Protein AF-A0AAW1IAI5-F1 (afdb_monomer)

Foldseek 3Di:
DVVVVVVVVVVVVVVVVVVVVVVVVVVVVVVVVVVVVVVVVVVVVVVVVVVVVVVVVVVVDDDDPVSVVVVVVVVVVVVVVVVVVVVVVVVVVVVVVVVVVVVVVVVVVVVVVVVVVVVVVVVVVVVVVVVVVVVVVVVVVVVVVVVVVVVVVVVVVVVVVVVVVVVVVVVVVVVVVVVVVVVVVVVVVVVVVVVVVVVVVVVVVVVVVVVVVVVVVVVVVVVVVVVVVVVVVVVVVVVVVVVVVVVVVVVVVVVVVVVVVVVVVVVVVVVVVVCVVPVPDDDDDDDDDPDDPDDDDDDDDDDPDDDDDDDDDPDPVVVVVVVVVVVVVVVVVVVVVVVVVVVVVVVVVVVVVVVVVVVVVVVVVVVVVVVVVVVVVVVVVVVVVVVVVVVVVVVVVVVVVVVVVVVVVVVVVVVVVVVVVVVVVVVVVVVVVVVVVVVVVVVPPDDDDPDPDDPPPDDDDDDDDFACQPAPLPGDQQWDKAAAQVGHPDPPFRWIFTQDGHPPGSCVPPDDGGDTDQDDVPDGGRHGGPVVVSVSNSVPHD

Organism: Popillia japonica (NCBI:txid7064)

Sequence (542 aa):
MKELDYYRNHHRVAMNQLEVSSQDTAALRKCEDVLNENQRLHTLRNELSEFHRQQEVLLSGNNTSDSLFMLARHNEVVRDDYETLRKRYDEVLASHSQAITKLELAQDENNRLTKKCEELTQERNNVLRDNGSLKQQITTAYSQWDKVVRDCNKYRDAHLKAQQKYEEAVKEVNQAMAFRMKANKEVQRLTEERNATMTEYNLIMSERDTVHKEMEKLSDDLAQAYKKNKLLEATNKELVEEKQNLNYQMESLRREIASALHDRDKALKECNELREKFGEYSASKLDDSRDMMKSRLESLNLLGENSTRKEVQVDSRSFSQRQRLDNLDQANQELESLRKSLDKTQNELSEAIQEAEVSKGRRDWAFSERDKIVLERESIRTLCDNMRKERDRAVSELAESLRESDAIKKQRNELMKENKMLKEALELHMEKEAQLSQFRSLEHNNSHDSAIDSDMQEWETEILEMDLTGISIDGDLGFELVGGRDDPHYPNDNGIYVASITKGSIADGKLRINDCITHVKNIVCTNVTKRTLIEAIRSSGP

Secondary structure (DSSP, 8-state):
-HHHHHHHHHHHHHHHHHHHHHHHHHHHHHHHHHHHHHHHHHHHHHHHHHHHHHHHHHTTS---HHHHHHHHHHHHHHHHHHHHHHHHHHHHHHHHHHHHHHHHHHHHHHHHHHHHHHHHHHHHHHHHHHHHHHHHHHHHHHHHHHHHHHHHHHHHHHHHHHHHHHHHHHHHHHHHHHHHHHHHHHHHHHHHHHHHHHHHHHHHHHHHHHHHHHHHHHHHHHHHHHHHHHHHHHHHHHHHHHHHHHHHHHHHHHHHHHHHHHHHHHHHHHHHHHHHHH--S---S------SS----------------------TTHHHHHHHHHHHHHHHHHHHHHHHHHHHHHHHHHHHHHHHHHHHHHHHHHHHHHHHHHHHHHHHHHHHHHHHHHHHHHHHHHHHHHHHHHHHHHHHHHHHHHHHHHHHHHHHHHHHHHHHHHHHHHH-SS--------S-------------TTS-TTS--SEEEEE-SSS-SBTTB--EEEEEE-TTSTTTTTS-TT-B--EETTEE-TT--HHHHHHHHHTT--

Structure (mmCIF, N/CA/C/O backbone):
data_AF-A0AAW1IAI5-F1
#
_entry.id   AF-A0AAW1IAI5-F1
#
loop_
_atom_site.group_PDB
_atom_site.id
_atom_site.type_symbol
_atom_site.label_atom_id
_atom_site.label_alt_id
_atom_site.label_comp_id
_atom_site.label_asym_id
_atom_site.label_entity_id
_atom_site.label_seq_id
_atom_site.pdbx_PDB_ins_code
_atom_site.Cartn_x
_atom_site.Cartn_y
_atom_site.Cartn_z
_atom_site.occupancy
_atom_site.B_iso_or_equiv
_atom_site.auth_seq_id
_atom_site.auth_comp_id
_atom_site.auth_asym_id
_atom_site.auth_atom_id
_atom_site.pdbx_PDB_model_num
ATOM 1 N N . MET A 1 1 ? -28.048 4.955 59.119 1.00 56.62 1 MET A N 1
ATOM 2 C CA . MET A 1 1 ? -28.960 3.823 59.414 1.00 56.62 1 MET A CA 1
ATO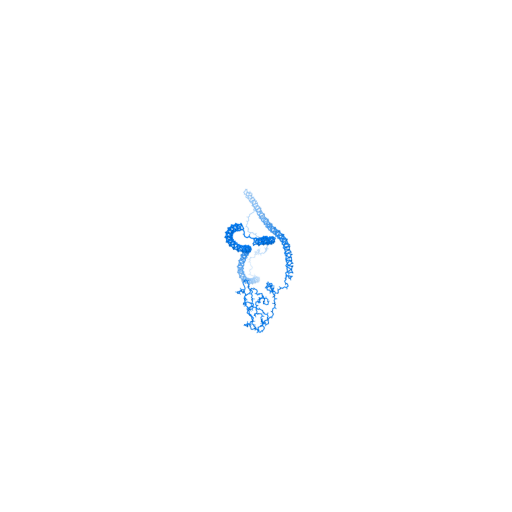M 3 C C . MET A 1 1 ? -28.819 3.330 60.856 1.00 56.62 1 MET A C 1
ATOM 5 O O . MET A 1 1 ? -29.820 3.353 61.549 1.00 56.62 1 MET A O 1
ATOM 9 N N . LYS A 1 2 ? -27.609 3.020 61.355 1.00 61.12 2 LYS A N 1
ATOM 10 C CA . LYS A 1 2 ? -27.384 2.532 62.739 1.00 61.12 2 LYS A CA 1
ATOM 11 C C . LYS A 1 2 ? -27.903 3.451 63.865 1.00 61.12 2 LYS A C 1
ATOM 13 O O . LYS A 1 2 ? -28.392 2.966 64.874 1.00 61.12 2 LYS A O 1
ATOM 18 N N . GLU A 1 3 ? -27.847 4.767 63.678 1.00 63.38 3 GLU A N 1
ATOM 19 C CA . GLU A 1 3 ? -28.303 5.749 64.678 1.00 63.38 3 GLU A CA 1
ATOM 20 C C . GLU A 1 3 ? -29.834 5.790 64.834 1.00 63.38 3 GLU A C 1
ATOM 22 O O . GLU A 1 3 ? -30.353 5.904 65.938 1.00 63.38 3 GLU A O 1
ATOM 27 N N . LEU A 1 4 ? -30.577 5.625 63.737 1.00 70.19 4 LEU A N 1
ATOM 28 C CA . LEU A 1 4 ? -32.044 5.608 63.751 1.00 70.19 4 LEU A CA 1
ATOM 29 C C . LEU A 1 4 ? -32.594 4.361 64.452 1.00 70.19 4 LEU A C 1
ATOM 31 O O . LEU A 1 4 ? -33.586 4.448 65.178 1.00 70.19 4 LEU A O 1
ATOM 35 N N . ASP A 1 5 ? -31.931 3.219 64.272 1.00 73.06 5 ASP A N 1
ATOM 36 C CA . ASP A 1 5 ? -32.297 1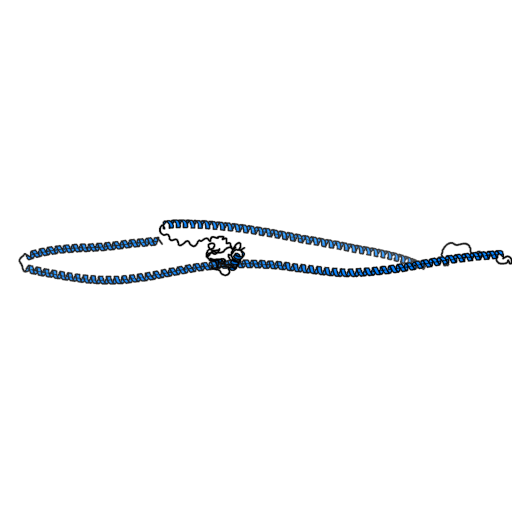.979 64.956 1.00 73.06 5 ASP A CA 1
ATOM 37 C C . ASP A 1 5 ? -31.964 2.035 66.453 1.00 73.06 5 ASP A C 1
ATOM 39 O O . ASP A 1 5 ? -32.747 1.543 67.269 1.00 73.06 5 ASP A O 1
ATOM 43 N N . TYR A 1 6 ? -30.881 2.723 66.834 1.00 79.81 6 TYR A N 1
ATOM 44 C CA . TYR A 1 6 ? -30.549 2.996 68.236 1.00 79.81 6 TYR A CA 1
ATOM 45 C C . TYR A 1 6 ? -31.661 3.790 68.942 1.00 79.81 6 TYR A C 1
ATOM 47 O O . TYR A 1 6 ? -32.174 3.351 69.975 1.00 79.81 6 TYR A O 1
ATOM 55 N N . TYR A 1 7 ? -32.119 4.902 68.352 1.00 79.06 7 TYR A N 1
ATOM 56 C CA . TYR A 1 7 ? -33.194 5.711 68.942 1.00 79.06 7 TYR A CA 1
ATOM 57 C C . TYR A 1 7 ? -34.549 4.989 68.966 1.00 79.06 7 TYR A C 1
ATOM 59 O O . TYR A 1 7 ? -35.293 5.117 69.941 1.00 79.06 7 TYR A O 1
ATOM 67 N N . ARG A 1 8 ? -34.866 4.175 67.949 1.00 81.38 8 ARG A N 1
ATOM 68 C CA . ARG A 1 8 ? -36.093 3.354 67.944 1.00 81.38 8 ARG A CA 1
ATOM 69 C C . ARG A 1 8 ? -36.090 2.299 69.042 1.00 81.38 8 ARG A C 1
ATOM 71 O O . ARG A 1 8 ? -37.113 2.110 69.700 1.00 81.38 8 ARG A O 1
ATOM 78 N N . ASN A 1 9 ? -34.960 1.624 69.253 1.00 80.44 9 ASN A N 1
ATOM 79 C CA . ASN A 1 9 ? -34.866 0.603 70.289 1.00 80.44 9 ASN A CA 1
ATOM 80 C C . ASN A 1 9 ? -34.960 1.227 71.688 1.00 80.44 9 ASN A C 1
ATOM 82 O O . ASN A 1 9 ? -35.671 0.712 72.548 1.00 80.44 9 ASN A O 1
ATOM 86 N N . HIS A 1 10 ? -34.330 2.386 71.894 1.00 82.50 10 HIS A N 1
ATOM 87 C CA . HIS A 1 10 ? -34.394 3.089 73.173 1.00 82.50 10 HIS A CA 1
ATOM 88 C C . HIS A 1 10 ? -35.806 3.608 73.490 1.00 82.50 10 HIS A C 1
ATOM 90 O O . HIS A 1 10 ? -36.278 3.470 74.617 1.00 82.50 10 HIS A O 1
ATOM 96 N N . HIS A 1 11 ? -36.530 4.105 72.480 1.00 80.50 11 HIS A N 1
ATOM 97 C CA . HIS A 1 11 ? -37.928 4.511 72.635 1.00 80.50 11 HIS A CA 1
ATOM 98 C C . HIS A 1 11 ? -38.847 3.332 72.988 1.00 80.50 11 HIS A C 1
ATOM 100 O O . HIS A 1 11 ? -39.711 3.461 73.852 1.00 80.50 11 HIS A O 1
ATOM 106 N N . ARG A 1 12 ? -38.628 2.158 72.378 1.00 82.75 12 ARG A N 1
ATOM 107 C CA . ARG A 1 12 ? -39.391 0.939 72.691 1.00 82.75 12 ARG A CA 1
ATOM 108 C C . ARG A 1 12 ? -39.170 0.480 74.136 1.00 82.75 12 ARG A C 1
ATOM 110 O O . ARG A 1 12 ? -40.131 0.129 74.812 1.00 82.75 12 ARG A O 1
ATOM 117 N N . VAL A 1 13 ? -37.927 0.517 74.621 1.00 83.19 13 VAL A N 1
ATOM 118 C CA . VAL A 1 13 ? -37.601 0.166 76.016 1.00 83.19 13 VAL A CA 1
ATOM 119 C C . VAL A 1 13 ? -38.247 1.146 77.000 1.00 83.19 13 VAL A C 1
ATOM 121 O O . VAL A 1 13 ? -38.837 0.709 77.985 1.00 83.19 13 VAL A O 1
ATOM 124 N N . ALA A 1 14 ? -38.198 2.450 76.713 1.00 80.94 14 ALA A N 1
ATOM 125 C CA . ALA A 1 14 ? -38.825 3.470 77.554 1.00 80.94 14 ALA A CA 1
ATOM 126 C C . ALA A 1 14 ? -40.358 3.327 77.614 1.00 80.94 14 ALA A C 1
ATOM 128 O O . ALA A 1 14 ? -40.945 3.458 78.687 1.00 80.94 14 ALA A O 1
ATOM 129 N N . MET A 1 15 ? -41.004 3.005 76.487 1.00 82.31 15 MET A N 1
ATOM 130 C CA . MET A 1 15 ? -42.454 2.781 76.439 1.00 82.31 15 MET A CA 1
ATOM 131 C C . MET A 1 15 ? -42.874 1.538 77.231 1.00 82.31 15 MET A C 1
ATOM 133 O O . MET A 1 15 ? -43.802 1.628 78.030 1.00 82.31 15 MET A O 1
ATOM 137 N N . ASN A 1 16 ? -42.140 0.426 77.113 1.00 82.12 16 ASN A N 1
ATOM 138 C CA . ASN A 1 16 ? -42.413 -0.772 77.916 1.00 82.12 16 ASN A CA 1
ATOM 139 C C . ASN A 1 16 ? -42.268 -0.506 79.425 1.00 82.12 16 ASN A C 1
ATOM 141 O O . ASN A 1 16 ? -43.061 -1.009 80.216 1.00 82.12 16 ASN A O 1
ATOM 145 N N . GLN A 1 17 ? -41.281 0.292 79.846 1.00 77.94 17 GLN A N 1
ATOM 146 C CA . GLN A 1 17 ? -41.107 0.642 81.264 1.00 77.94 17 GLN A CA 1
ATOM 147 C C . GLN A 1 17 ? -42.264 1.499 81.804 1.00 77.94 17 GLN A C 1
ATOM 149 O O . GLN A 1 17 ? -42.709 1.290 82.933 1.00 77.94 17 GLN A O 1
ATOM 154 N N . LEU A 1 18 ? -42.781 2.430 80.998 1.00 77.25 18 LEU A N 1
ATOM 155 C CA . LEU A 1 18 ? -43.963 3.232 81.334 1.00 77.25 18 LEU A CA 1
ATOM 156 C C . LEU A 1 18 ? -45.228 2.376 81.448 1.00 77.25 18 LEU A C 1
ATOM 158 O O . LEU A 1 18 ? -46.030 2.586 82.358 1.00 77.25 18 LEU A O 1
ATOM 162 N N . GLU A 1 19 ? -45.390 1.397 80.562 1.00 78.88 19 GLU A N 1
ATOM 163 C CA . GLU A 1 19 ? -46.549 0.503 80.545 1.00 78.88 19 GLU A CA 1
ATOM 164 C C . GLU A 1 19 ? -46.571 -0.428 81.770 1.00 78.88 19 GLU A C 1
ATOM 166 O O . GLU A 1 19 ? -47.608 -0.573 82.419 1.00 78.88 19 GLU A O 1
ATOM 171 N N . VAL A 1 20 ? -45.409 -0.962 82.169 1.00 76.94 20 VAL A N 1
ATOM 172 C CA . VAL A 1 20 ? -45.262 -1.751 83.408 1.00 76.94 20 VAL A CA 1
ATOM 173 C C . VAL A 1 20 ? -45.547 -0.893 84.646 1.00 76.94 20 VAL A C 1
ATOM 175 O O . VAL A 1 20 ? -46.338 -1.285 85.500 1.00 76.94 20 VAL A O 1
ATOM 178 N N . SER A 1 21 ? -45.002 0.327 84.717 1.00 72.06 21 SER A N 1
ATOM 179 C CA . SER A 1 21 ? -45.250 1.234 85.851 1.00 72.06 21 SER A CA 1
ATOM 180 C C . SER A 1 21 ? -46.722 1.682 85.946 1.00 72.06 21 SER A C 1
ATOM 182 O O . SER A 1 21 ? -47.282 1.829 87.038 1.00 72.06 21 SER A O 1
ATOM 184 N N . SER A 1 22 ? -47.394 1.839 84.803 1.00 74.62 22 SER A N 1
ATOM 185 C CA . SER A 1 22 ? -48.839 2.079 84.720 1.00 74.62 22 SER A CA 1
ATOM 186 C C . SER A 1 22 ? -49.654 0.900 85.264 1.00 74.62 22 SER A C 1
ATOM 188 O O . SER A 1 22 ? -50.656 1.103 85.952 1.00 74.62 22 SER A O 1
ATOM 190 N N . GLN A 1 23 ? -49.255 -0.336 84.961 1.00 73.12 23 GLN A N 1
ATOM 191 C CA . GLN A 1 23 ? -49.937 -1.529 85.470 1.00 73.12 23 GLN A CA 1
ATOM 192 C C . GLN A 1 23 ? -49.729 -1.700 86.981 1.00 73.12 23 GLN A C 1
ATOM 194 O O . GLN A 1 23 ? -50.699 -1.964 87.695 1.00 73.12 23 GLN A O 1
ATOM 199 N N . ASP A 1 24 ? -48.519 -1.447 87.487 1.00 73.12 24 ASP A N 1
ATOM 200 C CA . ASP A 1 24 ? -48.209 -1.519 88.922 1.00 73.12 24 ASP A CA 1
ATOM 201 C C . ASP A 1 24 ? -48.980 -0.468 89.736 1.00 73.12 24 ASP A C 1
ATOM 203 O O . ASP A 1 24 ? -49.532 -0.766 90.798 1.00 73.12 24 ASP A O 1
ATOM 207 N N . THR A 1 25 ? -49.095 0.761 89.222 1.00 72.19 25 THR A N 1
ATOM 208 C CA . THR A 1 25 ? -49.884 1.820 89.877 1.00 72.19 25 THR A CA 1
ATOM 209 C C . THR A 1 25 ? -51.386 1.530 89.860 1.00 72.19 25 THR A C 1
ATOM 211 O O . THR A 1 25 ? -52.078 1.834 90.835 1.00 72.19 25 THR A O 1
ATOM 214 N N . ALA A 1 26 ? -51.903 0.899 88.802 1.00 72.88 26 ALA A N 1
ATOM 215 C CA . ALA A 1 26 ? -53.290 0.441 88.753 1.00 72.88 26 ALA A CA 1
ATOM 216 C C . ALA A 1 26 ? -53.555 -0.720 89.732 1.00 72.88 26 ALA A C 1
ATOM 218 O O . ALA A 1 26 ? -54.596 -0.738 90.393 1.00 72.88 26 ALA A O 1
ATOM 219 N N . ALA A 1 27 ? -52.609 -1.656 89.872 1.00 71.44 27 ALA A N 1
ATOM 220 C CA . ALA A 1 27 ? -52.695 -2.753 90.836 1.00 71.44 27 ALA A CA 1
ATOM 221 C C . ALA A 1 27 ? -52.653 -2.249 92.291 1.00 71.44 27 ALA A C 1
ATOM 223 O O . ALA A 1 27 ? -53.451 -2.695 93.117 1.00 71.44 27 ALA A O 1
ATOM 224 N N . LEU A 1 28 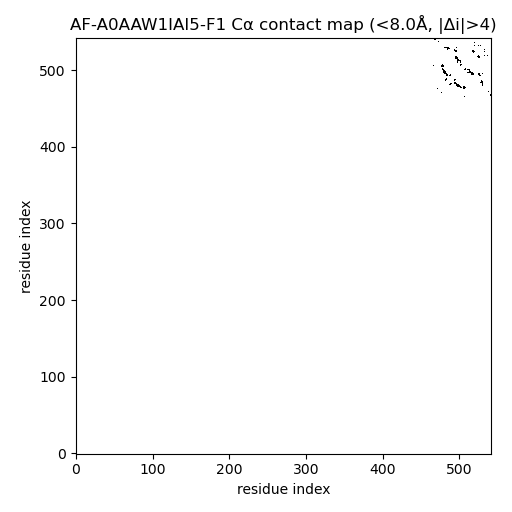? -51.791 -1.269 92.589 1.00 70.75 28 LEU A N 1
ATOM 225 C CA . LEU A 1 28 ? -51.695 -0.635 93.909 1.00 70.75 28 LEU A CA 1
ATOM 226 C C . LEU A 1 28 ? -52.990 0.079 94.315 1.00 70.75 28 LEU A C 1
ATOM 228 O O . LEU A 1 28 ? -53.460 -0.140 95.430 1.00 70.75 28 LEU A O 1
ATOM 232 N N . ARG A 1 29 ? -53.618 0.846 93.409 1.00 72.44 29 ARG A N 1
ATOM 233 C CA . ARG A 1 29 ? -54.925 1.480 93.687 1.00 72.44 29 ARG A CA 1
ATOM 234 C C . ARG A 1 29 ? -56.002 0.448 94.011 1.00 72.44 29 ARG A C 1
ATOM 236 O O . ARG A 1 29 ? -56.769 0.629 94.946 1.00 72.44 29 ARG A O 1
ATOM 243 N N . LYS A 1 30 ? -56.015 -0.676 93.290 1.00 72.12 30 LYS A N 1
ATOM 244 C CA . LYS A 1 30 ? -56.986 -1.752 93.522 1.00 72.12 30 LYS A CA 1
ATOM 245 C C . LYS A 1 30 ? -56.789 -2.431 94.886 1.00 72.12 30 LYS A C 1
ATOM 247 O O . LYS A 1 30 ? -57.769 -2.802 95.523 1.00 72.12 30 LYS A O 1
ATOM 252 N N . CYS A 1 31 ? -55.545 -2.569 95.354 1.00 69.19 31 CYS A N 1
ATOM 253 C CA . CYS A 1 31 ? -55.248 -3.037 96.713 1.00 69.19 31 CYS A CA 1
ATOM 254 C C . CYS A 1 31 ? -55.656 -2.019 97.790 1.00 69.19 31 CYS A C 1
ATOM 256 O O . CYS A 1 31 ? -56.152 -2.420 98.842 1.00 69.19 31 CYS A O 1
ATOM 258 N N . GLU A 1 32 ? -55.476 -0.723 97.530 1.00 74.19 32 GLU A N 1
ATOM 259 C CA . GLU A 1 32 ? -55.873 0.360 98.437 1.00 74.19 32 GLU A CA 1
ATOM 260 C C . GLU A 1 32 ? -57.402 0.433 98.596 1.00 74.19 32 GLU A C 1
ATOM 262 O O . GLU A 1 32 ? -57.905 0.506 99.718 1.00 74.19 32 GLU A O 1
ATOM 267 N N . ASP A 1 33 ? -58.151 0.270 97.501 1.00 73.88 33 ASP A N 1
ATOM 268 C CA . ASP A 1 33 ? -59.617 0.190 97.519 1.00 73.88 33 ASP A CA 1
ATOM 269 C C . ASP A 1 33 ? -60.123 -1.018 98.335 1.00 73.88 33 ASP A C 1
ATOM 271 O O . ASP A 1 33 ? -61.059 -0.893 99.127 1.00 73.88 33 ASP A O 1
ATOM 275 N N . VAL A 1 34 ? -59.470 -2.183 98.214 1.00 73.44 34 VAL A N 1
ATOM 276 C CA . VAL A 1 34 ? -59.814 -3.396 98.988 1.00 73.44 34 VAL A CA 1
ATOM 277 C C . VAL A 1 34 ? -59.479 -3.248 100.479 1.00 73.44 34 VAL A C 1
ATOM 279 O O . VAL A 1 34 ? -60.195 -3.788 101.328 1.00 73.44 34 VAL A O 1
ATOM 282 N N . LEU A 1 35 ? -58.411 -2.521 100.818 1.00 73.81 35 LEU A N 1
ATOM 283 C CA . LEU A 1 35 ? -58.045 -2.199 102.203 1.00 73.81 35 LEU A CA 1
ATOM 284 C C . LEU A 1 35 ? -59.061 -1.251 102.847 1.00 73.81 35 LEU A C 1
ATOM 286 O O . LEU A 1 35 ? -59.505 -1.505 103.969 1.00 73.81 35 LEU A O 1
ATOM 290 N N . ASN A 1 36 ? -59.469 -0.211 102.120 1.00 77.31 36 ASN A N 1
ATOM 291 C CA . ASN A 1 36 ? -60.479 0.744 102.573 1.00 77.31 36 ASN A CA 1
ATOM 292 C C . ASN A 1 36 ? -61.846 0.070 102.774 1.00 77.31 36 ASN A C 1
ATOM 294 O O . ASN A 1 36 ? -62.521 0.319 103.776 1.00 77.31 36 ASN A O 1
ATOM 298 N N . GLU A 1 37 ? -62.230 -0.842 101.877 1.00 74.31 37 GLU A N 1
ATOM 299 C CA . GLU A 1 37 ? -63.481 -1.591 102.014 1.00 74.31 37 GLU A CA 1
ATOM 300 C C . GLU A 1 37 ? -63.430 -2.606 103.172 1.00 74.31 37 GLU A C 1
ATOM 302 O O . GLU A 1 37 ? -64.398 -2.739 103.923 1.00 74.31 37 GLU A O 1
ATOM 307 N N . ASN A 1 38 ? -62.281 -3.254 103.417 1.00 71.31 38 ASN A N 1
ATOM 308 C CA . ASN A 1 38 ? -62.093 -4.108 104.599 1.00 71.31 38 ASN A CA 1
ATOM 309 C C . ASN A 1 38 ? -62.186 -3.325 105.914 1.00 71.31 38 ASN A C 1
ATOM 311 O O . ASN A 1 38 ? -62.782 -3.812 106.877 1.00 71.31 38 ASN A O 1
ATOM 315 N N . GLN A 1 39 ? -61.627 -2.113 105.966 1.00 76.00 39 GLN A N 1
ATOM 316 C CA . GLN A 1 39 ? -61.760 -1.245 107.138 1.00 76.00 39 GLN A CA 1
ATOM 317 C C . GLN A 1 39 ? -63.226 -0.869 107.387 1.00 76.00 39 GLN A C 1
ATOM 319 O O . GLN A 1 39 ? -63.685 -0.961 108.527 1.00 76.00 39 GLN A O 1
ATOM 324 N N . ARG A 1 40 ? -63.984 -0.553 106.327 1.00 77.06 40 ARG A N 1
ATOM 325 C CA . ARG A 1 40 ? -65.432 -0.287 106.402 1.00 77.06 40 ARG A CA 1
ATOM 326 C C . ARG A 1 40 ? -66.240 -1.479 106.910 1.00 77.06 40 ARG A C 1
ATOM 328 O O . ARG A 1 40 ? -67.111 -1.322 107.769 1.00 77.06 40 ARG A O 1
ATOM 335 N N . LEU A 1 41 ? -65.943 -2.677 106.412 1.00 74.50 41 LEU A N 1
ATOM 336 C CA . LEU A 1 41 ? -66.594 -3.905 106.869 1.00 74.50 41 LEU A CA 1
ATOM 337 C C . LEU A 1 41 ? -66.259 -4.212 108.333 1.00 74.50 41 LEU A C 1
ATOM 339 O O . LEU A 1 41 ? -67.121 -4.685 109.076 1.00 74.50 41 LEU A O 1
ATOM 343 N N . HIS A 1 42 ? -65.039 -3.905 108.781 1.00 73.44 42 HIS A N 1
ATOM 344 C CA . HIS A 1 42 ? -64.662 -4.096 110.177 1.00 73.44 42 HIS A CA 1
ATOM 345 C C . HIS A 1 42 ? -65.401 -3.133 111.118 1.00 73.44 42 HIS A C 1
ATOM 347 O O . HIS A 1 42 ? -65.863 -3.571 112.176 1.00 73.44 42 HIS A O 1
ATOM 353 N N . THR A 1 43 ? -65.579 -1.865 110.727 1.00 77.19 43 THR A N 1
ATOM 354 C CA . THR A 1 43 ? -66.390 -0.899 111.489 1.00 77.19 43 THR A CA 1
ATOM 355 C C . THR A 1 43 ? -67.855 -1.325 111.573 1.00 77.19 43 THR A C 1
ATOM 357 O O . THR A 1 43 ? -68.393 -1.391 112.675 1.00 77.19 43 THR A O 1
ATOM 360 N N . LEU A 1 44 ? -68.460 -1.756 110.460 1.00 76.56 44 LEU A N 1
ATOM 361 C CA . LEU A 1 44 ? -69.840 -2.264 110.442 1.00 76.56 44 LEU A CA 1
ATOM 362 C C . LEU A 1 44 ? -70.011 -3.521 111.312 1.00 76.56 44 LEU A C 1
ATOM 364 O O . LEU A 1 44 ? -71.036 -3.700 111.968 1.00 76.56 44 LEU A O 1
ATOM 368 N N . ARG A 1 45 ? -68.996 -4.393 111.373 1.00 74.06 45 ARG A N 1
ATOM 369 C CA . ARG A 1 45 ? -69.005 -5.583 112.241 1.00 74.06 45 ARG A CA 1
ATOM 370 C C . ARG A 1 45 ? -68.948 -5.228 113.731 1.00 74.06 45 ARG A C 1
ATOM 372 O O . ARG A 1 45 ? -69.584 -5.910 114.540 1.00 74.06 45 ARG A O 1
ATOM 379 N N . ASN A 1 46 ? -68.205 -4.185 114.094 1.00 72.75 46 ASN A N 1
ATOM 380 C CA . ASN A 1 46 ? -68.151 -3.690 115.469 1.00 72.75 46 ASN A CA 1
ATOM 381 C C . ASN A 1 46 ? -69.480 -3.027 115.864 1.00 72.75 46 ASN A C 1
ATOM 383 O O . ASN A 1 46 ? -70.006 -3.335 116.932 1.00 72.75 46 ASN A O 1
ATOM 387 N N . GLU A 1 47 ? -70.076 -2.230 114.972 1.00 75.69 47 GLU A N 1
ATOM 388 C CA . GLU A 1 47 ? -71.406 -1.633 115.168 1.00 75.69 47 GLU A CA 1
ATOM 389 C C . GLU A 1 47 ? -72.494 -2.707 115.327 1.00 75.69 47 GLU A C 1
ATOM 391 O O . GLU A 1 47 ? -73.286 -2.653 116.266 1.00 75.69 47 GLU A O 1
ATOM 396 N N . LEU A 1 48 ? -72.488 -3.755 114.491 1.00 72.75 48 LEU A N 1
ATOM 397 C CA . LEU A 1 48 ? -73.404 -4.894 114.637 1.00 72.75 48 LEU A CA 1
ATOM 398 C C . LEU A 1 48 ? -73.221 -5.629 115.973 1.00 72.75 48 LEU A C 1
ATOM 400 O O . LEU A 1 48 ? -74.203 -6.092 116.551 1.00 72.75 48 LEU A O 1
ATOM 404 N N . SER A 1 49 ? -71.991 -5.733 116.482 1.00 71.25 49 SER A N 1
ATOM 405 C CA . SER A 1 49 ? -71.712 -6.368 117.779 1.00 71.25 49 SER A CA 1
ATOM 406 C C . SER A 1 49 ? -72.203 -5.508 118.953 1.00 71.25 49 SER A C 1
ATOM 408 O O . SER A 1 49 ? -72.737 -6.041 119.928 1.00 71.25 49 SER A O 1
ATOM 410 N N . GLU A 1 50 ? -72.098 -4.179 118.852 1.00 71.94 50 GLU A N 1
ATOM 411 C CA . GLU A 1 50 ? -72.693 -3.251 119.822 1.00 71.94 50 GLU A CA 1
ATOM 412 C C . GLU A 1 50 ? -74.226 -3.267 119.783 1.00 71.94 50 GLU A C 1
ATOM 414 O O . GLU A 1 50 ? -74.853 -3.245 120.845 1.00 71.94 50 GLU A O 1
ATOM 419 N N . PHE A 1 51 ? -74.834 -3.383 118.598 1.00 67.19 51 PHE A N 1
ATOM 420 C CA . PHE A 1 51 ? -76.284 -3.541 118.446 1.00 67.19 51 PHE A CA 1
ATOM 421 C C . PHE A 1 51 ? -76.798 -4.852 119.052 1.00 67.19 51 PHE A C 1
ATOM 423 O O . PHE A 1 51 ? -77.795 -4.827 119.771 1.00 67.19 51 PHE A O 1
ATOM 430 N N . HIS A 1 52 ? -76.097 -5.976 118.856 1.00 67.19 52 HIS A N 1
ATOM 431 C CA . HIS A 1 52 ? -76.447 -7.236 119.528 1.00 67.19 52 HIS A CA 1
ATOM 432 C C . HIS A 1 52 ? -76.355 -7.100 121.057 1.00 67.19 52 HIS A C 1
ATOM 434 O O . HIS A 1 52 ? -77.255 -7.553 121.762 1.00 67.19 52 HIS A O 1
ATOM 440 N N . ARG A 1 53 ? -75.345 -6.385 121.579 1.00 64.75 53 ARG A N 1
ATOM 441 C CA . ARG A 1 53 ? -75.218 -6.085 123.018 1.00 64.75 53 ARG A CA 1
ATOM 442 C C . ARG A 1 53 ? -76.356 -5.197 123.540 1.00 64.75 53 ARG A C 1
ATOM 444 O O . ARG A 1 53 ? -76.816 -5.389 124.661 1.00 64.75 53 ARG A O 1
ATOM 451 N N . GLN A 1 54 ? -76.831 -4.233 122.747 1.00 63.41 54 GLN A N 1
ATOM 452 C CA . GLN A 1 54 ? -77.989 -3.395 123.096 1.00 63.41 54 GLN A CA 1
ATOM 453 C C . GLN A 1 54 ? -79.311 -4.181 123.050 1.00 63.41 54 GLN A C 1
ATOM 455 O O . GLN A 1 54 ? -80.175 -3.976 123.905 1.00 63.41 54 GLN A O 1
ATOM 460 N N . GLN A 1 55 ? -79.457 -5.116 122.108 1.00 58.59 55 GLN A N 1
ATOM 461 C CA . GLN A 1 55 ? -80.623 -5.995 122.005 1.00 58.59 55 GLN A CA 1
ATOM 462 C C . GLN A 1 55 ? -80.702 -6.985 123.183 1.00 58.59 55 GLN A C 1
ATOM 464 O O . GLN A 1 55 ? -81.788 -7.223 123.710 1.00 58.59 55 GLN A O 1
ATOM 469 N N . GLU A 1 56 ? -79.560 -7.489 123.659 1.00 57.91 56 GLU A N 1
ATOM 470 C CA . GLU A 1 56 ? -79.464 -8.353 124.848 1.00 57.91 56 GLU A CA 1
ATOM 471 C C . GLU A 1 56 ? -79.888 -7.621 126.138 1.00 57.91 56 GLU A C 1
ATOM 473 O O . GLU A 1 56 ? -80.565 -8.189 126.995 1.00 57.91 56 GLU A O 1
ATOM 478 N N . VAL A 1 57 ? -79.579 -6.322 126.243 1.00 58.94 57 VAL A N 1
ATOM 479 C CA . VAL A 1 57 ? -80.016 -5.469 127.363 1.00 58.94 57 VAL A CA 1
ATOM 480 C C . VAL A 1 57 ? -81.523 -5.180 127.296 1.00 58.94 57 VAL A C 1
ATOM 482 O O . VAL A 1 57 ? -82.192 -5.236 128.331 1.00 58.94 57 VAL A O 1
ATOM 485 N N . LEU A 1 58 ? -82.081 -4.950 126.101 1.00 54.81 58 LEU A N 1
ATOM 486 C CA . LEU A 1 58 ? -83.520 -4.712 125.898 1.00 54.81 58 LEU A CA 1
ATOM 487 C C . LEU A 1 58 ? -84.389 -5.960 126.137 1.00 54.81 58 LEU A C 1
ATOM 489 O O . LEU A 1 58 ? -85.534 -5.820 126.557 1.00 54.81 58 LEU A O 1
ATOM 493 N N . LEU A 1 59 ? -83.855 -7.169 125.937 1.00 52.16 59 LEU A N 1
ATOM 494 C CA . LEU A 1 59 ? -84.556 -8.433 126.218 1.00 52.16 59 LEU A CA 1
ATOM 495 C C . LEU A 1 59 ? -84.581 -8.807 127.715 1.00 52.16 59 LEU A C 1
ATOM 497 O O . LEU A 1 59 ? -85.337 -9.695 128.107 1.00 52.16 59 LEU A O 1
ATOM 501 N N . SER A 1 60 ? -83.792 -8.130 128.560 1.00 50.41 60 SER A N 1
ATOM 502 C CA . SER A 1 60 ? -83.711 -8.399 130.008 1.00 50.41 60 SER A CA 1
ATOM 503 C C . SER A 1 60 ? -84.669 -7.561 130.877 1.00 50.41 60 SER A C 1
ATOM 505 O O . SER A 1 60 ? -84.778 -7.800 132.081 1.00 50.41 60 SER A O 1
ATOM 507 N N . GLY A 1 61 ? -85.391 -6.599 130.290 1.00 45.66 61 GLY A N 1
ATOM 508 C CA . GLY A 1 61 ? -86.320 -5.705 130.990 1.00 45.66 61 GLY A CA 1
ATOM 509 C C . GLY A 1 61 ? -87.773 -5.913 130.560 1.00 45.66 61 GLY A C 1
ATOM 510 O O . GLY A 1 61 ? -88.075 -5.906 129.374 1.00 45.66 61 GLY A O 1
ATOM 511 N N . ASN A 1 62 ? -88.667 -6.089 131.538 1.00 50.78 62 ASN A N 1
ATOM 512 C CA . ASN A 1 62 ? -90.105 -6.358 131.395 1.00 50.78 62 ASN A CA 1
ATOM 513 C C . ASN A 1 62 ? -90.803 -5.698 130.186 1.00 50.78 62 ASN A C 1
ATOM 515 O O . ASN A 1 62 ? -90.809 -4.477 130.037 1.00 50.78 62 ASN A O 1
ATOM 519 N N . ASN A 1 63 ? -91.495 -6.542 129.410 1.00 54.47 63 ASN A N 1
ATOM 520 C CA . ASN A 1 63 ? -92.333 -6.200 128.261 1.00 54.47 63 ASN A CA 1
ATOM 521 C C . ASN A 1 63 ? -93.386 -5.126 128.581 1.00 54.47 63 ASN A C 1
ATOM 523 O O . ASN A 1 63 ? -94.412 -5.403 129.206 1.00 54.47 63 ASN A O 1
ATOM 527 N N . THR A 1 64 ? -93.171 -3.924 128.053 1.00 56.62 64 THR A N 1
ATOM 528 C CA . THR A 1 64 ? -94.189 -2.881 127.893 1.00 56.62 64 THR A CA 1
ATOM 529 C C . THR A 1 64 ? -94.535 -2.719 126.409 1.00 56.62 64 THR A C 1
ATOM 531 O O . THR A 1 64 ? -93.686 -2.883 125.533 1.00 56.62 64 THR A O 1
ATOM 534 N N . SER A 1 65 ? -95.799 -2.399 126.111 1.00 55.62 65 SER A N 1
ATOM 535 C CA . SER A 1 65 ? -96.331 -2.221 124.746 1.00 55.62 65 SER A CA 1
ATOM 536 C C . SER A 1 65 ? -95.544 -1.207 123.896 1.00 55.62 65 SER A C 1
ATOM 538 O O . SER A 1 65 ? -95.534 -1.317 122.671 1.00 55.62 65 SER A O 1
ATOM 540 N N . ASP A 1 66 ? -94.847 -0.259 124.529 1.00 56.66 66 ASP A N 1
ATOM 541 C CA . ASP A 1 66 ? -93.985 0.721 123.857 1.00 56.66 66 ASP A CA 1
ATOM 542 C C . ASP A 1 66 ? -92.720 0.089 123.250 1.00 56.66 66 ASP A C 1
ATOM 544 O O . ASP A 1 66 ? -92.271 0.515 122.187 1.00 56.66 66 ASP A O 1
ATOM 548 N N . SER A 1 67 ? -92.176 -0.972 123.859 1.00 58.31 67 SER A N 1
ATOM 549 C CA . SER A 1 67 ? -91.013 -1.703 123.328 1.00 58.31 67 SER A CA 1
ATOM 550 C C . SER A 1 67 ? -91.348 -2.418 122.010 1.00 58.31 67 SER A C 1
ATOM 552 O O . SER A 1 67 ? -90.583 -2.365 121.046 1.00 58.31 67 SER A O 1
ATOM 554 N N . LEU A 1 68 ? -92.550 -3.001 121.917 1.00 60.97 68 LEU A N 1
ATOM 555 C CA . LEU A 1 68 ? -93.054 -3.643 120.696 1.00 60.97 68 LEU A CA 1
ATOM 556 C C . LEU A 1 68 ? -93.326 -2.633 119.571 1.00 60.97 68 LEU A C 1
ATOM 558 O O . LEU A 1 68 ? -93.035 -2.923 118.411 1.00 60.97 68 LEU A O 1
ATOM 562 N N . PHE A 1 69 ? -93.836 -1.442 119.895 1.00 68.56 69 PHE A N 1
ATOM 563 C CA . PHE A 1 69 ? -94.043 -0.371 118.913 1.00 68.56 69 PHE A CA 1
ATOM 564 C C . PHE A 1 69 ? -92.713 0.176 118.369 1.00 68.56 69 PHE A C 1
ATOM 566 O O . PHE A 1 69 ? -92.559 0.360 117.159 1.00 68.56 69 PHE A O 1
ATOM 573 N N . MET A 1 70 ? -91.720 0.368 119.242 1.00 70.44 70 MET A N 1
ATOM 574 C CA . MET A 1 70 ? -90.368 0.775 118.844 1.00 70.44 70 MET A CA 1
ATOM 575 C C . MET A 1 70 ? -89.680 -0.289 117.977 1.00 70.44 70 MET A C 1
ATOM 577 O O . MET A 1 70 ? -89.042 0.053 116.981 1.00 70.44 70 MET A O 1
ATOM 581 N N . LEU A 1 71 ? -89.869 -1.575 118.291 1.00 70.81 71 LEU A N 1
ATOM 582 C CA . LEU A 1 71 ? -89.367 -2.686 117.481 1.00 70.81 71 LEU A CA 1
ATOM 583 C C . LEU A 1 71 ? -90.053 -2.759 116.105 1.00 70.81 71 LEU A C 1
ATOM 585 O O . LEU A 1 71 ? -89.383 -3.003 115.103 1.00 70.81 71 LEU A O 1
ATOM 589 N N . ALA A 1 72 ? -91.364 -2.516 116.024 1.00 74.56 72 ALA A N 1
ATOM 590 C CA . ALA A 1 72 ? -92.092 -2.470 114.753 1.00 74.56 72 ALA A CA 1
ATOM 591 C C . ALA A 1 72 ? -91.605 -1.319 113.856 1.00 74.56 72 ALA A C 1
ATOM 593 O O . ALA A 1 72 ? -91.320 -1.532 112.679 1.00 74.56 72 ALA A O 1
ATOM 594 N N . ARG A 1 73 ? -91.410 -0.126 114.433 1.00 78.38 73 ARG A N 1
ATOM 595 C CA . ARG A 1 73 ? -90.838 1.033 113.731 1.00 78.38 73 ARG A CA 1
ATOM 596 C C . ARG A 1 73 ? -89.402 0.777 113.262 1.00 78.38 73 ARG A C 1
ATOM 598 O O . ARG A 1 73 ? -89.035 1.197 112.172 1.00 78.38 73 ARG A O 1
ATOM 605 N N . HIS A 1 74 ? -88.593 0.076 114.056 1.00 78.12 74 HIS A N 1
ATOM 606 C CA . HIS A 1 74 ? -87.239 -0.308 113.655 1.00 78.12 74 HIS A CA 1
ATOM 607 C C . HIS A 1 74 ? -87.243 -1.312 112.492 1.00 78.12 74 HIS A C 1
ATOM 609 O O . HIS A 1 74 ? -86.503 -1.125 111.533 1.00 78.12 74 HIS A O 1
ATOM 615 N N . ASN A 1 75 ? -88.118 -2.323 112.523 1.00 78.12 75 ASN A N 1
ATOM 616 C CA . ASN A 1 75 ? -88.284 -3.258 111.402 1.00 78.12 75 ASN A CA 1
ATOM 617 C C . ASN A 1 75 ? -88.749 -2.558 110.114 1.00 78.12 75 ASN A C 1
ATOM 619 O O . ASN A 1 75 ? -88.358 -2.964 109.024 1.00 78.12 75 ASN A O 1
ATOM 623 N N . GLU A 1 76 ? -89.559 -1.506 110.228 1.00 83.31 76 GLU A N 1
ATOM 624 C CA . GLU A 1 76 ? -89.979 -0.685 109.090 1.00 83.31 76 GLU A CA 1
ATOM 625 C C . GLU A 1 76 ? -88.816 0.125 108.495 1.00 83.31 76 GLU A C 1
ATOM 627 O O . GLU A 1 76 ? -88.603 0.065 107.288 1.00 83.31 76 GLU A O 1
ATOM 632 N N . VAL A 1 77 ? -87.991 0.767 109.331 1.00 85.88 77 VAL A N 1
ATOM 633 C CA . VAL A 1 77 ? -86.763 1.455 108.882 1.00 85.88 77 VAL A CA 1
ATOM 634 C C . VAL A 1 77 ? -85.793 0.481 108.203 1.00 85.88 77 VAL A C 1
ATOM 636 O O . VAL A 1 77 ? -85.292 0.766 107.122 1.00 85.88 77 VAL A O 1
ATOM 639 N N . VAL A 1 78 ? -85.583 -0.704 108.783 1.00 83.00 78 VAL A N 1
ATOM 640 C CA . VAL A 1 78 ? -84.712 -1.741 108.201 1.00 83.00 78 VAL A CA 1
ATOM 641 C C . VAL A 1 78 ? -85.257 -2.259 106.865 1.00 83.00 78 VAL A C 1
ATOM 643 O O . VAL A 1 78 ? -84.481 -2.542 105.950 1.00 83.00 78 VAL A O 1
ATOM 646 N N . ARG A 1 79 ? -86.582 -2.377 106.717 1.00 87.81 79 ARG A N 1
ATOM 647 C CA . ARG A 1 79 ? -87.218 -2.752 105.444 1.00 87.81 79 ARG A CA 1
ATOM 648 C C . ARG A 1 79 ? -86.981 -1.685 104.374 1.00 87.81 79 ARG A C 1
ATOM 650 O O . ARG A 1 79 ? -86.631 -2.040 103.250 1.00 87.81 79 ARG A O 1
ATOM 657 N N . ASP A 1 80 ? -87.134 -0.414 104.724 1.00 89.75 80 ASP A N 1
ATOM 658 C CA . ASP A 1 80 ? -86.922 0.705 103.801 1.00 89.75 80 ASP A CA 1
ATOM 659 C C . ASP A 1 80 ? -85.434 0.835 103.407 1.00 89.75 80 ASP A C 1
ATOM 661 O O . ASP A 1 80 ? -85.112 1.073 102.236 1.00 89.75 80 ASP A O 1
ATOM 665 N N . ASP A 1 81 ? -84.514 0.584 104.345 1.00 88.25 81 ASP A N 1
ATOM 666 C CA . ASP A 1 81 ? -83.071 0.497 104.085 1.00 88.25 81 ASP A CA 1
ATOM 667 C C . ASP A 1 81 ? -82.736 -0.678 103.155 1.00 88.25 81 ASP A C 1
ATOM 669 O O . ASP A 1 81 ? -81.967 -0.521 102.201 1.00 88.25 81 ASP A O 1
ATOM 673 N N . TYR A 1 82 ? -83.352 -1.845 103.374 1.00 90.44 82 TYR A N 1
ATOM 674 C CA . TYR A 1 82 ? -83.198 -3.010 102.501 1.00 90.44 82 TYR A CA 1
ATOM 675 C C . TYR A 1 82 ? -83.723 -2.736 101.086 1.00 90.44 82 TYR A C 1
ATOM 677 O O . TYR A 1 82 ? -83.065 -3.075 100.100 1.00 90.44 82 TYR A O 1
ATOM 685 N N . GLU A 1 83 ? -84.882 -2.094 100.958 1.00 91.31 83 GLU A N 1
ATOM 686 C CA . GLU A 1 83 ? -85.463 -1.756 99.658 1.00 91.31 83 GLU A CA 1
ATOM 687 C C . GLU A 1 83 ? -84.626 -0.699 98.916 1.00 91.31 83 GLU A C 1
ATOM 689 O O . GLU A 1 83 ? -84.427 -0.795 97.700 1.00 91.31 83 GLU A O 1
ATOM 694 N N . THR A 1 84 ? -84.050 0.258 99.647 1.00 92.62 84 THR A N 1
ATOM 695 C CA . THR A 1 84 ? -83.090 1.236 99.114 1.00 92.62 84 THR A CA 1
ATOM 696 C C . THR A 1 84 ? -81.796 0.563 98.655 1.00 92.62 84 THR A C 1
ATOM 698 O O . THR A 1 84 ? -81.291 0.860 97.568 1.00 92.62 84 THR A O 1
ATOM 701 N N . LEU A 1 85 ? -81.267 -0.374 99.445 1.00 91.81 85 LEU A N 1
ATOM 702 C CA . LEU A 1 85 ? -80.075 -1.145 99.097 1.00 91.81 85 LEU A CA 1
ATOM 703 C C . LEU A 1 85 ? -80.315 -2.025 97.865 1.00 91.81 85 LEU A C 1
ATOM 705 O O . LEU A 1 85 ? -79.462 -2.076 96.979 1.00 91.81 85 LEU A O 1
ATOM 709 N N . ARG A 1 86 ? -81.490 -2.658 97.765 1.00 94.06 86 ARG A N 1
ATOM 710 C CA . ARG A 1 86 ? -81.888 -3.451 96.597 1.00 94.06 86 ARG A CA 1
ATOM 711 C C . ARG A 1 86 ? -81.932 -2.605 95.325 1.00 94.06 86 ARG A C 1
ATOM 713 O O . ARG A 1 86 ? -81.341 -3.005 94.330 1.00 94.06 86 ARG A O 1
ATOM 720 N N . LYS A 1 87 ? -82.552 -1.418 95.364 1.00 95.31 87 LYS A N 1
ATOM 721 C CA . LYS A 1 87 ? -82.570 -0.494 94.212 1.00 95.31 87 LYS A CA 1
ATOM 722 C C . LYS A 1 87 ? -81.160 -0.094 93.779 1.00 95.31 87 LYS A C 1
ATOM 724 O O . LYS A 1 87 ? -80.853 -0.153 92.594 1.00 95.31 87 LYS A O 1
ATOM 729 N N . ARG A 1 88 ? -80.279 0.235 94.733 1.00 94.50 88 ARG A N 1
ATOM 730 C CA . ARG A 1 88 ? -78.865 0.525 94.433 1.00 94.50 88 ARG A CA 1
ATOM 731 C C . ARG A 1 88 ? -78.152 -0.670 93.805 1.00 94.50 88 ARG A C 1
ATOM 733 O O . ARG A 1 88 ? -77.361 -0.488 92.886 1.00 94.50 88 ARG A O 1
ATOM 740 N N . TYR A 1 89 ? -78.416 -1.882 94.288 1.00 93.94 89 TYR A N 1
ATOM 741 C CA . TYR A 1 89 ? -77.844 -3.098 93.715 1.00 93.94 89 TYR A CA 1
ATOM 742 C C . TYR A 1 89 ? -78.319 -3.323 92.272 1.00 93.94 89 TYR A C 1
ATOM 744 O O . TYR A 1 89 ? -77.494 -3.579 91.396 1.00 93.94 89 TYR A O 1
ATOM 752 N N . ASP A 1 90 ? -79.615 -3.141 92.003 1.00 94.38 90 ASP A N 1
ATOM 753 C CA . ASP A 1 90 ? -80.191 -3.248 90.658 1.00 94.38 90 ASP A CA 1
ATOM 754 C C . ASP A 1 90 ? -79.605 -2.187 89.698 1.00 94.38 90 ASP A C 1
ATOM 756 O O . ASP A 1 90 ? -79.258 -2.499 88.556 1.00 94.38 90 ASP A O 1
ATOM 760 N N . GLU A 1 91 ? -79.409 -0.946 90.161 1.00 94.94 91 GLU A N 1
ATOM 761 C CA . GLU A 1 91 ? -78.747 0.124 89.395 1.00 94.94 91 GLU A CA 1
ATOM 762 C C . GLU A 1 91 ? -77.279 -0.203 89.079 1.00 94.94 91 GLU A C 1
ATOM 764 O O . GLU A 1 91 ? -76.819 -0.001 87.949 1.00 94.94 91 GLU A O 1
ATOM 769 N N . VAL A 1 92 ? -76.538 -0.743 90.053 1.00 95.00 92 VAL A N 1
ATOM 770 C CA . VAL A 1 92 ? -75.147 -1.182 89.860 1.00 95.00 92 VAL A CA 1
ATOM 771 C C . VAL A 1 92 ? -75.075 -2.338 88.865 1.00 95.00 92 VAL A C 1
ATOM 773 O O . VAL A 1 92 ? -74.215 -2.316 87.984 1.00 95.00 92 VAL A O 1
ATOM 776 N N . LEU A 1 93 ? -75.988 -3.310 88.943 1.00 95.06 93 LEU A N 1
ATOM 777 C CA . LEU A 1 93 ? -76.070 -4.407 87.976 1.00 95.06 93 LEU A CA 1
ATOM 778 C C . LEU A 1 93 ? -76.357 -3.903 86.556 1.00 95.06 93 LEU A C 1
ATOM 780 O O . LEU A 1 93 ? -75.714 -4.357 85.603 1.00 95.06 93 LEU A O 1
ATOM 784 N N . ALA A 1 94 ? -77.278 -2.950 86.399 1.00 95.19 94 ALA A N 1
ATOM 785 C CA . ALA A 1 94 ? -77.585 -2.346 85.104 1.00 95.19 94 ALA A CA 1
ATOM 786 C C . ALA A 1 94 ? -76.382 -1.569 84.538 1.00 95.19 94 ALA A C 1
ATOM 788 O O . ALA A 1 94 ? -76.034 -1.726 83.365 1.00 95.19 94 ALA A O 1
ATOM 789 N N . SER A 1 95 ? -75.702 -0.787 85.382 1.00 95.81 95 SER A N 1
ATOM 790 C CA . SER A 1 95 ? -74.479 -0.059 85.022 1.00 95.81 95 SER A CA 1
ATOM 791 C C . SER A 1 95 ? -73.345 -1.007 84.619 1.00 95.81 95 SER A C 1
ATOM 793 O O . SER A 1 95 ? -72.708 -0.813 83.582 1.00 95.81 95 SER A O 1
ATOM 795 N N . HIS A 1 96 ? -73.133 -2.084 85.382 1.00 95.12 96 HIS A N 1
ATOM 796 C CA . HIS A 1 96 ? -72.138 -3.107 85.070 1.00 95.12 96 HIS A CA 1
ATOM 797 C C . HIS A 1 96 ? -72.443 -3.809 83.743 1.00 95.12 96 HIS A C 1
ATOM 799 O O . HIS A 1 96 ? -71.555 -3.937 82.903 1.00 95.12 96 HIS A O 1
ATOM 805 N N . SER A 1 97 ? -73.705 -4.179 83.509 1.00 96.38 97 SER A N 1
ATOM 806 C CA . SER A 1 97 ? -74.143 -4.778 82.242 1.00 96.38 97 SER A CA 1
ATOM 807 C C . SER A 1 97 ? -73.886 -3.837 81.060 1.00 96.38 97 SER A C 1
ATOM 809 O O . SER A 1 97 ? -73.340 -4.253 80.041 1.00 96.38 97 SER A O 1
ATOM 811 N N . GLN A 1 98 ? -74.183 -2.541 81.210 1.00 96.69 98 GLN A N 1
ATOM 812 C CA . GLN A 1 98 ? -73.886 -1.537 80.185 1.00 96.69 98 GLN A CA 1
ATOM 813 C C . GLN A 1 98 ? -72.374 -1.364 79.955 1.00 96.69 98 GLN A C 1
ATOM 815 O O . GLN A 1 98 ? -71.942 -1.146 78.820 1.00 96.69 98 GLN A O 1
ATOM 820 N N . ALA A 1 99 ? -71.564 -1.437 81.014 1.00 95.06 99 ALA A N 1
ATOM 821 C CA . ALA A 1 99 ? -70.109 -1.378 80.916 1.00 95.06 99 ALA A CA 1
ATOM 822 C C . ALA A 1 99 ? -69.538 -2.599 80.178 1.00 95.06 99 ALA A C 1
ATOM 824 O O . ALA A 1 99 ? -68.655 -2.420 79.341 1.00 95.06 99 ALA A O 1
ATOM 825 N N . ILE A 1 100 ? -70.081 -3.800 80.418 1.00 97.19 100 ILE A N 1
ATOM 826 C CA . ILE A 1 100 ? -69.719 -5.020 79.680 1.00 97.19 100 ILE A CA 1
ATOM 827 C C . ILE A 1 100 ? -70.019 -4.849 78.190 1.00 97.19 100 ILE A C 1
ATOM 829 O O . ILE A 1 100 ? -69.113 -5.008 77.382 1.00 97.19 100 ILE A O 1
ATOM 833 N N . THR A 1 101 ? -71.230 -4.427 77.811 1.00 96.75 101 THR A N 1
ATOM 834 C CA . THR A 1 101 ? -71.565 -4.240 76.386 1.00 96.75 101 THR A CA 1
ATOM 835 C C . THR A 1 101 ? -70.661 -3.202 75.712 1.00 96.75 101 THR A C 1
ATOM 837 O O . THR A 1 101 ? -70.255 -3.369 74.564 1.00 96.75 101 THR A O 1
ATOM 840 N N . LYS A 1 102 ? -70.298 -2.121 76.419 1.00 97.38 102 LYS A N 1
ATOM 841 C CA . LYS A 1 102 ? -69.336 -1.131 75.903 1.00 97.38 102 LYS A CA 1
ATOM 842 C C . LYS A 1 102 ? -67.934 -1.719 75.738 1.00 97.38 102 LYS A C 1
ATOM 844 O O . LYS A 1 102 ? -67.265 -1.383 74.763 1.00 97.38 102 LYS A O 1
ATOM 849 N N . LEU A 1 103 ? -67.494 -2.564 76.671 1.00 95.56 103 LEU A N 1
ATOM 850 C CA . LEU A 1 103 ? -66.215 -3.268 76.590 1.00 95.56 103 LEU A CA 1
ATOM 851 C C . LEU A 1 103 ? -66.196 -4.223 75.390 1.00 95.56 103 LEU A C 1
ATOM 853 O O . LEU A 1 103 ? -65.245 -4.188 74.619 1.00 95.56 103 LEU A O 1
ATOM 857 N N . GLU A 1 104 ? -67.254 -5.013 75.199 1.00 96.81 104 GLU A N 1
ATOM 858 C CA . GLU A 1 104 ? -67.398 -5.939 74.068 1.00 96.81 104 GLU A CA 1
ATOM 859 C C . GLU A 1 104 ? -67.325 -5.196 72.728 1.00 96.81 104 GLU A C 1
ATOM 861 O O . GLU A 1 104 ? -66.509 -5.543 71.879 1.00 96.81 104 GLU A O 1
ATOM 866 N N . LEU A 1 105 ? -68.076 -4.098 72.572 1.00 96.94 105 LEU A N 1
ATOM 867 C CA . LEU A 1 105 ? -68.021 -3.264 71.364 1.00 96.94 105 LEU A CA 1
ATOM 868 C C . LEU A 1 105 ? -66.631 -2.653 71.130 1.00 96.94 105 LEU A C 1
ATOM 870 O O . LEU A 1 105 ? -66.164 -2.587 69.992 1.00 96.94 105 LEU A O 1
ATOM 874 N N . ALA A 1 106 ? -65.959 -2.201 72.192 1.00 95.12 106 ALA A N 1
ATOM 875 C CA . ALA A 1 106 ? -64.597 -1.686 72.090 1.00 95.12 106 ALA A CA 1
ATOM 876 C C . ALA A 1 106 ? -63.600 -2.789 71.697 1.00 95.12 106 ALA A C 1
ATOM 878 O O . ALA A 1 106 ? -62.661 -2.528 70.945 1.00 95.12 106 ALA A O 1
ATOM 879 N N . GLN A 1 107 ? -63.808 -4.016 72.174 1.00 96.44 107 GLN A N 1
ATOM 880 C CA . GLN A 1 107 ? -62.974 -5.169 71.856 1.00 96.44 107 GLN A CA 1
ATOM 881 C C . GLN A 1 107 ? -63.176 -5.630 70.407 1.00 96.44 107 GLN A C 1
ATOM 883 O O . GLN A 1 107 ? -62.190 -5.881 69.713 1.00 96.44 107 GLN A O 1
ATOM 888 N N . ASP A 1 108 ? -64.414 -5.639 69.913 1.00 97.00 108 ASP A N 1
ATOM 889 C CA . ASP A 1 108 ? -64.725 -5.908 68.506 1.00 97.00 108 ASP A CA 1
ATOM 890 C C . ASP A 1 108 ? -64.117 -4.856 67.572 1.00 97.00 108 ASP A C 1
ATOM 892 O O . ASP A 1 108 ? -63.504 -5.198 66.555 1.00 97.00 108 ASP A O 1
ATOM 896 N N . GLU A 1 109 ? -64.213 -3.573 67.930 1.00 96.75 109 GLU A N 1
ATOM 897 C CA . GLU A 1 109 ? -63.589 -2.497 67.156 1.00 96.75 109 GLU A CA 1
ATOM 898 C C . GLU A 1 109 ? -62.056 -2.604 67.172 1.00 96.75 109 GLU A C 1
ATOM 900 O O . GLU A 1 109 ? -61.413 -2.433 66.134 1.00 96.75 109 GLU A O 1
ATOM 905 N N . ASN A 1 110 ? -61.456 -2.963 68.309 1.00 95.44 110 ASN A N 1
ATOM 906 C CA . ASN A 1 110 ? -60.015 -3.194 68.410 1.00 95.44 110 ASN A CA 1
ATOM 907 C C . ASN A 1 110 ? -59.561 -4.387 67.547 1.00 95.44 110 ASN A C 1
ATOM 909 O O . ASN A 1 110 ? -58.568 -4.290 66.821 1.00 95.44 110 ASN A O 1
ATOM 913 N N . ASN A 1 111 ? -60.330 -5.479 67.529 1.00 96.81 111 ASN A N 1
ATOM 914 C CA . ASN A 1 111 ? -60.077 -6.626 66.652 1.00 96.81 111 ASN A CA 1
ATOM 915 C C . ASN A 1 111 ? -60.168 -6.229 65.169 1.00 96.81 111 ASN A C 1
ATOM 917 O O . ASN A 1 111 ? -59.311 -6.599 64.361 1.00 96.81 111 ASN A O 1
ATOM 921 N N . ARG A 1 112 ? -61.172 -5.422 64.804 1.00 97.81 112 ARG A N 1
ATOM 922 C CA . ARG A 1 112 ? -61.347 -4.908 63.437 1.00 97.81 112 ARG A CA 1
ATOM 923 C C . ARG A 1 112 ? -60.184 -4.011 63.009 1.00 97.81 112 ARG A C 1
ATOM 925 O O . ARG A 1 112 ? -59.695 -4.138 61.884 1.00 97.81 112 ARG A O 1
ATOM 932 N N . LEU A 1 113 ? -59.737 -3.114 63.888 1.00 96.81 113 LEU A N 1
ATOM 933 C CA . LEU A 1 113 ? -58.594 -2.234 63.635 1.00 96.81 113 LEU A CA 1
ATOM 934 C C . LEU A 1 113 ? -57.286 -3.024 63.537 1.00 96.81 113 LEU A C 1
ATOM 936 O O . LEU A 1 113 ? -56.508 -2.774 62.618 1.00 96.81 113 LEU A O 1
ATOM 940 N N . THR A 1 114 ? -57.079 -4.013 64.409 1.00 97.00 114 THR A N 1
ATOM 941 C CA . THR A 1 114 ? -55.924 -4.923 64.357 1.00 97.00 114 THR A CA 1
ATOM 942 C C . THR A 1 114 ? -55.844 -5.627 63.006 1.00 97.00 114 THR A C 1
ATOM 944 O O . THR A 1 114 ? -54.826 -5.518 62.321 1.00 97.00 114 THR A O 1
ATOM 947 N N . LYS A 1 115 ? -56.949 -6.229 62.549 1.00 97.94 115 LYS A N 1
ATOM 948 C CA . LYS A 1 115 ? -57.009 -6.894 61.241 1.00 97.94 115 LYS A CA 1
ATOM 949 C C . LYS A 1 115 ? -56.689 -5.940 60.085 1.00 97.94 115 LYS A C 1
ATOM 951 O O . LYS A 1 115 ? -55.917 -6.275 59.192 1.00 97.94 115 LYS A O 1
ATOM 956 N N . LYS A 1 116 ? -57.221 -4.714 60.119 1.00 97.94 116 LYS A N 1
ATOM 957 C CA . LYS A 1 116 ? -56.923 -3.701 59.094 1.00 97.94 116 LYS A CA 1
ATOM 958 C C . LYS A 1 116 ? -55.443 -3.289 59.095 1.00 97.94 116 LYS A C 1
ATOM 960 O O . LYS A 1 116 ? -54.864 -3.068 58.032 1.00 97.94 116 LYS A O 1
ATOM 965 N N . CYS A 1 117 ? -54.816 -3.185 60.267 1.00 96.81 117 CYS A N 1
ATOM 966 C CA . CYS A 1 117 ? -53.382 -2.911 60.389 1.00 96.81 117 CYS A CA 1
ATOM 967 C C . CYS A 1 117 ? -52.520 -4.058 59.837 1.00 96.81 117 CYS A C 1
ATOM 969 O O . CYS A 1 117 ? -51.489 -3.797 59.207 1.00 96.81 117 CYS A O 1
ATOM 971 N N . GLU A 1 118 ? -52.933 -5.310 60.039 1.00 97.38 118 GLU A N 1
ATOM 972 C CA . GLU A 1 118 ? -52.273 -6.493 59.471 1.00 97.38 118 GLU A CA 1
ATOM 973 C C . GLU A 1 118 ? -52.364 -6.512 57.940 1.00 97.38 118 GLU A C 1
ATOM 975 O O . GLU A 1 118 ? -51.341 -6.669 57.271 1.00 97.38 118 GLU A O 1
ATOM 980 N N . GLU A 1 119 ? -53.550 -6.255 57.381 1.00 97.81 119 GLU A N 1
ATOM 981 C CA . GLU A 1 119 ? -53.774 -6.166 55.929 1.00 97.81 119 GLU A CA 1
ATOM 982 C C . GLU A 1 119 ? -52.891 -5.080 55.287 1.00 97.81 119 GLU A C 1
ATOM 984 O O . GLU A 1 119 ? -52.155 -5.355 54.336 1.00 97.81 119 GLU A O 1
ATOM 989 N N . LEU A 1 120 ? -52.866 -3.870 55.861 1.00 97.25 120 LEU A N 1
ATOM 990 C CA . LEU A 1 120 ? -52.001 -2.777 55.389 1.00 97.25 120 LEU A CA 1
ATOM 991 C C . LEU A 1 120 ? -50.507 -3.112 55.516 1.00 97.25 120 LEU A C 1
ATOM 993 O O . LEU A 1 120 ? -49.690 -2.718 54.680 1.00 97.25 120 LEU A O 1
ATOM 997 N N . THR A 1 121 ? -50.126 -3.850 56.560 1.00 97.12 121 THR A N 1
ATOM 998 C CA . THR A 1 121 ? -48.748 -4.320 56.751 1.00 97.12 121 THR A CA 1
ATOM 999 C C . THR A 1 121 ? -48.355 -5.315 55.664 1.00 97.12 121 THR A C 1
ATOM 1001 O O . THR A 1 121 ? -47.245 -5.232 55.129 1.00 97.12 121 THR A O 1
ATOM 1004 N N . GLN A 1 122 ? -49.256 -6.231 55.310 1.00 97.88 122 GLN A N 1
ATOM 1005 C CA . GLN A 1 122 ? -49.042 -7.201 54.244 1.00 97.88 122 GLN A CA 1
ATOM 1006 C C . GLN A 1 122 ? -48.942 -6.518 52.875 1.00 97.88 122 GLN A C 1
ATOM 1008 O O . GLN A 1 122 ? -48.006 -6.804 52.127 1.00 97.88 122 GLN A O 1
ATOM 1013 N N . GLU A 1 123 ? -49.828 -5.565 52.579 1.00 97.69 123 GLU A N 1
ATOM 1014 C CA . GLU A 1 123 ? -49.787 -4.778 51.341 1.00 97.69 123 GLU A CA 1
ATOM 1015 C C . GLU A 1 123 ? -48.471 -3.998 51.217 1.00 97.69 123 GLU A C 1
ATOM 1017 O O . GLU A 1 123 ? -47.765 -4.118 50.213 1.00 97.69 123 GLU A O 1
ATOM 1022 N N . ARG A 1 124 ? -48.057 -3.294 52.281 1.00 97.50 124 ARG A N 1
ATOM 1023 C CA . ARG A 1 124 ? -46.755 -2.611 52.335 1.00 97.50 124 ARG A CA 1
ATOM 1024 C C . ARG A 1 124 ? -45.597 -3.577 52.071 1.00 97.50 124 ARG A C 1
ATOM 1026 O O . ARG A 1 124 ? -44.668 -3.235 51.342 1.00 97.50 124 ARG A O 1
ATOM 1033 N N . ASN A 1 125 ? -45.621 -4.767 52.670 1.00 97.12 125 ASN A N 1
ATOM 1034 C CA . ASN A 1 125 ? -44.560 -5.760 52.487 1.00 97.12 125 ASN A CA 1
ATOM 1035 C C . ASN A 1 125 ? -44.516 -6.300 51.046 1.00 97.12 125 ASN A C 1
ATOM 1037 O O . ASN A 1 125 ? -43.424 -6.538 50.526 1.00 97.12 125 ASN A O 1
ATOM 1041 N N . ASN A 1 126 ? -45.667 -6.454 50.388 1.00 97.38 126 ASN A N 1
ATOM 1042 C CA . ASN A 1 126 ? -45.733 -6.834 48.975 1.00 97.38 126 ASN A CA 1
ATOM 1043 C C . ASN A 1 126 ? -45.133 -5.738 48.085 1.00 97.38 126 ASN A C 1
ATOM 1045 O O . ASN A 1 126 ? -44.222 -6.021 47.311 1.00 97.38 126 ASN A O 1
ATOM 1049 N N . VAL A 1 127 ? -45.520 -4.476 48.297 1.00 97.19 127 VAL A N 1
ATOM 1050 C CA . VAL A 1 127 ? -44.957 -3.330 47.561 1.00 97.19 127 VAL A CA 1
ATOM 1051 C C . VAL A 1 127 ? -43.441 -3.215 47.761 1.00 97.19 127 VAL A C 1
ATOM 1053 O O . VAL A 1 127 ? -42.711 -2.925 46.815 1.00 97.19 127 VAL A O 1
ATOM 1056 N N . LEU A 1 128 ? -42.932 -3.465 48.973 1.00 97.12 128 LEU A N 1
ATOM 1057 C CA . LEU A 1 128 ? -41.487 -3.471 49.235 1.00 97.12 128 LEU A CA 1
ATOM 1058 C C . LEU A 1 128 ? -40.756 -4.569 48.452 1.00 97.12 128 LEU A C 1
ATOM 1060 O O . LEU A 1 128 ? -39.659 -4.325 47.947 1.00 97.12 128 LEU A O 1
ATOM 1064 N N . ARG A 1 129 ? -41.362 -5.754 48.326 1.00 97.44 129 ARG A N 1
ATOM 1065 C CA . ARG A 1 129 ? -40.814 -6.869 47.542 1.00 97.44 129 ARG A CA 1
ATOM 1066 C C . ARG A 1 129 ? -40.776 -6.531 46.053 1.00 97.44 129 ARG A C 1
ATOM 1068 O O . ARG A 1 129 ? -39.735 -6.707 45.421 1.00 97.44 129 ARG A O 1
ATOM 1075 N N . ASP A 1 130 ? -41.866 -5.982 45.528 1.00 96.88 130 ASP A N 1
ATOM 1076 C CA . ASP A 1 130 ? -41.970 -5.580 44.123 1.00 96.88 130 ASP A CA 1
ATOM 1077 C C . ASP A 1 130 ? -40.978 -4.458 43.794 1.00 96.88 130 ASP A C 1
ATOM 1079 O O . ASP A 1 130 ? -40.280 -4.515 42.783 1.00 96.88 130 ASP A O 1
ATOM 1083 N N . ASN A 1 131 ? -40.824 -3.479 44.693 1.00 97.06 131 ASN A N 1
ATOM 1084 C CA . ASN A 1 131 ? -39.821 -2.421 44.567 1.00 97.06 131 ASN A CA 1
ATOM 1085 C C . ASN A 1 131 ? -38.392 -2.994 44.553 1.00 97.06 131 ASN A C 1
ATOM 1087 O O . ASN A 1 131 ? -37.567 -2.575 43.743 1.00 97.06 131 ASN A O 1
ATOM 1091 N N . GLY A 1 132 ? -38.108 -3.989 45.401 1.00 97.19 132 GLY A N 1
ATOM 1092 C CA . GLY A 1 132 ? -36.840 -4.721 45.379 1.00 97.19 132 GLY A CA 1
ATOM 1093 C C . GLY A 1 132 ? -36.575 -5.410 44.036 1.00 97.19 132 GLY A C 1
ATOM 1094 O O . GLY A 1 132 ? -35.498 -5.238 43.465 1.00 97.19 132 GLY A O 1
ATOM 1095 N N . SER A 1 133 ? -37.575 -6.116 43.497 1.00 97.06 133 SER A N 1
ATOM 1096 C CA . SER A 1 133 ? -37.495 -6.780 42.186 1.00 97.06 133 SER A CA 1
ATOM 1097 C C . SER A 1 133 ? -37.264 -5.783 41.046 1.00 97.06 133 SER A C 1
ATOM 1099 O O . SER A 1 133 ? -36.355 -5.964 40.235 1.00 97.06 133 SER A O 1
ATOM 1101 N N . LEU A 1 134 ? -38.021 -4.682 41.012 1.00 97.44 134 LEU A N 1
ATOM 1102 C CA . LEU A 1 134 ? -37.869 -3.638 39.995 1.00 97.44 134 LEU A CA 1
ATOM 1103 C C . LEU A 1 134 ? -36.494 -2.969 40.060 1.00 97.44 134 LEU A C 1
ATOM 1105 O O . LEU A 1 134 ? -35.872 -2.748 39.023 1.00 97.44 134 LEU A O 1
ATOM 1109 N N . LYS A 1 135 ? -35.979 -2.693 41.264 1.00 98.06 135 LYS A N 1
ATOM 1110 C CA . LYS A 1 135 ? -34.616 -2.171 41.431 1.00 98.06 135 LYS A CA 1
ATOM 1111 C C . LYS A 1 135 ? -33.575 -3.125 40.858 1.00 98.06 135 LYS A C 1
ATOM 1113 O O . LYS A 1 135 ? -32.700 -2.673 40.126 1.00 98.06 135 LYS A O 1
ATOM 1118 N N . GLN A 1 136 ? -33.690 -4.422 41.139 1.00 97.81 136 GLN A N 1
ATOM 1119 C CA . GLN A 1 136 ? -32.773 -5.423 40.596 1.00 97.81 136 GLN A CA 1
ATOM 1120 C C . GLN A 1 136 ? -32.840 -5.480 39.064 1.00 97.81 136 GLN A C 1
ATOM 1122 O O . GLN A 1 136 ? -31.797 -5.456 38.413 1.00 97.81 136 GLN A O 1
ATOM 1127 N N . GLN A 1 137 ? -34.045 -5.471 38.485 1.00 98.00 137 GLN A N 1
ATOM 1128 C CA . GLN A 1 137 ? -34.234 -5.447 37.030 1.00 98.00 137 GLN A CA 1
ATOM 1129 C C . GLN A 1 137 ? -33.592 -4.212 36.387 1.00 98.00 137 GLN A C 1
ATOM 1131 O O . GLN A 1 137 ? -32.895 -4.336 35.380 1.00 98.00 137 GLN A O 1
ATOM 1136 N N . ILE A 1 138 ? -33.767 -3.033 36.991 1.00 97.75 138 ILE A N 1
ATOM 1137 C CA . ILE A 1 138 ? -33.144 -1.787 36.528 1.00 97.75 138 ILE A CA 1
ATOM 1138 C C . ILE A 1 138 ? -31.614 -1.892 36.590 1.00 97.75 138 ILE A C 1
ATOM 1140 O O . ILE A 1 138 ? -30.941 -1.556 35.617 1.00 97.75 138 ILE A O 1
ATOM 1144 N N . THR A 1 139 ? -31.045 -2.402 37.687 1.00 97.88 139 THR A N 1
ATOM 1145 C CA . THR A 1 139 ? -29.591 -2.603 37.810 1.00 97.88 139 THR A CA 1
ATOM 1146 C C . THR A 1 139 ? -29.052 -3.555 36.741 1.00 97.88 139 THR A C 1
ATOM 1148 O O . THR A 1 139 ? -28.027 -3.266 36.120 1.00 97.88 139 THR A O 1
ATOM 1151 N N . THR A 1 140 ? -29.747 -4.663 36.475 1.00 97.62 140 THR A N 1
ATOM 1152 C CA . THR A 1 140 ? -29.369 -5.595 35.406 1.00 97.62 140 THR A CA 1
ATOM 1153 C C . THR A 1 140 ? -29.452 -4.934 34.029 1.00 97.62 140 THR A C 1
ATOM 1155 O O . THR A 1 140 ? -28.527 -5.091 33.233 1.00 97.62 140 THR A O 1
ATOM 1158 N N . ALA A 1 141 ? -30.502 -4.154 33.758 1.00 97.69 141 ALA A N 1
ATOM 1159 C CA . ALA A 1 141 ? -30.656 -3.431 32.497 1.00 97.69 141 ALA A CA 1
ATOM 1160 C C . ALA A 1 141 ? -29.526 -2.410 32.273 1.00 97.69 141 ALA A C 1
ATOM 1162 O O . ALA A 1 141 ? -28.961 -2.362 31.181 1.00 97.69 141 ALA A O 1
ATOM 1163 N N . TYR A 1 142 ? -29.131 -1.657 33.307 1.00 98.06 142 TYR A N 1
ATOM 1164 C CA . TYR A 1 142 ? -27.979 -0.749 33.228 1.00 98.06 142 TYR A CA 1
ATOM 1165 C C . TYR A 1 142 ? -26.677 -1.497 32.924 1.00 98.06 142 TYR A C 1
ATOM 1167 O O . TYR A 1 142 ? -25.952 -1.114 32.010 1.00 98.06 142 TYR A O 1
ATOM 1175 N N . SER A 1 143 ? -26.411 -2.610 33.615 1.00 97.88 143 SER A N 1
ATOM 1176 C CA . SER A 1 143 ? -25.207 -3.419 33.370 1.00 97.88 143 SER A CA 1
ATOM 1177 C C . SER A 1 143 ? -25.147 -3.973 31.938 1.00 97.88 143 SER A C 1
ATOM 1179 O O . SER A 1 143 ? -24.089 -3.969 31.300 1.00 97.88 143 SER A O 1
ATOM 1181 N N . GLN A 1 144 ? -26.290 -4.413 31.401 1.00 98.06 144 GLN A N 1
ATOM 1182 C CA . GLN A 1 144 ? -26.399 -4.858 30.011 1.00 98.06 144 GLN A CA 1
ATOM 1183 C C . GLN A 1 144 ? -26.161 -3.708 29.030 1.00 98.06 144 GLN A C 1
ATOM 1185 O O . GLN A 1 144 ? -25.420 -3.881 28.062 1.00 98.06 144 GLN A O 1
ATOM 1190 N N . TRP A 1 145 ? -26.738 -2.535 29.290 1.00 97.44 145 TRP A N 1
ATOM 1191 C CA . TRP A 1 145 ? -26.539 -1.355 28.453 1.00 97.44 145 TRP A CA 1
ATOM 1192 C C . TRP A 1 145 ? -25.068 -0.919 28.430 1.00 97.44 145 TRP A C 1
ATOM 1194 O O . TRP A 1 145 ? -24.500 -0.735 27.354 1.00 97.44 145 TRP A O 1
ATOM 1204 N N . ASP A 1 146 ? -24.403 -0.894 29.586 1.00 97.94 146 ASP A N 1
ATOM 1205 C CA . ASP A 1 146 ? -22.968 -0.600 29.688 1.00 97.94 146 ASP A CA 1
ATOM 1206 C C . ASP A 1 146 ? -22.104 -1.624 28.940 1.00 97.94 146 ASP A C 1
ATOM 1208 O O . ASP A 1 146 ? -21.069 -1.282 28.355 1.00 97.94 146 ASP A O 1
ATOM 1212 N N . LYS A 1 147 ? -22.503 -2.902 28.938 1.00 97.62 147 LYS A N 1
ATOM 1213 C CA . LYS A 1 147 ? -21.839 -3.935 28.131 1.00 97.62 147 LYS A CA 1
ATOM 1214 C C . LYS A 1 147 ? -21.989 -3.640 26.637 1.00 97.62 147 LYS A C 1
ATOM 1216 O O . LYS A 1 147 ? -20.982 -3.622 25.933 1.00 97.62 147 LYS A O 1
ATOM 1221 N N . VAL A 1 148 ? -23.204 -3.346 26.174 1.00 97.50 148 VAL A N 1
ATOM 1222 C CA . VAL A 1 148 ? -23.473 -3.014 24.764 1.00 97.50 148 VAL A CA 1
ATOM 1223 C C . VAL A 1 148 ? -22.683 -1.780 24.330 1.00 97.50 148 VAL A C 1
ATOM 1225 O O . VAL A 1 148 ? -22.055 -1.803 23.277 1.00 97.50 148 VAL A O 1
ATOM 1228 N N . VAL A 1 149 ? -22.635 -0.727 25.149 1.00 97.81 149 VAL A N 1
ATOM 1229 C CA . VAL A 1 149 ? -21.854 0.485 24.851 1.00 97.81 149 VAL A CA 1
ATOM 1230 C C . VAL A 1 149 ? -20.360 0.170 24.724 1.00 97.81 149 VAL A C 1
ATOM 1232 O O . VAL A 1 149 ? -19.709 0.630 23.781 1.00 97.81 149 VAL A O 1
ATOM 1235 N N . ARG A 1 150 ? -19.805 -0.642 25.634 1.00 97.88 150 ARG A N 1
ATOM 1236 C CA . ARG A 1 150 ? -18.403 -1.085 25.546 1.00 97.88 150 ARG A CA 1
ATOM 1237 C C . ARG A 1 150 ? -18.138 -1.884 24.275 1.00 97.88 150 ARG A C 1
ATOM 1239 O O . ARG A 1 150 ? -17.130 -1.639 23.617 1.00 97.88 150 ARG A O 1
ATOM 1246 N N . ASP A 1 151 ? -19.027 -2.799 23.911 1.00 96.62 151 ASP A N 1
ATOM 1247 C CA . ASP A 1 151 ? -18.856 -3.619 22.713 1.00 96.62 151 ASP A CA 1
ATOM 1248 C C . ASP A 1 151 ? -19.003 -2.785 21.427 1.00 96.62 151 ASP A C 1
ATOM 1250 O O . ASP A 1 151 ? -18.162 -2.896 20.537 1.00 96.62 151 ASP A O 1
ATOM 1254 N N . CYS A 1 152 ? -19.956 -1.851 21.360 1.00 96.56 152 CYS A N 1
ATOM 1255 C CA . CYS A 1 152 ? -20.065 -0.880 20.264 1.00 96.56 152 CYS A CA 1
ATOM 1256 C C . CYS A 1 152 ? -18.779 -0.061 20.079 1.00 96.56 152 CYS A C 1
ATOM 1258 O O . CYS A 1 152 ? -18.330 0.136 18.948 1.00 96.56 152 CYS A O 1
ATOM 1260 N N . ASN A 1 153 ? -18.153 0.384 21.174 1.00 96.88 153 ASN A N 1
ATOM 1261 C CA . ASN A 1 153 ? -16.869 1.084 21.107 1.00 96.88 153 ASN A CA 1
ATOM 1262 C C . ASN A 1 153 ? -15.753 0.187 20.557 1.00 96.88 153 ASN A C 1
ATOM 1264 O O . ASN A 1 153 ? -15.035 0.616 19.656 1.00 96.88 153 ASN A O 1
ATOM 1268 N N . LYS A 1 154 ? -15.660 -1.072 21.006 1.00 97.56 154 LYS A N 1
ATOM 1269 C CA . LYS A 1 154 ? -14.686 -2.034 20.461 1.00 97.56 154 LYS A CA 1
ATOM 1270 C C . LYS A 1 154 ? -14.876 -2.253 18.960 1.00 97.56 154 LYS A C 1
ATOM 1272 O O . LYS A 1 154 ? -13.893 -2.252 18.223 1.00 97.56 154 LYS A O 1
ATOM 1277 N N . TYR A 1 155 ? -16.116 -2.422 18.495 1.00 96.81 155 TYR A N 1
ATOM 1278 C CA . TYR A 1 155 ? -16.400 -2.606 17.068 1.00 96.81 155 TYR A CA 1
ATOM 1279 C C . TYR A 1 155 ? -16.075 -1.358 16.248 1.00 96.81 155 TYR A C 1
ATOM 1281 O O . TYR A 1 155 ? -15.524 -1.476 15.155 1.00 96.81 155 TYR A O 1
ATOM 1289 N N . ARG A 1 156 ? -16.349 -0.164 16.783 1.00 97.81 156 ARG A N 1
ATOM 1290 C CA . ARG A 1 156 ? -15.968 1.103 16.149 1.00 97.81 156 ARG A CA 1
ATOM 1291 C C . ARG A 1 156 ? -14.450 1.227 16.004 1.00 97.81 156 ARG A C 1
ATOM 1293 O O . ARG A 1 156 ? -13.973 1.556 14.921 1.00 97.81 156 ARG A O 1
ATOM 1300 N N . ASP A 1 157 ? -13.699 0.913 17.055 1.00 97.56 157 ASP A N 1
ATOM 1301 C CA . ASP A 1 157 ? -12.234 0.968 17.025 1.00 97.56 157 ASP A CA 1
ATOM 1302 C C . ASP A 1 157 ? -11.649 -0.094 16.081 1.00 97.56 157 ASP A C 1
ATOM 1304 O O . ASP A 1 157 ? -10.699 0.175 15.342 1.00 97.56 157 ASP A O 1
ATOM 1308 N N . ALA A 1 158 ? -12.234 -1.296 16.055 1.00 96.50 158 ALA A N 1
ATOM 1309 C CA . ALA A 1 158 ? -11.855 -2.353 15.121 1.00 96.50 158 ALA A CA 1
ATOM 1310 C C . ALA A 1 158 ? -12.126 -1.952 13.663 1.00 96.50 158 ALA A C 1
ATOM 1312 O O . ALA A 1 158 ? -11.263 -2.151 12.808 1.00 96.50 158 ALA A O 1
ATOM 1313 N N . HIS A 1 159 ? -13.280 -1.336 13.386 1.00 95.25 159 HIS A N 1
ATOM 1314 C CA . HIS A 1 159 ? -13.610 -0.799 12.067 1.00 95.25 159 HIS A CA 1
ATOM 1315 C C . HIS A 1 159 ? -12.609 0.280 11.639 1.00 95.25 159 HIS A C 1
ATOM 1317 O O . HIS A 1 159 ? -12.110 0.235 10.518 1.00 95.25 159 HIS A O 1
ATOM 1323 N N . LEU A 1 160 ? -12.260 1.212 12.532 1.00 97.94 160 LEU A N 1
ATOM 1324 C CA . LEU A 1 160 ? -11.296 2.275 12.233 1.00 97.94 160 LEU A CA 1
ATOM 1325 C C . LEU A 1 160 ? -9.907 1.707 11.895 1.00 97.94 160 LEU A C 1
ATOM 1327 O O . LEU A 1 160 ? -9.289 2.118 10.915 1.00 97.94 160 LEU A O 1
ATOM 1331 N N . LYS A 1 161 ? -9.445 0.702 12.651 1.00 97.31 161 LYS A N 1
ATOM 1332 C CA . LYS A 1 161 ? -8.186 -0.008 12.365 1.00 97.31 161 LYS A CA 1
ATOM 1333 C C . LYS A 1 161 ? -8.237 -0.776 11.044 1.00 97.31 161 LYS A C 1
ATOM 1335 O O . LYS A 1 161 ? -7.256 -0.789 10.305 1.00 97.31 161 LYS A O 1
ATOM 1340 N N . ALA A 1 162 ? -9.357 -1.431 10.739 1.00 95.12 162 ALA A N 1
ATOM 1341 C CA . ALA A 1 162 ? -9.535 -2.133 9.470 1.00 95.12 162 ALA A CA 1
ATOM 1342 C C . ALA A 1 162 ? -9.529 -1.156 8.283 1.00 95.12 162 ALA A C 1
ATOM 1344 O O . ALA A 1 162 ? -8.892 -1.430 7.267 1.00 95.12 162 ALA A O 1
ATOM 1345 N N . GLN A 1 163 ? -10.167 0.005 8.438 1.00 96.44 163 GLN A N 1
ATOM 1346 C CA . GLN A 1 163 ? -10.169 1.069 7.439 1.00 96.44 163 GLN A CA 1
ATOM 1347 C C . GLN A 1 163 ? -8.758 1.624 7.191 1.00 96.44 163 GLN A C 1
ATOM 1349 O O . GLN A 1 163 ? -8.357 1.751 6.038 1.00 96.44 163 GLN A O 1
ATOM 1354 N N . GLN A 1 164 ? -7.976 1.876 8.246 1.00 97.44 164 GLN A N 1
ATOM 1355 C CA . GLN A 1 164 ? -6.580 2.318 8.114 1.00 97.44 164 GLN A CA 1
ATOM 1356 C C . GLN A 1 164 ? -5.732 1.308 7.330 1.00 97.44 164 GLN A C 1
ATOM 1358 O O . GLN A 1 164 ? -5.058 1.683 6.373 1.00 97.44 164 GLN A O 1
ATOM 1363 N N . LYS A 1 165 ? -5.842 0.014 7.658 1.00 96.06 165 LYS A N 1
ATOM 1364 C CA . LYS A 1 165 ? -5.146 -1.055 6.920 1.00 96.06 165 LYS A CA 1
ATOM 1365 C C . LYS A 1 165 ? -5.561 -1.121 5.451 1.00 96.06 165 LYS A C 1
ATOM 1367 O O . LYS A 1 165 ? -4.726 -1.368 4.586 1.00 96.06 165 LYS A O 1
ATOM 1372 N N . TYR A 1 166 ? -6.843 -0.908 5.157 1.00 95.75 166 TYR A N 1
ATOM 1373 C CA . TYR A 1 166 ? -7.328 -0.851 3.780 1.00 95.75 166 TYR A CA 1
ATOM 1374 C C . TYR A 1 166 ? -6.723 0.339 3.019 1.00 95.75 166 TYR A C 1
ATOM 1376 O O . TYR A 1 166 ? -6.252 0.175 1.896 1.00 95.75 166 TYR A O 1
ATOM 1384 N N . GLU A 1 167 ? -6.681 1.525 3.629 1.00 96.62 167 GLU A N 1
ATOM 1385 C CA . GLU A 1 167 ? -6.078 2.719 3.024 1.00 96.62 167 GLU A CA 1
ATOM 1386 C C . GLU A 1 167 ? -4.568 2.553 2.777 1.00 96.62 167 GLU A C 1
ATOM 1388 O O . GLU A 1 167 ? -4.063 2.977 1.733 1.00 96.62 167 GLU A O 1
ATOM 1393 N N . GLU A 1 168 ? -3.849 1.907 3.696 1.00 97.00 168 GLU A N 1
ATOM 1394 C CA . GLU A 1 168 ? -2.434 1.545 3.534 1.00 97.00 168 GLU A CA 1
ATOM 1395 C C . GLU A 1 168 ? -2.229 0.559 2.379 1.00 97.00 168 GLU A C 1
ATOM 1397 O O . GLU A 1 168 ? -1.443 0.839 1.471 1.00 97.00 168 GLU A O 1
ATOM 1402 N N . ALA A 1 169 ? -3.007 -0.525 2.330 1.00 95.44 169 ALA A N 1
ATOM 1403 C CA . ALA A 1 169 ? -2.942 -1.499 1.242 1.00 95.44 169 ALA A CA 1
ATOM 1404 C C . ALA A 1 169 ? -3.238 -0.860 -0.128 1.00 95.44 169 ALA A C 1
ATOM 1406 O O . ALA A 1 169 ? -2.570 -1.154 -1.120 1.00 95.44 169 ALA A O 1
ATOM 1407 N N . VAL A 1 170 ? -4.197 0.070 -0.203 1.00 97.00 170 VAL A N 1
ATOM 1408 C CA . VAL A 1 170 ? -4.486 0.821 -1.437 1.00 97.00 170 VAL A CA 1
ATOM 1409 C C . VAL A 1 170 ? -3.296 1.692 -1.853 1.00 97.00 170 VAL A C 1
ATOM 1411 O O . VAL A 1 170 ? -2.972 1.758 -3.043 1.00 97.00 170 VAL A O 1
ATOM 1414 N N . LYS A 1 171 ? -2.612 2.348 -0.905 1.00 97.44 171 LYS A N 1
ATOM 1415 C CA . LYS A 1 171 ? -1.391 3.119 -1.202 1.00 97.44 171 LYS A CA 1
ATOM 1416 C C . LYS A 1 171 ? -0.282 2.216 -1.743 1.00 97.44 171 LYS A C 1
ATOM 1418 O O . LYS A 1 171 ? 0.332 2.580 -2.747 1.00 97.44 171 LYS A O 1
ATOM 1423 N N . GLU A 1 172 ? -0.064 1.050 -1.142 1.00 97.12 172 GLU A N 1
ATOM 1424 C CA . GLU A 1 172 ? 0.929 0.072 -1.607 1.00 97.12 172 GLU A CA 1
ATOM 1425 C C . GLU A 1 172 ? 0.618 -0.441 -3.018 1.00 97.12 172 GLU A C 1
ATOM 1427 O O . GLU A 1 172 ? 1.493 -0.433 -3.886 1.00 97.12 172 GLU A O 1
ATOM 1432 N N . VAL A 1 173 ? -0.640 -0.802 -3.294 1.00 95.88 173 VAL A N 1
ATOM 1433 C CA . VAL A 1 173 ? -1.076 -1.242 -4.631 1.00 95.88 173 VAL A CA 1
ATOM 1434 C C . VAL A 1 173 ? -0.859 -0.142 -5.672 1.00 95.88 173 VAL A C 1
ATOM 1436 O O . VAL A 1 173 ? -0.343 -0.415 -6.758 1.00 95.88 173 VAL A O 1
ATOM 1439 N N . ASN A 1 174 ? -1.193 1.109 -5.348 1.00 96.19 174 ASN A N 1
ATOM 1440 C CA . ASN A 1 174 ? -0.979 2.241 -6.251 1.00 96.19 174 ASN A CA 1
ATOM 1441 C C . ASN A 1 174 ? 0.513 2.489 -6.522 1.00 96.19 174 ASN A C 1
ATOM 1443 O O . ASN A 1 174 ? 0.901 2.729 -7.670 1.00 96.19 174 ASN A O 1
ATOM 1447 N N . GLN A 1 175 ? 1.365 2.388 -5.498 1.00 97.38 175 GLN A N 1
ATOM 1448 C CA . GLN A 1 175 ? 2.817 2.485 -5.665 1.00 97.38 175 GLN A CA 1
ATOM 1449 C C . GLN A 1 175 ? 3.351 1.346 -6.542 1.00 97.38 175 GLN A C 1
ATOM 1451 O O . GLN A 1 175 ? 4.054 1.607 -7.522 1.00 97.38 175 GLN A O 1
ATOM 1456 N N . ALA A 1 176 ? 2.966 0.098 -6.261 1.00 95.06 176 ALA A N 1
ATOM 1457 C CA . ALA A 1 176 ? 3.353 -1.068 -7.053 1.00 95.06 176 ALA A CA 1
ATOM 1458 C C . ALA A 1 176 ? 2.895 -0.945 -8.516 1.00 95.06 176 ALA A C 1
ATOM 1460 O O . ALA A 1 176 ? 3.653 -1.254 -9.439 1.00 95.06 176 ALA A O 1
ATOM 1461 N N . MET A 1 177 ? 1.688 -0.425 -8.756 1.00 96.69 177 MET A N 1
ATOM 1462 C CA . MET A 1 177 ? 1.182 -0.164 -10.103 1.00 96.69 177 MET A CA 1
ATOM 1463 C C . MET A 1 177 ? 2.024 0.890 -10.834 1.00 96.69 177 MET A C 1
ATOM 1465 O O . MET A 1 177 ? 2.356 0.690 -12.005 1.00 96.69 177 MET A O 1
ATOM 1469 N N . ALA A 1 178 ? 2.428 1.968 -10.156 1.00 96.81 178 ALA A N 1
ATOM 1470 C CA . ALA A 1 178 ? 3.305 2.986 -10.731 1.00 96.81 178 ALA A CA 1
ATOM 1471 C C . ALA A 1 178 ? 4.695 2.423 -11.082 1.00 96.81 178 ALA A C 1
ATOM 1473 O O . ALA A 1 178 ? 5.213 2.697 -12.169 1.00 96.81 178 ALA A O 1
ATOM 1474 N N . PHE A 1 179 ? 5.279 1.594 -10.209 1.00 96.50 179 PHE A N 1
ATOM 1475 C CA . PHE A 1 179 ? 6.527 0.881 -10.502 1.00 96.50 179 PHE A CA 1
ATOM 1476 C C . PHE A 1 179 ? 6.375 -0.059 -11.699 1.00 96.50 179 PHE A C 1
ATOM 1478 O O . PHE A 1 179 ? 7.192 -0.006 -12.620 1.00 96.50 179 PHE A O 1
ATOM 1485 N N . ARG A 1 180 ? 5.294 -0.847 -11.752 1.00 95.50 180 ARG A N 1
ATOM 1486 C CA . ARG A 1 180 ? 5.002 -1.737 -12.884 1.00 95.50 180 ARG A CA 1
ATOM 1487 C C . ARG A 1 180 ? 4.863 -0.964 -14.194 1.00 95.50 180 ARG A C 1
ATOM 1489 O O . ARG A 1 180 ? 5.387 -1.404 -15.210 1.00 95.50 180 ARG A O 1
ATOM 1496 N N . MET A 1 181 ? 4.201 0.195 -14.186 1.00 96.19 181 MET A N 1
ATOM 1497 C CA . MET A 1 181 ? 4.092 1.041 -15.380 1.00 96.19 181 MET A CA 1
ATOM 1498 C C . MET A 1 181 ? 5.457 1.546 -15.858 1.00 96.19 181 MET A C 1
ATOM 1500 O O . MET A 1 181 ? 5.708 1.538 -17.062 1.00 96.19 181 MET A O 1
ATOM 1504 N N . LYS A 1 182 ? 6.344 1.964 -14.945 1.00 97.06 182 LYS A N 1
ATOM 1505 C CA . LYS A 1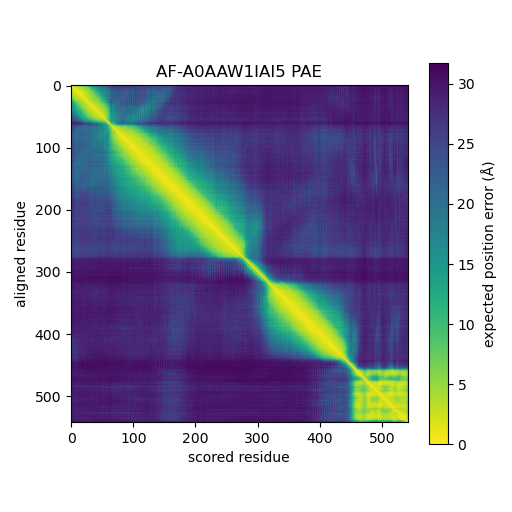 182 ? 7.714 2.379 -15.298 1.00 97.06 182 LYS A CA 1
ATOM 1506 C C . LYS A 1 182 ? 8.525 1.215 -15.866 1.00 97.06 182 LYS A C 1
ATOM 1508 O O . LYS A 1 182 ? 9.125 1.368 -16.923 1.00 97.06 182 LYS A O 1
ATOM 1513 N N . ALA A 1 183 ? 8.481 0.055 -15.212 1.00 95.69 183 ALA A N 1
ATOM 1514 C CA . ALA A 1 183 ? 9.160 -1.149 -15.683 1.00 95.69 183 ALA A CA 1
ATOM 1515 C C . ALA A 1 183 ? 8.663 -1.575 -17.072 1.00 95.69 183 ALA A C 1
ATOM 1517 O O . ALA A 1 183 ? 9.465 -1.898 -17.939 1.00 95.69 183 ALA A O 1
ATOM 1518 N N . ASN A 1 184 ? 7.353 -1.507 -17.323 1.00 97.19 184 ASN A N 1
ATOM 1519 C CA . ASN A 1 184 ? 6.792 -1.876 -18.621 1.00 97.19 184 ASN A CA 1
ATOM 1520 C C . ASN A 1 184 ? 7.224 -0.914 -19.742 1.00 97.19 184 ASN A C 1
ATOM 1522 O O . ASN A 1 184 ? 7.546 -1.358 -20.840 1.00 97.19 184 ASN A O 1
ATOM 1526 N N . LYS A 1 185 ? 7.293 0.396 -19.458 1.00 98.00 185 LYS A N 1
ATOM 1527 C CA . LYS A 1 185 ? 7.849 1.383 -20.402 1.00 98.00 185 LYS A CA 1
ATOM 1528 C C . LYS A 1 185 ? 9.312 1.090 -20.732 1.00 98.00 185 LYS A C 1
ATOM 1530 O O . LYS A 1 185 ? 9.705 1.195 -21.887 1.00 98.00 185 LYS A O 1
ATOM 1535 N N . GLU A 1 186 ? 10.097 0.699 -19.734 1.00 97.31 186 GLU A N 1
ATOM 1536 C CA . GLU A 1 186 ? 11.506 0.357 -19.929 1.00 97.31 186 GLU A CA 1
ATOM 1537 C C . GLU A 1 186 ? 11.683 -0.927 -20.748 1.00 97.31 186 GLU A C 1
ATOM 1539 O O . GLU A 1 186 ? 12.490 -0.966 -21.672 1.00 97.31 186 GLU A O 1
ATOM 1544 N N . VAL A 1 187 ? 10.874 -1.956 -20.483 1.00 97.06 187 VAL A N 1
ATOM 1545 C CA . VAL A 1 187 ? 10.844 -3.181 -21.299 1.00 97.06 187 VAL A CA 1
ATOM 1546 C C . VAL A 1 187 ? 10.495 -2.864 -22.752 1.00 97.06 187 VAL A C 1
ATOM 1548 O O . VAL A 1 187 ? 11.109 -3.417 -23.666 1.00 97.06 187 VAL A O 1
ATOM 1551 N N . GLN A 1 188 ? 9.538 -1.963 -22.982 1.00 97.69 188 GLN A N 1
ATOM 1552 C CA . GLN A 1 188 ? 9.169 -1.536 -24.328 1.00 97.69 188 GLN A CA 1
ATOM 1553 C C . GLN A 1 188 ? 10.332 -0.816 -25.029 1.00 97.69 188 GLN A C 1
ATOM 1555 O O . GLN A 1 188 ? 10.691 -1.204 -26.140 1.00 97.69 188 GLN A O 1
ATOM 1560 N N . ARG A 1 189 ? 10.985 0.137 -24.350 1.00 97.94 189 ARG A N 1
ATOM 1561 C CA . ARG A 1 189 ? 12.172 0.846 -24.859 1.00 97.94 189 ARG A CA 1
ATOM 1562 C C . ARG A 1 189 ? 13.298 -0.122 -25.234 1.00 97.94 189 ARG A C 1
ATOM 1564 O O . ARG A 1 189 ? 13.805 -0.074 -26.348 1.00 97.94 189 ARG A O 1
ATOM 1571 N N . LEU A 1 190 ? 13.643 -1.049 -24.339 1.00 97.31 190 LEU A N 1
ATOM 1572 C CA . LEU A 1 190 ? 14.678 -2.060 -24.592 1.00 97.31 190 LEU A CA 1
ATOM 1573 C C . LEU A 1 190 ? 14.304 -3.003 -25.743 1.00 97.31 190 LEU A C 1
ATOM 1575 O O . LEU A 1 190 ? 15.172 -3.472 -26.478 1.00 97.31 190 LEU A O 1
ATOM 1579 N N . THR A 1 191 ? 13.013 -3.290 -25.918 1.00 97.31 191 THR A N 1
ATOM 1580 C CA . THR A 1 191 ? 12.531 -4.104 -27.041 1.00 97.31 191 THR A CA 1
ATOM 1581 C C . THR A 1 191 ? 12.687 -3.367 -28.368 1.00 97.31 191 THR A C 1
ATOM 1583 O O . THR A 1 191 ? 13.128 -3.974 -29.344 1.00 97.31 191 THR A O 1
ATOM 1586 N N . GLU A 1 192 ? 12.356 -2.076 -28.406 1.00 97.62 192 GLU A N 1
ATOM 1587 C CA . GLU A 1 192 ? 12.546 -1.216 -29.579 1.00 97.62 192 GLU A CA 1
ATOM 1588 C C . GLU A 1 192 ? 14.031 -1.098 -29.944 1.00 97.62 192 GLU A C 1
ATOM 1590 O O . GLU A 1 192 ? 14.383 -1.317 -31.102 1.00 97.62 192 GLU A O 1
ATOM 1595 N N . GLU A 1 193 ? 14.907 -0.876 -28.959 1.00 97.56 193 GLU A N 1
ATOM 1596 C CA . GLU A 1 193 ? 16.361 -0.848 -29.163 1.00 97.56 193 GLU A CA 1
ATOM 1597 C C . GLU A 1 193 ? 16.883 -2.174 -29.708 1.00 97.56 193 GLU A C 1
ATOM 1599 O O . GLU A 1 193 ? 17.550 -2.190 -30.739 1.00 97.56 193 GLU A O 1
ATOM 1604 N N . ARG A 1 194 ? 16.509 -3.302 -29.091 1.00 97.88 194 ARG A N 1
ATOM 1605 C CA . ARG A 1 194 ? 16.897 -4.636 -29.573 1.00 97.88 194 ARG A CA 1
ATOM 1606 C C . ARG A 1 194 ? 16.437 -4.881 -31.009 1.00 97.88 194 ARG A C 1
ATOM 1608 O O . ARG A 1 194 ? 17.168 -5.489 -31.790 1.00 97.88 194 ARG A O 1
ATOM 1615 N N . ASN A 1 195 ? 15.227 -4.451 -31.360 1.00 97.25 195 ASN A N 1
ATOM 1616 C CA . ASN A 1 195 ? 14.716 -4.591 -32.720 1.00 97.25 195 ASN A CA 1
ATOM 1617 C C . ASN A 1 195 ? 15.496 -3.707 -33.703 1.00 97.25 195 ASN A C 1
ATOM 1619 O O . ASN A 1 195 ? 15.830 -4.185 -34.785 1.00 97.25 195 ASN A O 1
ATOM 1623 N N . ALA A 1 196 ? 15.846 -2.476 -33.319 1.00 97.94 196 ALA A N 1
ATOM 1624 C CA . ALA A 1 196 ? 16.682 -1.590 -34.126 1.00 97.94 196 ALA A CA 1
ATOM 1625 C C . ALA A 1 196 ? 18.076 -2.197 -34.374 1.00 97.94 196 ALA A C 1
ATOM 1627 O O . ALA A 1 196 ? 18.505 -2.307 -35.524 1.00 97.94 196 ALA A O 1
ATOM 1628 N N . THR A 1 197 ? 18.737 -2.718 -33.335 1.00 97.44 197 THR A N 1
ATOM 1629 C CA . THR A 1 197 ? 20.039 -3.392 -33.491 1.00 97.44 197 THR A CA 1
ATOM 1630 C C . THR A 1 197 ? 19.935 -4.621 -34.394 1.00 97.44 197 THR A C 1
ATOM 1632 O O . THR A 1 197 ? 20.820 -4.883 -35.204 1.00 97.44 197 THR A O 1
ATOM 1635 N N . MET A 1 198 ? 18.834 -5.374 -34.300 1.00 97.38 198 MET A N 1
ATOM 1636 C CA . MET A 1 198 ? 18.593 -6.516 -35.185 1.00 97.38 198 MET A CA 1
ATOM 1637 C C . MET A 1 198 ? 18.413 -6.079 -36.646 1.00 97.38 198 MET A C 1
ATOM 1639 O O . MET A 1 198 ? 18.903 -6.750 -37.555 1.00 97.38 198 MET A O 1
ATOM 1643 N N . THR A 1 199 ? 17.732 -4.956 -36.895 1.00 97.69 199 THR A N 1
ATOM 1644 C CA . THR A 1 199 ? 17.605 -4.412 -38.255 1.00 97.69 199 THR A CA 1
ATOM 1645 C C . THR A 1 199 ? 18.945 -3.945 -38.819 1.00 97.69 199 THR A C 1
ATOM 1647 O O . THR A 1 199 ? 19.239 -4.250 -39.973 1.00 97.69 199 THR A O 1
ATOM 1650 N N . GLU A 1 200 ? 19.785 -3.299 -38.007 1.00 97.19 200 GLU A N 1
ATOM 1651 C CA . GLU A 1 200 ? 21.146 -2.911 -38.400 1.00 97.19 200 GLU A CA 1
ATOM 1652 C C . GLU A 1 200 ? 22.018 -4.134 -38.691 1.00 97.19 200 GLU A C 1
ATOM 1654 O O . GLU A 1 200 ? 22.696 -4.178 -39.714 1.00 97.19 200 GLU A O 1
ATOM 1659 N N . TYR A 1 201 ? 21.950 -5.170 -37.848 1.00 97.94 201 TYR A N 1
ATOM 1660 C CA . TYR A 1 201 ? 22.648 -6.431 -38.090 1.00 97.94 201 TYR A CA 1
ATOM 1661 C C . TYR A 1 201 ? 22.252 -7.044 -39.437 1.00 97.94 201 TYR A C 1
ATOM 1663 O O . TYR A 1 201 ? 23.119 -7.411 -40.226 1.00 97.94 201 TYR A O 1
ATOM 1671 N N . ASN A 1 202 ? 20.953 -7.112 -39.741 1.00 97.75 202 ASN A N 1
ATOM 1672 C CA . ASN A 1 202 ? 20.480 -7.638 -41.022 1.00 97.75 202 ASN A CA 1
ATOM 1673 C C . ASN A 1 202 ? 20.991 -6.812 -42.213 1.00 97.75 202 ASN A C 1
ATOM 1675 O O . ASN A 1 202 ? 21.362 -7.391 -43.237 1.00 97.75 202 ASN A O 1
ATOM 1679 N N . LEU A 1 203 ? 21.044 -5.483 -42.077 1.00 98.06 203 LEU A N 1
ATOM 1680 C CA . LEU A 1 203 ? 21.593 -4.602 -43.106 1.00 98.06 203 LEU A CA 1
ATOM 1681 C C . LEU A 1 203 ? 23.080 -4.894 -43.336 1.00 98.06 203 LEU A C 1
ATOM 1683 O O . LEU A 1 203 ? 23.463 -5.193 -44.465 1.00 98.06 203 LEU A O 1
ATOM 1687 N N . ILE A 1 204 ? 23.881 -4.927 -42.268 1.00 97.75 204 ILE A N 1
ATOM 1688 C CA . ILE A 1 204 ? 25.315 -5.252 -42.330 1.00 97.75 204 ILE A CA 1
ATOM 1689 C C . ILE A 1 204 ? 25.536 -6.618 -42.985 1.00 97.75 204 ILE A C 1
ATOM 1691 O O . ILE A 1 204 ? 26.427 -6.777 -43.815 1.00 97.75 204 ILE A O 1
ATOM 1695 N N . MET A 1 205 ? 24.715 -7.613 -42.648 1.00 97.62 205 MET A N 1
ATOM 1696 C CA . MET A 1 205 ? 24.803 -8.942 -43.252 1.00 97.62 205 MET A CA 1
ATOM 1697 C C . MET A 1 205 ? 24.515 -8.908 -44.759 1.00 97.62 205 MET A C 1
ATOM 1699 O O . MET A 1 205 ? 25.232 -9.548 -45.527 1.00 97.62 205 MET A O 1
ATOM 1703 N N . SER A 1 206 ? 23.529 -8.122 -45.198 1.00 97.06 206 SER A N 1
ATOM 1704 C CA . SER A 1 206 ? 23.220 -7.951 -46.625 1.00 97.06 206 SER A CA 1
ATOM 1705 C C . SER A 1 206 ? 24.307 -7.185 -47.393 1.00 97.06 206 SER A C 1
ATOM 1707 O O . SER A 1 206 ? 24.649 -7.550 -48.522 1.00 97.06 206 SER A O 1
ATOM 1709 N N . GLU A 1 207 ? 24.904 -6.165 -46.772 1.00 97.69 207 GLU A N 1
ATOM 1710 C CA . GLU A 1 207 ? 26.033 -5.420 -47.332 1.00 97.69 207 GLU A CA 1
ATOM 1711 C C . GLU A 1 207 ? 27.263 -6.319 -47.444 1.00 97.69 207 GLU A C 1
ATOM 1713 O O . GLU A 1 207 ? 27.890 -6.380 -48.500 1.00 97.69 207 GLU A O 1
ATOM 1718 N N . ARG A 1 208 ? 27.558 -7.103 -46.400 1.00 97.38 208 ARG A N 1
ATOM 1719 C CA . ARG A 1 208 ? 28.640 -8.092 -46.398 1.00 97.38 208 ARG A CA 1
ATOM 1720 C C . ARG A 1 208 ? 28.484 -9.095 -47.542 1.00 97.38 208 ARG A C 1
ATOM 1722 O O . ARG A 1 208 ? 29.452 -9.370 -48.247 1.00 97.38 208 ARG A O 1
ATOM 1729 N N . ASP A 1 209 ? 27.283 -9.626 -47.751 1.00 97.56 209 ASP A N 1
ATOM 1730 C CA . ASP A 1 209 ? 27.021 -10.571 -48.841 1.00 97.56 209 ASP A CA 1
ATOM 1731 C C . ASP A 1 209 ? 27.177 -9.910 -50.225 1.00 97.56 209 ASP A C 1
ATOM 1733 O O . ASP A 1 209 ? 27.611 -10.557 -51.180 1.00 97.56 209 ASP A O 1
ATOM 1737 N N . THR A 1 210 ? 26.867 -8.615 -50.339 1.00 97.06 210 THR A N 1
ATOM 1738 C CA . THR A 1 210 ? 27.084 -7.831 -51.565 1.00 97.06 210 THR A CA 1
ATOM 1739 C C . THR A 1 210 ? 28.575 -7.628 -51.832 1.00 97.06 210 THR A C 1
ATOM 1741 O O . THR A 1 210 ? 29.042 -7.936 -52.928 1.00 97.06 210 THR A O 1
ATOM 1744 N N . VAL A 1 211 ? 29.341 -7.222 -50.816 1.00 98.00 211 VAL A N 1
ATOM 1745 C CA . VAL A 1 211 ? 30.802 -7.068 -50.903 1.00 98.00 211 VAL A CA 1
ATOM 1746 C C . VAL A 1 211 ? 31.471 -8.387 -51.281 1.00 98.00 211 VAL A C 1
ATOM 1748 O O . VAL A 1 211 ? 32.344 -8.400 -52.145 1.00 98.00 211 VAL A O 1
ATOM 1751 N N . HIS A 1 212 ? 31.047 -9.516 -50.705 1.00 96.50 212 HIS A N 1
ATOM 1752 C CA . HIS A 1 212 ? 31.589 -10.825 -51.081 1.00 96.50 212 HIS A CA 1
ATOM 1753 C C . HIS A 1 212 ? 31.363 -11.153 -52.562 1.00 96.50 212 HIS A C 1
ATOM 1755 O O . HIS A 1 212 ? 32.295 -11.612 -53.222 1.00 96.50 212 HIS A O 1
ATOM 1761 N N . LYS A 1 213 ? 30.171 -10.872 -53.103 1.00 97.69 213 LYS A N 1
ATOM 1762 C CA . LYS A 1 213 ? 29.884 -11.065 -54.536 1.00 97.69 213 LYS A CA 1
ATOM 1763 C C . LYS A 1 213 ? 30.734 -10.154 -55.422 1.00 97.69 213 LYS A C 1
ATOM 1765 O O . LYS A 1 213 ? 31.212 -10.587 -56.468 1.00 97.69 213 LYS A O 1
ATOM 1770 N N . GLU A 1 214 ? 30.933 -8.901 -55.020 1.00 97.12 214 GLU A N 1
ATOM 1771 C CA . GLU A 1 214 ? 31.800 -7.969 -55.749 1.00 97.12 214 GLU A CA 1
ATOM 1772 C C . GLU A 1 214 ? 33.267 -8.405 -55.712 1.00 97.12 214 GLU A C 1
ATOM 1774 O O . GLU A 1 214 ? 33.940 -8.364 -56.741 1.00 97.12 214 GLU A O 1
ATOM 1779 N N . MET A 1 215 ? 33.753 -8.883 -54.564 1.00 96.69 215 MET A N 1
ATOM 1780 C CA . MET A 1 215 ? 35.102 -9.437 -54.431 1.00 96.69 215 MET A CA 1
ATOM 1781 C C . MET A 1 215 ? 35.314 -10.659 -55.328 1.00 96.69 215 MET A C 1
ATOM 1783 O O . MET A 1 215 ? 36.353 -10.753 -55.980 1.00 96.69 215 MET A O 1
ATOM 1787 N N . GLU A 1 216 ? 34.347 -11.577 -55.381 1.00 97.44 216 GLU A N 1
ATOM 1788 C CA . GLU A 1 216 ? 34.400 -12.753 -56.258 1.00 97.44 216 GLU A CA 1
ATOM 1789 C C . GLU A 1 216 ? 34.456 -12.331 -57.731 1.00 97.44 216 GLU A C 1
ATOM 1791 O O . GLU A 1 216 ? 35.357 -12.745 -58.461 1.00 97.44 216 GLU A O 1
ATOM 1796 N N . LYS A 1 217 ? 33.587 -11.398 -58.141 1.00 97.50 217 LYS A N 1
ATOM 1797 C CA . LYS A 1 217 ? 33.593 -10.848 -59.500 1.00 97.50 217 LYS A CA 1
ATOM 1798 C C . LYS A 1 217 ? 34.922 -10.173 -59.853 1.00 97.50 217 LYS A C 1
ATOM 1800 O O . LYS A 1 217 ? 35.460 -10.414 -60.929 1.00 97.50 217 LYS A O 1
ATOM 1805 N N . LEU A 1 218 ? 35.470 -9.346 -58.961 1.00 96.50 218 LEU A N 1
ATOM 1806 C CA . LEU A 1 218 ? 36.765 -8.693 -59.178 1.00 96.50 218 LEU A CA 1
ATOM 1807 C C . LEU A 1 218 ? 37.910 -9.709 -59.255 1.00 96.50 218 LEU A C 1
ATOM 1809 O O . LEU A 1 218 ? 38.834 -9.521 -60.046 1.00 96.50 218 LEU A O 1
ATOM 1813 N N . SER A 1 219 ? 37.855 -10.784 -58.467 1.00 96.69 219 SER A N 1
ATOM 1814 C CA . SER A 1 219 ? 38.817 -11.887 -58.540 1.00 96.69 219 SER A CA 1
ATOM 1815 C C . SER A 1 219 ? 38.746 -12.607 -59.890 1.00 96.69 219 SER A C 1
ATOM 1817 O O . SER A 1 219 ? 39.786 -12.871 -60.501 1.00 96.69 219 SER A O 1
ATOM 1819 N N . ASP A 1 220 ? 37.539 -12.872 -60.393 1.00 97.25 220 ASP A N 1
ATOM 1820 C CA . ASP A 1 220 ? 37.327 -13.470 -61.713 1.00 97.25 220 ASP A CA 1
ATOM 1821 C C . ASP A 1 220 ? 37.806 -12.551 -62.843 1.00 97.25 220 ASP A C 1
ATOM 1823 O O . ASP A 1 220 ? 38.527 -12.997 -63.741 1.00 97.25 220 ASP A O 1
ATOM 1827 N N . ASP A 1 221 ? 37.464 -11.262 -62.788 1.00 96.81 221 ASP A N 1
ATOM 1828 C CA . ASP A 1 221 ? 37.902 -10.255 -63.760 1.00 96.81 221 ASP A CA 1
ATOM 1829 C C . ASP A 1 221 ? 39.436 -10.123 -63.760 1.00 96.81 221 ASP A C 1
ATOM 1831 O O . ASP A 1 221 ? 40.069 -10.071 -64.822 1.00 96.81 221 ASP A O 1
ATOM 1835 N N . LEU A 1 222 ? 40.064 -10.148 -62.579 1.00 96.31 222 LEU A N 1
ATOM 1836 C CA . LEU A 1 222 ? 41.518 -10.148 -62.425 1.00 96.31 222 LEU A CA 1
ATOM 1837 C C . LEU A 1 222 ? 42.146 -11.409 -63.038 1.00 96.31 222 LEU A C 1
ATOM 1839 O O . LEU A 1 222 ? 43.119 -11.310 -63.791 1.00 96.31 222 LEU A O 1
ATOM 1843 N N . ALA A 1 223 ? 41.587 -12.592 -62.771 1.00 96.31 223 ALA A N 1
ATOM 1844 C CA . ALA A 1 223 ? 42.060 -13.850 -63.347 1.00 96.31 223 ALA A CA 1
ATOM 1845 C C . ALA A 1 223 ? 41.940 -13.858 -64.883 1.00 96.31 223 ALA A C 1
ATOM 1847 O O . ALA A 1 223 ? 42.863 -14.291 -65.586 1.00 96.31 223 ALA A O 1
ATOM 1848 N N . GLN A 1 224 ? 40.838 -13.326 -65.421 1.00 96.69 224 GLN A N 1
ATOM 1849 C CA . GLN A 1 224 ? 40.648 -13.149 -66.862 1.00 96.69 224 GLN A CA 1
ATOM 1850 C C . GLN A 1 224 ? 41.679 -12.180 -67.457 1.00 96.69 224 GLN A C 1
ATOM 1852 O O . GLN A 1 224 ? 42.276 -12.484 -68.497 1.00 96.69 224 GLN A O 1
ATOM 1857 N N . ALA A 1 225 ? 41.944 -11.052 -66.791 1.00 95.44 225 ALA A N 1
ATOM 1858 C CA . ALA A 1 225 ? 42.956 -10.087 -67.211 1.00 95.44 225 ALA A CA 1
ATOM 1859 C C . ALA A 1 225 ? 44.367 -10.700 -67.217 1.00 95.44 225 ALA A C 1
ATOM 1861 O O . ALA A 1 225 ? 45.088 -10.548 -68.207 1.00 95.44 225 ALA A O 1
ATOM 1862 N N . TYR A 1 226 ? 44.738 -11.463 -66.182 1.00 95.81 226 TYR A N 1
ATOM 1863 C CA . TYR A 1 226 ? 46.008 -12.200 -66.142 1.00 95.81 226 TYR A CA 1
ATOM 1864 C C . TYR A 1 226 ? 46.129 -13.209 -67.285 1.00 95.81 226 TYR A C 1
ATOM 1866 O O . TYR A 1 226 ? 47.168 -13.271 -67.947 1.00 95.81 226 TYR A O 1
ATOM 1874 N N . LYS A 1 227 ? 45.068 -13.975 -67.568 1.00 96.31 227 LYS A N 1
ATOM 1875 C CA . LYS A 1 227 ? 45.054 -14.928 -68.688 1.00 96.31 227 LYS A CA 1
ATOM 1876 C C . LYS A 1 227 ? 45.242 -14.219 -70.030 1.00 96.31 227 LYS A C 1
ATOM 1878 O O . LYS A 1 227 ? 46.018 -14.689 -70.862 1.00 96.31 227 LYS A O 1
ATOM 1883 N N . LYS A 1 228 ? 44.569 -13.082 -70.234 1.00 96.25 228 LYS A N 1
ATOM 1884 C CA . LYS A 1 228 ? 44.718 -12.256 -71.441 1.00 96.25 228 LYS A CA 1
ATOM 1885 C C . LYS A 1 228 ? 46.134 -11.695 -71.569 1.00 96.25 228 LYS A C 1
ATOM 1887 O O . LYS A 1 228 ? 46.693 -11.741 -72.659 1.00 96.25 228 LYS A O 1
ATOM 1892 N N . ASN A 1 229 ? 46.717 -11.209 -70.474 1.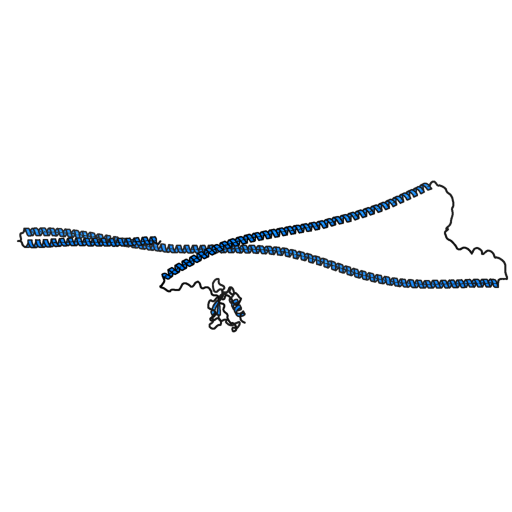00 94.69 229 ASN A N 1
ATOM 1893 C CA . ASN A 1 229 ? 48.081 -10.685 -70.466 1.00 94.69 229 ASN A CA 1
ATOM 1894 C C . ASN A 1 229 ? 49.092 -11.779 -70.844 1.00 94.69 229 ASN A C 1
ATOM 1896 O O . ASN A 1 229 ? 49.863 -11.598 -71.776 1.00 94.69 229 ASN A O 1
ATOM 1900 N N . LYS A 1 230 ? 48.972 -12.974 -70.253 1.00 95.94 230 LYS A N 1
ATOM 1901 C CA . LYS A 1 230 ? 49.811 -14.132 -70.599 1.00 95.94 230 LYS A CA 1
ATOM 1902 C C . LYS A 1 230 ? 49.722 -14.525 -72.080 1.00 95.94 230 LYS A C 1
ATOM 1904 O O . LYS A 1 230 ? 50.730 -14.889 -72.680 1.00 95.94 230 LYS A O 1
ATOM 1909 N N . LEU A 1 231 ? 48.526 -14.466 -72.677 1.00 94.75 231 LEU A N 1
ATOM 1910 C CA . LEU A 1 231 ? 48.353 -14.697 -74.117 1.00 94.75 231 LEU A CA 1
ATOM 1911 C C . LEU A 1 231 ? 49.048 -13.610 -74.943 1.00 94.75 231 LEU A C 1
ATOM 1913 O O . LEU A 1 231 ? 49.772 -13.936 -75.878 1.00 94.75 231 LEU A O 1
ATOM 1917 N N . LEU A 1 232 ? 48.871 -12.337 -74.577 1.00 93.88 232 LEU A N 1
ATOM 1918 C CA . LEU A 1 232 ? 49.531 -11.218 -75.253 1.00 93.88 232 LEU A CA 1
ATOM 1919 C C . LEU A 1 232 ? 51.060 -11.305 -75.145 1.00 93.88 232 LEU A C 1
ATOM 1921 O O . LEU A 1 232 ? 51.748 -11.100 -76.141 1.00 93.88 232 LEU A O 1
ATOM 1925 N N . GLU A 1 233 ? 51.600 -11.668 -73.982 1.00 94.94 233 GLU A N 1
ATOM 1926 C CA . GLU A 1 233 ? 53.033 -11.917 -73.783 1.00 94.94 233 GLU A CA 1
ATOM 1927 C C . GLU A 1 233 ? 53.552 -13.042 -74.683 1.00 94.94 233 GLU A C 1
ATOM 1929 O O . GLU A 1 233 ? 54.595 -12.876 -75.317 1.00 94.94 233 GLU A O 1
ATOM 1934 N N . ALA A 1 234 ? 52.817 -14.156 -74.794 1.00 94.62 234 ALA A N 1
ATOM 1935 C CA . ALA A 1 234 ? 53.178 -15.254 -75.689 1.00 94.62 234 ALA A CA 1
ATOM 1936 C C . ALA A 1 234 ? 53.201 -14.800 -77.157 1.00 94.62 234 ALA A C 1
ATOM 1938 O O . ALA A 1 234 ? 54.20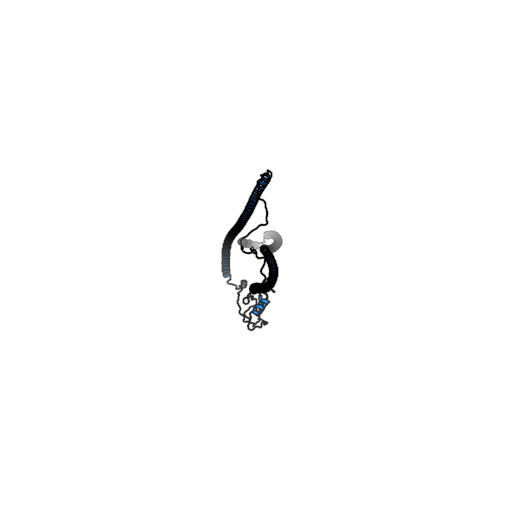7 -14.994 -77.836 1.00 94.62 234 ALA A O 1
ATOM 1939 N N . THR A 1 235 ? 52.154 -14.105 -77.615 1.00 95.12 235 THR A N 1
ATOM 1940 C CA . THR A 1 235 ? 52.107 -13.575 -78.989 1.00 95.12 235 THR A CA 1
ATOM 1941 C C . THR A 1 235 ? 53.201 -12.540 -79.255 1.00 95.12 235 THR A C 1
ATOM 1943 O O . THR A 1 235 ? 53.812 -12.542 -80.318 1.00 95.12 235 THR A O 1
ATOM 1946 N N . ASN A 1 236 ? 53.515 -11.679 -78.281 1.00 93.69 236 ASN A N 1
ATOM 1947 C CA . ASN A 1 236 ? 54.614 -10.723 -78.402 1.00 93.69 236 ASN A CA 1
ATOM 1948 C C . ASN A 1 236 ? 55.960 -11.438 -78.515 1.00 93.69 236 ASN A C 1
ATOM 1950 O O . ASN A 1 236 ? 56.811 -11.006 -79.287 1.00 93.69 236 ASN A O 1
ATOM 1954 N N . LYS A 1 237 ? 56.160 -12.528 -77.767 1.00 95.25 237 LYS A N 1
ATOM 1955 C CA . LYS A 1 237 ? 57.375 -13.336 -77.859 1.00 95.25 237 LYS A CA 1
ATOM 1956 C C . LYS A 1 237 ? 57.521 -13.963 -79.248 1.00 95.25 237 LYS A C 1
ATOM 1958 O O . LYS A 1 237 ? 58.587 -13.832 -79.840 1.00 95.25 237 LYS A O 1
ATOM 1963 N N . GLU A 1 238 ? 56.453 -14.554 -79.783 1.00 94.62 238 GLU A N 1
ATOM 1964 C CA . GLU A 1 238 ? 56.425 -15.111 -81.146 1.00 94.62 238 GLU A CA 1
ATOM 1965 C C . GLU A 1 238 ? 56.749 -14.042 -82.202 1.00 94.62 238 GLU A C 1
ATOM 1967 O O . GLU A 1 238 ? 57.630 -14.244 -83.034 1.00 94.62 238 GLU A O 1
ATOM 1972 N N . LEU A 1 239 ? 56.122 -12.862 -82.117 1.00 92.88 239 LEU A N 1
ATOM 1973 C CA . LEU A 1 239 ? 56.400 -11.740 -83.023 1.00 92.88 239 LEU A CA 1
ATOM 1974 C C . LEU A 1 239 ? 57.847 -11.234 -82.911 1.00 92.88 239 LEU A C 1
ATOM 1976 O O . LEU A 1 239 ? 58.445 -10.818 -83.905 1.00 92.88 239 LEU A O 1
ATOM 1980 N N . VAL A 1 240 ? 58.431 -11.246 -81.709 1.00 94.88 240 VAL A N 1
ATOM 1981 C CA . VAL A 1 240 ? 59.840 -10.883 -81.501 1.00 94.88 240 VAL A CA 1
ATOM 1982 C C . VAL A 1 240 ? 60.773 -11.921 -82.128 1.00 94.88 240 VAL A C 1
ATOM 1984 O O . VAL A 1 240 ? 61.742 -11.526 -82.779 1.00 94.88 240 VAL A O 1
ATOM 1987 N N . GLU A 1 241 ? 60.489 -13.214 -81.975 1.00 94.50 241 GLU A N 1
ATOM 1988 C CA . GLU A 1 241 ? 61.254 -14.302 -82.603 1.00 94.50 241 GLU A CA 1
ATOM 1989 C C . GLU A 1 241 ? 61.154 -14.242 -84.137 1.00 94.50 241 GLU A C 1
ATOM 1991 O O . GLU A 1 241 ? 62.170 -14.316 -84.832 1.00 94.50 241 GLU A O 1
ATOM 1996 N N . GLU A 1 242 ? 59.959 -14.002 -84.681 1.00 94.50 242 GLU A N 1
ATOM 1997 C CA . GLU A 1 242 ? 59.750 -13.805 -86.118 1.00 94.50 242 GLU A CA 1
ATOM 1998 C C . GLU A 1 242 ? 60.528 -12.588 -86.636 1.00 94.50 242 GLU A C 1
ATOM 2000 O O . GLU A 1 242 ? 61.253 -12.679 -87.633 1.00 94.50 242 GLU A O 1
ATOM 2005 N N . LYS A 1 243 ? 60.467 -11.460 -85.916 1.00 93.56 243 LYS A N 1
ATOM 2006 C CA . LYS A 1 243 ? 61.254 -10.261 -86.232 1.00 93.56 243 LYS A CA 1
ATOM 2007 C C . LYS A 1 243 ? 62.758 -10.549 -86.225 1.00 93.56 243 LYS A C 1
ATOM 2009 O O . LYS A 1 243 ? 63.470 -10.038 -87.091 1.00 93.56 243 LYS A O 1
ATOM 2014 N N . GLN A 1 244 ? 63.258 -11.335 -85.270 1.00 94.38 244 GLN A N 1
ATOM 2015 C CA . GLN A 1 244 ? 64.668 -11.737 -85.227 1.00 94.38 244 GLN A CA 1
ATOM 2016 C C . GLN A 1 244 ? 65.041 -12.609 -86.429 1.00 94.38 244 GLN A C 1
ATOM 2018 O O . GLN A 1 244 ? 66.049 -12.332 -87.078 1.00 94.38 244 GLN A O 1
ATOM 2023 N N . ASN A 1 245 ? 64.212 -13.595 -86.781 1.00 93.44 245 ASN A N 1
ATOM 2024 C CA . ASN A 1 245 ? 64.423 -14.450 -87.952 1.00 93.44 245 ASN A CA 1
ATOM 2025 C C . ASN A 1 245 ? 64.450 -13.650 -89.258 1.00 93.44 245 ASN A C 1
ATOM 2027 O O . ASN A 1 245 ? 65.370 -13.816 -90.060 1.00 93.44 245 ASN A O 1
ATOM 2031 N N . LEU A 1 246 ? 63.494 -12.737 -89.451 1.00 92.62 246 LEU A N 1
ATOM 2032 C CA . LEU A 1 246 ? 63.485 -11.826 -90.597 1.00 92.62 246 LEU A CA 1
ATOM 2033 C C . LEU A 1 246 ? 64.735 -10.940 -90.620 1.00 92.62 246 LEU A C 1
ATOM 2035 O O . LEU A 1 246 ? 65.312 -10.718 -91.681 1.00 92.62 246 LEU A O 1
ATOM 2039 N N . ASN A 1 247 ? 65.200 -10.472 -89.459 1.00 93.38 247 ASN A N 1
ATOM 2040 C CA . ASN A 1 247 ? 66.433 -9.697 -89.370 1.00 93.38 247 ASN A CA 1
ATOM 2041 C C . ASN A 1 247 ? 67.672 -10.526 -89.757 1.00 93.38 247 ASN A C 1
ATOM 2043 O O . ASN A 1 247 ? 68.523 -10.035 -90.496 1.00 93.38 247 ASN A O 1
ATOM 2047 N N . TYR A 1 248 ? 67.757 -11.793 -89.331 1.00 94.06 248 TYR A N 1
ATOM 2048 C CA . TYR A 1 248 ? 68.821 -12.707 -89.763 1.00 94.06 248 TYR A CA 1
ATOM 2049 C C . TYR A 1 248 ? 68.789 -12.959 -91.275 1.00 94.06 248 TYR A C 1
ATOM 2051 O O . TYR A 1 248 ? 69.840 -12.934 -91.915 1.00 94.06 248 TYR A O 1
ATOM 2059 N N . GLN A 1 249 ? 67.602 -13.147 -91.859 1.00 94.00 249 GLN A N 1
ATOM 2060 C CA . GLN A 1 249 ? 67.444 -13.296 -93.309 1.00 94.00 249 GLN A CA 1
ATOM 2061 C C . GLN A 1 249 ? 67.866 -12.027 -94.058 1.00 94.00 249 GLN A C 1
ATOM 2063 O O . GLN A 1 249 ? 68.632 -12.114 -95.017 1.00 94.00 249 GLN A O 1
ATOM 2068 N N . MET A 1 250 ? 67.434 -10.846 -93.597 1.00 91.62 250 MET A N 1
ATOM 2069 C CA . MET A 1 250 ? 67.862 -9.565 -94.169 1.00 91.62 250 MET A CA 1
ATOM 2070 C C . MET A 1 250 ? 69.385 -9.408 -94.128 1.00 91.62 250 MET A C 1
ATOM 2072 O O . MET A 1 250 ? 69.978 -8.955 -95.104 1.00 91.62 250 MET A O 1
ATOM 2076 N N . GLU A 1 251 ? 70.032 -9.793 -93.028 1.00 93.25 251 GLU A N 1
ATOM 2077 C CA . GLU A 1 251 ? 71.487 -9.707 -92.893 1.00 93.25 251 GLU A CA 1
ATOM 2078 C C . GLU A 1 251 ? 72.223 -10.732 -93.778 1.00 93.25 251 GLU A C 1
ATOM 2080 O O . GLU A 1 251 ? 73.258 -10.401 -94.358 1.00 93.25 251 GLU A O 1
ATOM 2085 N N . SER A 1 252 ? 71.678 -11.943 -93.957 1.00 93.25 252 SER A N 1
ATOM 2086 C CA . SER A 1 252 ? 72.206 -12.925 -94.922 1.00 93.25 252 SER A CA 1
ATOM 2087 C C . SER A 1 252 ? 72.142 -12.390 -96.348 1.00 93.25 252 SER A C 1
ATOM 2089 O O . SER A 1 252 ? 73.163 -12.334 -97.030 1.00 93.25 252 SER A O 1
ATOM 2091 N N . LEU A 1 253 ? 70.971 -11.897 -96.763 1.00 91.94 253 LEU A N 1
ATOM 2092 C CA . LEU A 1 253 ? 70.779 -11.307 -98.088 1.00 91.94 253 LEU A CA 1
ATOM 2093 C C . LEU A 1 253 ? 71.703 -10.105 -98.305 1.00 91.94 253 LEU A C 1
ATOM 2095 O O . LEU A 1 253 ? 72.272 -9.952 -99.382 1.00 91.94 253 LEU A O 1
ATOM 2099 N N . ARG A 1 254 ? 71.923 -9.268 -97.282 1.00 92.38 254 ARG A N 1
ATOM 2100 C CA . ARG A 1 254 ? 72.904 -8.171 -97.350 1.00 92.38 254 ARG A CA 1
ATOM 2101 C C . ARG A 1 254 ? 74.323 -8.677 -97.604 1.00 92.38 254 ARG A C 1
ATOM 2103 O O . ARG A 1 254 ? 75.027 -8.079 -98.417 1.00 92.38 254 ARG A O 1
ATOM 2110 N N . ARG A 1 255 ? 74.746 -9.762 -96.945 1.00 92.44 255 ARG A N 1
ATOM 2111 C CA . ARG A 1 255 ? 76.068 -10.380 -97.167 1.00 92.44 255 ARG A CA 1
ATOM 2112 C C . ARG A 1 255 ? 76.183 -11.013 -98.548 1.00 92.44 255 ARG A C 1
ATOM 2114 O O . ARG A 1 255 ? 77.209 -10.836 -99.196 1.00 92.44 255 ARG A O 1
ATOM 2121 N N . GLU A 1 256 ? 75.144 -11.700 -99.013 1.00 92.19 256 GLU A N 1
ATOM 2122 C CA . GLU A 1 256 ? 75.085 -12.275 -100.362 1.00 92.19 256 GLU A CA 1
ATOM 2123 C C . GLU A 1 256 ? 75.169 -11.186 -101.434 1.00 92.19 256 GLU A C 1
ATOM 2125 O O . GLU A 1 256 ? 75.982 -11.293 -102.350 1.00 92.19 256 GLU A O 1
ATOM 2130 N N . ILE A 1 257 ? 74.407 -10.095 -101.282 1.00 91.88 257 ILE A N 1
ATOM 2131 C CA . ILE A 1 257 ? 74.493 -8.922 -102.161 1.00 91.88 257 ILE A CA 1
ATOM 2132 C C . ILE A 1 257 ? 75.909 -8.341 -102.127 1.00 91.88 257 ILE A C 1
ATOM 2134 O O . ILE A 1 257 ? 76.478 -8.079 -103.182 1.00 91.88 257 ILE A O 1
ATOM 2138 N N . ALA A 1 258 ? 76.509 -8.166 -100.946 1.00 91.44 258 ALA A N 1
ATOM 2139 C CA . ALA A 1 258 ? 77.878 -7.664 -100.830 1.00 91.44 258 ALA A CA 1
ATOM 2140 C C . ALA A 1 258 ? 78.903 -8.585 -101.523 1.00 91.44 258 ALA A C 1
ATOM 2142 O O . ALA A 1 258 ? 79.796 -8.086 -102.208 1.00 91.44 258 ALA A O 1
ATOM 2143 N N . SER A 1 259 ? 78.753 -9.909 -101.404 1.00 93.00 259 SER A N 1
ATOM 2144 C CA . SER A 1 259 ? 79.596 -10.895 -102.097 1.00 93.00 259 SER A CA 1
ATOM 2145 C C . SER A 1 259 ? 79.412 -10.835 -103.611 1.00 93.00 259 SER A C 1
ATOM 2147 O O . SER A 1 259 ? 80.392 -10.756 -104.341 1.00 93.00 259 SER A O 1
ATOM 2149 N N . ALA A 1 260 ? 78.169 -10.797 -104.097 1.00 90.06 260 ALA A N 1
ATOM 2150 C CA . ALA A 1 260 ? 77.875 -10.691 -105.524 1.00 90.06 260 ALA A CA 1
ATOM 2151 C C . ALA A 1 260 ? 78.401 -9.377 -106.123 1.00 90.06 260 ALA A C 1
ATOM 2153 O O . ALA A 1 260 ? 78.908 -9.360 -107.245 1.00 90.06 260 ALA A O 1
ATOM 2154 N N . LEU A 1 261 ? 78.317 -8.272 -105.372 1.00 91.12 261 LEU A N 1
ATOM 2155 C CA . LEU A 1 261 ? 78.931 -7.000 -105.753 1.00 91.12 261 LEU A CA 1
ATOM 2156 C C . LEU A 1 261 ? 80.459 -7.125 -105.823 1.00 91.12 261 LEU A C 1
ATOM 2158 O O . LEU A 1 261 ? 81.046 -6.652 -106.793 1.00 91.12 261 LEU A O 1
ATOM 2162 N N . HIS A 1 262 ? 81.091 -7.802 -104.860 1.00 91.62 262 HIS A N 1
ATOM 2163 C CA . HIS A 1 262 ? 82.533 -8.058 -104.875 1.00 91.62 262 HIS A CA 1
ATOM 2164 C C . HIS A 1 262 ? 82.967 -8.916 -106.073 1.00 91.62 262 HIS A C 1
ATOM 2166 O O . HIS A 1 262 ? 83.910 -8.550 -106.775 1.00 91.62 262 HIS A O 1
ATOM 2172 N N . ASP A 1 263 ? 82.261 -10.015 -106.349 1.00 90.50 263 ASP A N 1
ATOM 2173 C CA . ASP A 1 263 ? 82.534 -10.894 -107.490 1.00 90.50 263 ASP A CA 1
ATOM 2174 C C . ASP A 1 263 ? 82.342 -10.162 -108.822 1.00 90.50 263 ASP A C 1
ATOM 2176 O O . ASP A 1 263 ? 83.173 -10.277 -109.725 1.00 90.50 263 ASP A O 1
ATOM 2180 N N . ARG A 1 264 ? 81.288 -9.343 -108.936 1.00 91.12 264 ARG A N 1
ATOM 2181 C CA . ARG A 1 264 ? 81.065 -8.470 -110.096 1.00 91.12 264 ARG A CA 1
ATOM 2182 C C . ARG A 1 264 ? 82.218 -7.487 -110.278 1.00 91.12 264 ARG A C 1
ATOM 2184 O O . ARG A 1 264 ? 82.706 -7.327 -111.393 1.00 91.12 264 ARG A O 1
ATOM 2191 N N . ASP A 1 265 ? 82.653 -6.828 -109.210 1.00 91.81 265 ASP A N 1
ATOM 2192 C CA . ASP A 1 265 ? 83.743 -5.853 -109.268 1.00 91.81 265 ASP A CA 1
ATOM 2193 C C . ASP A 1 265 ? 85.082 -6.536 -109.620 1.00 91.81 265 ASP A C 1
ATOM 2195 O O . ASP A 1 265 ? 85.873 -5.990 -110.395 1.00 91.81 265 ASP A O 1
ATOM 2199 N N . LYS A 1 266 ? 85.308 -7.769 -109.145 1.00 90.50 266 LYS A N 1
ATOM 2200 C CA . LYS A 1 266 ? 86.442 -8.615 -109.542 1.00 90.50 266 LYS A CA 1
ATOM 2201 C C . LYS A 1 266 ? 86.380 -9.003 -111.024 1.00 90.50 266 LYS A C 1
ATOM 2203 O O . LYS A 1 266 ? 87.369 -8.823 -111.729 1.00 90.50 266 LYS A O 1
ATOM 2208 N N . ALA A 1 267 ? 85.230 -9.452 -111.523 1.00 85.94 267 ALA A N 1
ATOM 2209 C CA . ALA A 1 267 ? 85.036 -9.783 -112.936 1.00 85.94 267 ALA A CA 1
ATOM 2210 C C . ALA A 1 267 ? 85.192 -8.555 -113.849 1.00 85.94 267 ALA A C 1
ATOM 2212 O O . ALA A 1 267 ? 85.762 -8.654 -114.934 1.00 85.94 267 ALA A O 1
ATOM 2213 N N . LEU A 1 268 ? 84.734 -7.377 -113.407 1.00 84.44 268 LEU A N 1
ATOM 2214 C CA . LEU A 1 268 ? 84.976 -6.110 -114.104 1.00 84.44 268 LEU A CA 1
ATOM 2215 C C . LEU A 1 268 ? 86.472 -5.787 -114.165 1.00 84.44 268 LEU A C 1
ATOM 2217 O O . LEU A 1 268 ? 86.955 -5.333 -115.202 1.00 84.44 268 LEU A O 1
ATOM 2221 N N . LYS A 1 269 ? 87.212 -6.047 -113.082 1.00 85.69 269 LYS A N 1
ATOM 2222 C CA . LYS A 1 269 ? 88.667 -5.886 -113.050 1.00 85.69 269 LYS A CA 1
ATOM 2223 C C . LYS A 1 269 ? 89.366 -6.853 -114.011 1.00 85.69 269 LYS A C 1
ATOM 2225 O O . LYS A 1 269 ? 90.167 -6.399 -114.818 1.00 85.69 269 LYS A O 1
ATOM 2230 N N . GLU A 1 270 ? 89.001 -8.133 -114.011 1.00 82.31 270 GLU A N 1
ATOM 2231 C CA . GLU A 1 270 ? 89.527 -9.134 -114.955 1.00 82.31 270 GLU A CA 1
ATOM 2232 C C . GLU A 1 270 ? 89.189 -8.787 -116.419 1.00 82.31 270 GLU A C 1
ATOM 2234 O O . GLU A 1 270 ? 90.052 -8.874 -117.289 1.00 82.31 270 GLU A O 1
ATOM 2239 N N . CYS A 1 271 ? 87.968 -8.316 -116.705 1.00 77.25 271 CYS A N 1
ATOM 2240 C CA . CYS A 1 271 ? 87.586 -7.807 -118.028 1.00 77.25 271 CYS A CA 1
ATOM 2241 C C . CYS A 1 271 ? 88.453 -6.619 -118.465 1.00 77.25 271 CYS A C 1
ATOM 2243 O O . CYS A 1 271 ? 88.804 -6.510 -119.641 1.00 77.25 271 CYS A O 1
ATOM 2245 N N . ASN A 1 272 ? 88.778 -5.717 -117.537 1.00 76.44 272 ASN A N 1
ATOM 2246 C CA . ASN A 1 272 ? 89.658 -4.587 -117.814 1.00 76.44 272 ASN A CA 1
ATOM 2247 C C . ASN A 1 272 ? 91.099 -5.056 -118.069 1.00 76.44 272 ASN A C 1
ATOM 2249 O O . ASN A 1 272 ? 91.698 -4.620 -119.045 1.00 76.44 272 ASN A O 1
ATOM 2253 N N . GLU A 1 273 ? 91.617 -6.001 -117.282 1.00 78.12 273 GLU A N 1
ATOM 2254 C CA . GLU A 1 273 ? 92.953 -6.587 -117.476 1.00 78.12 273 GLU A CA 1
ATOM 2255 C C . GLU A 1 273 ? 93.061 -7.389 -118.790 1.00 78.12 273 GLU A C 1
ATOM 2257 O O . GLU A 1 273 ? 94.090 -7.356 -119.462 1.00 78.12 273 GLU A O 1
ATOM 2262 N N . LEU A 1 274 ? 92.005 -8.099 -119.206 1.00 73.56 274 LEU A N 1
ATOM 2263 C CA . LEU A 1 274 ? 91.953 -8.790 -120.503 1.00 73.56 274 LEU A CA 1
ATOM 2264 C C . LEU A 1 274 ? 91.867 -7.809 -121.678 1.00 73.56 274 LEU A C 1
ATOM 2266 O O . LEU A 1 274 ? 92.502 -8.035 -122.710 1.00 73.56 274 LEU A O 1
ATOM 2270 N N . ARG A 1 275 ? 91.122 -6.708 -121.515 1.00 71.06 275 ARG A N 1
ATOM 2271 C CA . ARG A 1 275 ? 91.092 -5.594 -122.476 1.00 71.06 275 ARG A CA 1
ATOM 2272 C C . ARG A 1 275 ? 92.472 -4.956 -122.623 1.00 71.06 275 ARG A C 1
ATOM 2274 O O . ARG A 1 275 ? 92.859 -4.621 -123.735 1.00 71.06 275 ARG A O 1
ATOM 2281 N N . GLU A 1 276 ? 93.213 -4.842 -121.527 1.00 67.12 276 GLU A N 1
ATOM 2282 C CA . GLU A 1 276 ? 94.587 -4.340 -121.512 1.00 67.12 276 GLU A CA 1
ATOM 2283 C C . GLU A 1 276 ? 95.572 -5.333 -122.164 1.00 67.12 276 GLU A C 1
ATOM 2285 O O . GLU A 1 276 ? 96.453 -4.921 -122.911 1.00 67.12 276 GLU A O 1
ATOM 2290 N N . LYS A 1 277 ? 95.388 -6.652 -121.983 1.00 65.38 277 LYS A N 1
ATOM 2291 C CA . LYS A 1 277 ? 96.284 -7.695 -122.532 1.00 65.38 277 LYS A CA 1
ATOM 2292 C C . LYS A 1 277 ? 96.104 -8.024 -124.022 1.00 65.38 277 LYS A C 1
ATOM 2294 O O . LYS A 1 277 ? 97.040 -8.546 -124.621 1.00 65.38 277 LYS A O 1
ATOM 2299 N N . PHE A 1 278 ? 94.941 -7.764 -124.624 1.00 53.75 278 PHE A N 1
ATOM 2300 C CA . PHE A 1 278 ? 94.645 -8.132 -126.025 1.00 53.75 278 PHE A CA 1
ATOM 2301 C C . PHE A 1 278 ? 94.167 -6.957 -126.903 1.00 53.75 278 PHE A C 1
ATOM 2303 O O . PHE A 1 278 ? 93.720 -7.164 -128.030 1.00 53.75 278 PHE A O 1
ATOM 2310 N N . GLY A 1 279 ? 94.248 -5.721 -126.403 1.00 52.19 279 GLY A N 1
ATOM 2311 C CA . GLY A 1 279 ? 93.601 -4.541 -126.984 1.00 52.19 279 GLY A CA 1
ATOM 2312 C C . GLY A 1 279 ? 94.453 -3.619 -127.864 1.00 52.19 279 GLY A C 1
ATOM 2313 O O . GLY A 1 279 ? 94.061 -2.469 -128.028 1.00 52.19 279 GLY A O 1
ATOM 2314 N N . GLU A 1 280 ? 95.569 -4.062 -128.451 1.00 38.88 280 GLU A N 1
ATOM 2315 C CA . GLU A 1 280 ? 96.350 -3.252 -129.410 1.00 38.88 280 GLU A CA 1
ATOM 2316 C C . GLU A 1 280 ? 96.327 -3.845 -130.827 1.00 38.88 280 GLU A C 1
ATOM 2318 O O . GLU A 1 280 ? 97.337 -4.285 -131.354 1.00 38.88 280 GLU A O 1
ATOM 2323 N N . TYR A 1 281 ? 95.155 -3.848 -131.466 1.00 40.88 281 TYR A N 1
ATOM 2324 C CA . TYR A 1 281 ? 95.021 -3.741 -132.929 1.00 40.88 281 TYR A CA 1
ATOM 2325 C C . TYR A 1 281 ? 93.652 -3.137 -133.261 1.00 40.88 281 TYR A C 1
ATOM 2327 O O . TYR A 1 281 ? 92.767 -3.794 -133.800 1.00 40.88 281 TYR A O 1
ATOM 2335 N N . SER A 1 282 ? 93.460 -1.882 -132.846 1.00 35.44 282 SER A N 1
ATOM 2336 C CA . SER A 1 282 ? 92.668 -0.828 -133.510 1.00 35.44 282 SER A CA 1
ATOM 2337 C C . SER A 1 282 ? 92.486 0.334 -132.535 1.00 35.44 282 SER A C 1
ATOM 2339 O O . SER A 1 282 ? 91.418 0.547 -131.964 1.00 35.44 282 SER A O 1
ATOM 2341 N N . ALA A 1 283 ? 93.551 1.109 -132.342 1.00 36.66 283 ALA A N 1
ATOM 2342 C CA . ALA A 1 283 ? 93.406 2.478 -131.884 1.00 36.66 283 ALA A CA 1
ATOM 2343 C C . ALA A 1 283 ? 92.766 3.289 -133.018 1.00 36.66 283 ALA A C 1
ATOM 2345 O O . ALA A 1 283 ? 93.333 3.345 -134.106 1.00 36.66 283 ALA A O 1
ATOM 2346 N N . SER A 1 284 ? 91.617 3.921 -132.774 1.00 31.23 284 SER A N 1
ATOM 2347 C CA . SER A 1 284 ? 91.461 5.371 -132.962 1.00 31.23 284 SER A CA 1
ATOM 2348 C C . SER A 1 284 ? 90.024 5.826 -132.669 1.00 31.23 284 SER A C 1
ATOM 2350 O O . SER A 1 284 ? 89.077 5.312 -133.258 1.00 31.23 284 SER A O 1
ATOM 2352 N N . LYS A 1 285 ? 89.927 6.896 -131.866 1.00 33.41 285 LYS A N 1
ATOM 2353 C CA . LYS A 1 285 ? 88.800 7.837 -131.689 1.00 33.41 285 LYS A CA 1
ATOM 2354 C C . LYS A 1 285 ? 87.685 7.447 -130.712 1.00 33.41 285 LYS A C 1
ATOM 2356 O O . LYS A 1 285 ? 86.624 6.993 -131.115 1.00 33.41 285 LYS A O 1
ATOM 2361 N N . LEU A 1 286 ? 87.871 7.790 -129.439 1.00 35.25 286 LEU A N 1
ATOM 2362 C CA . LEU A 1 286 ? 87.331 9.025 -128.836 1.00 35.25 286 LEU A CA 1
ATOM 2363 C C . LEU A 1 286 ? 87.507 8.921 -127.321 1.00 35.25 286 LEU A C 1
ATOM 2365 O O . LEU A 1 286 ? 86.648 8.433 -126.592 1.00 35.25 286 LEU A O 1
ATOM 2369 N N . ASP A 1 287 ? 88.685 9.356 -126.902 1.00 31.05 287 ASP A N 1
ATOM 2370 C CA . ASP A 1 287 ? 89.015 9.726 -125.540 1.00 31.05 287 ASP A CA 1
ATOM 2371 C C . ASP A 1 287 ? 88.805 11.242 -125.476 1.00 31.05 287 ASP A C 1
ATOM 2373 O O . ASP A 1 287 ? 89.468 11.964 -126.217 1.00 31.05 287 ASP A O 1
ATOM 2377 N N . ASP A 1 288 ? 87.789 11.704 -124.745 1.00 36.16 288 ASP A N 1
ATOM 2378 C CA . ASP A 1 288 ? 87.987 12.808 -123.807 1.00 36.16 288 ASP A CA 1
ATOM 2379 C C . ASP A 1 288 ? 86.763 13.058 -122.914 1.00 36.16 288 ASP A C 1
ATOM 2381 O O . ASP A 1 288 ? 85.625 13.208 -123.363 1.00 36.16 288 ASP A O 1
ATOM 2385 N N . SER A 1 289 ? 87.064 13.182 -121.623 1.00 35.16 289 SER A N 1
ATOM 2386 C CA . SER A 1 289 ? 86.261 13.837 -120.585 1.00 35.16 289 SER A CA 1
ATOM 2387 C C . SER A 1 289 ? 85.000 13.136 -120.083 1.00 35.16 289 SER A C 1
ATOM 2389 O O . SER A 1 289 ? 83.921 13.698 -119.889 1.00 35.16 289 SER A O 1
ATOM 2391 N N . ARG A 1 290 ? 85.246 11.903 -119.651 1.00 41.44 290 ARG A N 1
ATOM 2392 C CA . ARG A 1 290 ? 84.740 11.345 -118.394 1.00 41.44 290 ARG A CA 1
ATOM 2393 C C . ARG A 1 290 ? 85.367 12.108 -117.212 1.00 41.44 290 ARG A C 1
ATOM 2395 O O . ARG A 1 290 ? 86.236 11.566 -116.546 1.00 41.44 290 ARG A O 1
ATOM 2402 N N . ASP A 1 291 ? 84.943 13.351 -116.977 1.00 38.12 291 ASP A N 1
ATOM 2403 C CA . ASP A 1 291 ? 85.567 14.214 -115.956 1.00 38.12 291 ASP A CA 1
ATOM 2404 C C . ASP A 1 291 ? 84.561 15.076 -115.165 1.00 38.12 291 ASP A C 1
ATOM 2406 O O . ASP A 1 291 ? 84.743 16.265 -114.943 1.00 38.12 291 ASP A O 1
ATOM 2410 N N . MET A 1 292 ? 83.448 14.466 -114.736 1.00 37.66 292 MET A N 1
ATOM 2411 C CA . MET A 1 292 ? 82.453 15.092 -113.841 1.00 37.66 292 MET A CA 1
ATOM 2412 C C . MET A 1 292 ? 81.810 14.061 -112.894 1.00 37.66 292 MET A C 1
ATOM 2414 O O . MET A 1 292 ? 80.611 14.062 -112.633 1.00 37.66 292 MET A O 1
ATOM 2418 N N . MET A 1 293 ? 82.610 13.121 -112.384 1.00 39.22 293 MET A N 1
ATOM 2419 C CA . MET A 1 293 ? 82.183 12.236 -111.295 1.00 39.22 293 MET A CA 1
ATOM 2420 C C . MET A 1 293 ? 83.356 11.898 -110.379 1.00 39.22 293 MET A C 1
ATOM 2422 O O . MET A 1 293 ? 83.782 10.748 -110.297 1.00 39.22 293 MET A O 1
ATOM 2426 N N . LYS A 1 294 ? 83.895 12.908 -109.686 1.00 32.53 294 LYS A N 1
ATOM 2427 C CA . LYS A 1 294 ? 84.593 12.724 -108.406 1.00 32.53 294 LYS A CA 1
ATOM 2428 C C . LYS A 1 294 ? 84.849 14.062 -107.723 1.00 32.53 294 LYS A C 1
ATOM 2430 O O . LYS A 1 294 ? 85.423 14.965 -108.310 1.00 32.53 294 LYS A O 1
ATOM 2435 N N . SER A 1 295 ? 84.498 14.099 -106.439 1.00 32.09 295 SER A N 1
ATOM 2436 C CA . SER A 1 295 ? 84.530 15.240 -105.520 1.00 32.09 295 SER A CA 1
ATOM 2437 C C . SER A 1 295 ? 83.314 16.159 -105.702 1.00 32.09 295 SER A C 1
ATOM 2439 O O . SER A 1 295 ? 83.219 16.883 -106.675 1.00 32.09 295 SER A O 1
ATOM 2441 N N . ARG A 1 296 ? 82.317 16.183 -104.816 1.00 32.41 296 ARG A N 1
ATOM 2442 C CA . ARG A 1 296 ? 82.475 16.211 -103.364 1.00 32.41 296 ARG A CA 1
ATOM 2443 C C . ARG A 1 296 ? 81.138 15.891 -102.691 1.00 32.41 296 ARG A C 1
ATOM 2445 O O . ARG A 1 296 ? 80.156 16.608 -102.840 1.00 32.41 296 ARG A O 1
ATOM 2452 N N . LEU A 1 297 ? 81.142 14.805 -101.933 1.00 36.66 297 LEU A N 1
ATOM 2453 C CA . LEU A 1 297 ? 80.371 14.682 -100.707 1.00 36.66 297 LEU A CA 1
ATOM 2454 C C . LEU A 1 297 ? 80.673 15.922 -99.851 1.00 36.66 297 LEU A C 1
ATOM 2456 O O . LEU A 1 297 ? 81.838 16.130 -99.535 1.00 36.66 297 LEU A O 1
ATOM 2460 N N . GLU A 1 298 ? 79.673 16.748 -99.548 1.00 28.94 298 GLU A N 1
ATOM 2461 C CA . GLU A 1 298 ? 79.390 17.277 -98.202 1.00 28.94 298 GLU A CA 1
ATOM 2462 C C . GLU A 1 298 ? 78.463 18.497 -98.242 1.00 28.94 298 GLU A C 1
ATOM 2464 O O . GLU A 1 298 ? 78.695 19.457 -98.970 1.00 28.94 298 GLU A O 1
ATOM 2469 N N . SER A 1 299 ? 77.521 18.476 -97.297 1.00 30.72 299 SER A N 1
ATOM 2470 C CA . SER A 1 299 ? 76.778 19.617 -96.750 1.00 30.72 299 SER A CA 1
ATOM 2471 C C . SER A 1 299 ? 75.463 19.991 -97.432 1.00 30.72 299 SER A C 1
ATOM 2473 O O . SER A 1 299 ? 75.427 20.710 -98.417 1.00 30.72 299 SER A O 1
ATOM 2475 N N . LEU A 1 300 ? 74.396 19.543 -96.762 1.00 31.20 300 LEU A N 1
ATOM 2476 C CA . LEU A 1 300 ? 73.218 20.313 -96.361 1.00 31.20 300 LEU A CA 1
ATOM 2477 C C . LEU A 1 300 ? 72.441 21.130 -97.407 1.00 31.20 300 LEU A C 1
ATOM 2479 O O . LEU A 1 300 ? 72.945 22.015 -98.082 1.00 31.20 300 LEU A O 1
ATOM 2483 N N . ASN A 1 301 ? 71.132 21.002 -97.207 1.00 29.42 301 ASN A N 1
ATOM 2484 C CA . ASN A 1 301 ? 70.140 22.062 -97.287 1.00 29.42 301 ASN A CA 1
ATOM 2485 C C . ASN A 1 301 ? 69.544 22.389 -98.650 1.00 29.42 301 ASN A C 1
ATOM 2487 O O . ASN A 1 301 ? 70.217 22.765 -99.597 1.00 29.42 301 ASN A O 1
ATOM 2491 N N . LEU A 1 302 ? 68.209 22.306 -98.615 1.00 38.69 302 LEU A N 1
ATOM 2492 C CA . LEU A 1 302 ? 67.245 23.244 -99.172 1.00 38.69 302 LEU A CA 1
ATOM 2493 C C . LEU A 1 302 ? 67.654 23.918 -100.478 1.00 38.69 302 LEU A C 1
ATOM 2495 O O . LEU A 1 302 ? 68.479 24.820 -100.462 1.00 38.69 302 LEU A O 1
ATOM 2499 N N . LEU A 1 303 ? 66.896 23.627 -101.534 1.00 32.69 303 LEU A N 1
ATOM 2500 C CA . LEU A 1 303 ? 66.258 24.665 -102.345 1.00 32.69 303 LEU A CA 1
ATOM 2501 C C . LEU A 1 303 ? 65.241 24.020 -103.293 1.00 32.69 303 LEU A C 1
ATOM 2503 O O . LEU A 1 303 ? 65.586 23.455 -104.324 1.00 32.69 303 LEU A O 1
ATOM 2507 N N . GLY A 1 304 ? 63.964 24.149 -102.933 1.00 32.91 304 GLY A N 1
ATOM 2508 C CA . GLY A 1 304 ? 62.941 24.450 -103.924 1.00 32.91 304 GLY A CA 1
ATOM 2509 C C . GLY A 1 304 ? 63.048 25.940 -104.239 1.00 32.91 304 GLY A C 1
ATOM 2510 O O . GLY A 1 304 ? 62.561 26.776 -103.484 1.00 32.91 304 GLY A O 1
ATOM 2511 N N . GLU A 1 305 ? 63.797 26.225 -105.299 1.00 32.03 305 GLU A N 1
ATOM 2512 C CA . GLU A 1 305 ? 63.782 27.406 -106.171 1.00 32.03 305 GLU A CA 1
ATOM 2513 C C . GLU A 1 305 ? 62.378 28.055 -106.334 1.00 32.03 305 GLU A C 1
ATOM 2515 O O . GLU A 1 305 ? 61.373 27.358 -106.301 1.00 32.03 305 GLU A O 1
ATOM 2520 N N . ASN A 1 306 ? 62.177 29.357 -106.582 1.00 31.12 306 ASN A N 1
ATOM 2521 C CA . ASN A 1 306 ? 63.054 30.358 -107.184 1.00 31.12 306 ASN A CA 1
ATOM 2522 C C . ASN A 1 306 ? 62.503 31.796 -107.006 1.00 31.12 306 ASN A C 1
ATOM 2524 O O . ASN A 1 306 ? 61.296 32.008 -106.949 1.00 31.12 306 ASN A O 1
ATOM 2528 N N . SER A 1 307 ? 63.429 32.761 -107.071 1.00 29.77 307 SER A N 1
ATOM 2529 C CA . SER A 1 307 ? 63.293 34.123 -107.626 1.00 29.77 307 SER A CA 1
ATOM 2530 C C . SER A 1 307 ? 62.248 35.105 -107.076 1.00 29.77 307 SER A C 1
ATOM 2532 O O . SER A 1 307 ? 61.085 35.097 -107.456 1.00 29.77 307 SER A O 1
ATOM 2534 N N . THR A 1 308 ? 62.719 36.141 -106.374 1.00 30.14 308 THR A N 1
ATOM 2535 C CA . THR A 1 308 ? 62.911 37.492 -106.959 1.00 30.14 308 THR A CA 1
ATOM 2536 C C . THR A 1 308 ? 63.497 38.447 -105.917 1.00 30.14 308 THR A C 1
ATOM 2538 O O . THR A 1 308 ? 63.046 38.539 -104.779 1.00 30.14 308 THR A O 1
ATOM 2541 N N . ARG A 1 309 ? 64.554 39.163 -106.307 1.00 36.34 309 ARG A N 1
ATOM 2542 C CA . ARG A 1 309 ? 65.194 40.207 -105.506 1.00 36.34 309 ARG A CA 1
ATOM 2543 C C . ARG A 1 309 ? 64.786 41.558 -106.087 1.00 36.34 309 ARG A C 1
ATOM 2545 O O . ARG A 1 309 ? 64.950 41.757 -107.284 1.00 36.34 309 ARG A O 1
ATOM 2552 N N . LYS A 1 310 ? 64.443 42.470 -105.173 1.00 38.41 310 LYS A N 1
ATOM 2553 C CA . LYS A 1 310 ? 64.280 43.927 -105.319 1.00 38.41 310 LYS A CA 1
ATOM 2554 C C . LYS A 1 310 ? 62.982 44.363 -106.005 1.00 38.41 310 LYS A C 1
ATOM 2556 O O . LYS A 1 310 ? 62.830 44.203 -107.200 1.00 38.41 310 LYS A O 1
ATOM 2561 N N . GLU A 1 311 ? 62.117 45.038 -105.260 1.00 32.69 311 GLU A N 1
ATOM 2562 C CA . GLU A 1 311 ? 62.152 46.499 -105.181 1.00 32.69 311 GLU A CA 1
ATOM 2563 C C . GLU A 1 311 ? 61.282 46.999 -104.025 1.00 32.69 311 GLU A C 1
ATOM 2565 O O . GLU A 1 311 ? 60.211 46.479 -103.725 1.00 32.69 311 GLU A O 1
ATOM 2570 N N . VAL A 1 312 ? 61.812 47.999 -103.327 1.00 49.62 312 VAL A N 1
ATOM 2571 C CA . VAL A 1 312 ? 61.091 48.804 -102.352 1.00 49.62 312 VAL A CA 1
ATOM 2572 C C . VAL A 1 312 ? 60.139 49.686 -103.148 1.00 49.62 312 VAL A C 1
ATOM 2574 O O . VAL A 1 312 ? 60.578 50.636 -103.788 1.00 49.62 312 VAL A O 1
ATOM 2577 N N . GLN A 1 313 ? 58.844 49.390 -103.088 1.00 40.16 313 GLN A N 1
ATOM 2578 C CA . GLN A 1 313 ? 57.805 50.343 -103.447 1.00 40.16 313 GLN A CA 1
ATOM 2579 C C . GLN A 1 313 ? 56.847 50.448 -102.263 1.00 40.16 313 GLN A C 1
ATOM 2581 O O . GLN A 1 313 ? 56.072 49.545 -101.956 1.00 40.16 313 GLN A O 1
ATOM 2586 N N . VAL A 1 314 ? 57.003 51.550 -101.530 1.00 50.25 314 VAL A N 1
ATOM 2587 C CA . VAL A 1 314 ? 56.122 51.974 -100.444 1.00 50.25 314 VAL A CA 1
ATOM 2588 C C . VAL A 1 314 ? 54.764 52.267 -101.063 1.00 50.25 314 VAL A C 1
ATOM 2590 O O . VAL A 1 314 ? 54.544 53.335 -101.627 1.00 50.25 314 VAL A O 1
ATOM 2593 N N . ASP A 1 315 ? 53.870 51.288 -100.985 1.00 40.50 315 ASP A N 1
ATOM 2594 C CA . ASP A 1 315 ? 52.497 51.428 -101.442 1.00 40.50 315 ASP A CA 1
ATOM 2595 C C . ASP A 1 315 ? 51.623 51.837 -100.247 1.00 40.50 315 ASP A C 1
ATOM 2597 O O . ASP A 1 315 ? 51.542 51.124 -99.238 1.00 40.50 315 ASP A O 1
ATOM 2601 N N . SER A 1 316 ? 50.969 52.999 -100.341 1.00 50.75 316 SER A N 1
ATOM 2602 C CA . SER A 1 316 ? 50.160 53.632 -99.276 1.00 50.75 316 SER A CA 1
ATOM 2603 C C . SER A 1 316 ? 48.926 52.821 -98.824 1.00 50.75 316 SER A C 1
ATOM 2605 O O . SER A 1 316 ? 48.154 53.284 -97.989 1.00 50.75 316 SER A O 1
ATOM 2607 N N . ARG A 1 317 ? 48.741 51.588 -99.315 1.00 53.38 317 ARG A N 1
ATOM 2608 C CA . ARG A 1 317 ? 47.744 50.611 -98.829 1.00 53.38 317 ARG A CA 1
ATOM 2609 C C . ARG A 1 317 ? 48.295 49.586 -97.826 1.00 53.38 317 ARG A C 1
ATOM 2611 O O . ARG A 1 317 ? 47.512 48.915 -97.158 1.00 53.38 317 ARG A O 1
ATOM 2618 N N . SER A 1 318 ? 49.616 49.490 -97.666 1.00 54.56 318 SER A N 1
ATOM 2619 C CA . SER A 1 318 ? 50.268 48.542 -96.745 1.00 54.56 318 SER A CA 1
ATOM 2620 C C . SER A 1 318 ? 50.347 49.043 -95.293 1.00 54.56 318 SER A C 1
ATOM 2622 O O . SER A 1 318 ? 50.300 48.243 -94.359 1.00 54.56 318 SER A O 1
ATOM 2624 N N . PHE A 1 319 ? 50.372 50.364 -95.080 1.00 56.22 319 PHE A N 1
ATOM 2625 C CA . PHE A 1 319 ? 50.418 50.968 -93.743 1.00 56.22 319 PHE A CA 1
ATOM 2626 C C . PHE A 1 319 ? 49.102 50.779 -92.975 1.00 56.22 319 PHE A C 1
ATOM 2628 O O . PHE A 1 319 ? 49.113 50.358 -91.823 1.00 56.22 319 PHE A O 1
ATOM 2635 N N . SER A 1 320 ? 47.954 50.976 -93.635 1.00 59.00 320 SER A N 1
ATOM 2636 C CA . SER A 1 320 ? 46.634 50.767 -93.020 1.00 59.00 320 SER A CA 1
ATOM 2637 C C . SER A 1 320 ? 46.366 49.307 -92.652 1.00 59.00 320 SER A C 1
ATOM 2639 O O . SER A 1 320 ? 45.635 49.037 -91.703 1.00 59.00 320 SER A O 1
ATOM 2641 N N . GLN A 1 321 ? 46.935 48.356 -93.397 1.00 59.34 321 GLN A N 1
ATOM 2642 C CA . GLN A 1 321 ? 46.778 46.929 -93.116 1.00 59.34 321 GLN A CA 1
ATOM 2643 C C . GLN A 1 321 ? 47.713 46.470 -91.992 1.00 59.34 321 GLN A C 1
ATOM 2645 O O . GLN A 1 321 ? 47.289 45.692 -91.142 1.00 59.34 321 GLN A O 1
ATOM 2650 N N . ARG A 1 322 ? 48.939 47.003 -91.926 1.00 66.56 322 ARG A N 1
ATOM 2651 C CA . ARG A 1 322 ? 49.884 46.712 -90.841 1.00 66.56 322 ARG A CA 1
ATOM 2652 C C . ARG A 1 322 ? 49.470 47.345 -89.514 1.00 66.56 322 ARG A C 1
ATOM 2654 O O . ARG A 1 322 ? 49.416 46.644 -88.519 1.00 66.56 322 ARG A O 1
ATOM 2661 N N . GLN A 1 323 ? 49.020 48.600 -89.527 1.00 68.62 323 GLN A N 1
ATOM 2662 C CA . GLN A 1 323 ? 48.460 49.260 -88.344 1.00 68.62 323 GLN A CA 1
ATOM 2663 C C . GLN A 1 323 ? 47.190 48.556 -87.828 1.00 68.62 323 GLN A C 1
ATOM 2665 O O . GLN A 1 323 ? 46.955 48.506 -86.626 1.00 68.62 323 GLN A O 1
ATOM 2670 N N . ARG A 1 324 ? 46.374 47.964 -88.715 1.00 70.81 324 ARG A N 1
ATOM 2671 C CA . ARG A 1 324 ? 45.238 47.117 -88.308 1.00 70.81 324 ARG A CA 1
ATOM 2672 C C . ARG A 1 324 ? 45.676 45.806 -87.656 1.00 70.81 324 ARG A C 1
ATOM 2674 O O . ARG A 1 324 ? 45.013 45.388 -86.716 1.00 70.81 324 ARG A O 1
ATOM 2681 N N . LEU A 1 325 ? 46.738 45.171 -88.151 1.00 72.19 325 LEU A N 1
ATOM 2682 C CA . LEU A 1 325 ? 47.288 43.948 -87.558 1.00 72.19 325 LEU A CA 1
ATOM 2683 C C . LEU A 1 325 ? 47.947 44.235 -86.204 1.00 72.19 325 LEU A C 1
ATOM 2685 O O . LEU A 1 325 ? 47.647 43.533 -85.251 1.00 72.19 325 LEU A O 1
ATOM 2689 N N . ASP A 1 326 ? 48.717 45.317 -86.083 1.00 77.50 326 ASP A N 1
ATOM 2690 C CA . ASP A 1 326 ? 49.332 45.723 -84.812 1.00 77.50 326 ASP A CA 1
ATOM 2691 C C . ASP A 1 326 ? 48.261 46.089 -83.760 1.00 77.50 326 ASP A C 1
ATOM 2693 O O . ASP A 1 326 ? 48.357 45.679 -82.604 1.00 77.50 326 ASP A O 1
ATOM 2697 N N . ASN A 1 327 ? 47.183 46.781 -84.161 1.00 80.25 327 ASN A N 1
ATOM 2698 C CA . ASN A 1 327 ? 46.036 47.054 -83.282 1.00 80.25 327 ASN A CA 1
ATOM 2699 C C . ASN A 1 327 ? 45.286 45.771 -82.879 1.00 80.25 327 ASN A C 1
ATOM 2701 O O . ASN A 1 327 ? 44.775 45.681 -81.764 1.00 80.25 327 ASN A O 1
ATOM 2705 N N . LEU A 1 328 ? 45.189 44.789 -83.782 1.00 83.75 328 LEU A N 1
ATOM 2706 C CA . LEU A 1 328 ? 44.572 43.492 -83.498 1.00 83.75 328 LEU A CA 1
ATOM 2707 C C . LEU A 1 328 ? 45.438 42.675 -82.531 1.00 83.75 328 LEU A C 1
ATOM 2709 O O . LEU A 1 328 ? 44.908 42.075 -81.603 1.00 83.75 328 LEU A O 1
ATOM 2713 N N . ASP A 1 329 ? 46.757 42.687 -82.711 1.00 83.81 329 ASP A N 1
ATOM 2714 C CA . ASP A 1 329 ? 47.708 42.010 -81.830 1.00 83.81 329 ASP A CA 1
ATOM 2715 C C . ASP A 1 329 ? 47.737 42.649 -80.439 1.00 83.81 329 ASP A C 1
ATOM 2717 O O . ASP A 1 329 ? 47.740 41.929 -79.438 1.00 83.81 329 ASP A O 1
ATOM 2721 N N . GLN A 1 330 ? 47.661 43.980 -80.351 1.00 87.19 330 GLN A N 1
ATOM 2722 C CA . GLN A 1 330 ? 47.496 44.680 -79.078 1.00 87.19 330 GLN A CA 1
ATOM 2723 C C . GLN A 1 330 ? 46.166 44.310 -78.402 1.00 87.19 330 GLN A C 1
ATOM 2725 O O . GLN A 1 330 ? 46.160 43.944 -77.228 1.00 87.19 330 GLN A O 1
ATOM 2730 N N . ALA A 1 331 ? 45.053 44.315 -79.142 1.00 86.25 331 ALA A N 1
ATOM 2731 C CA . ALA A 1 331 ? 43.754 43.901 -78.612 1.00 86.25 331 ALA A CA 1
ATOM 2732 C C . ALA A 1 331 ? 43.752 42.429 -78.154 1.00 86.25 331 ALA A C 1
ATOM 2734 O O . ALA A 1 331 ? 43.140 42.096 -77.141 1.00 86.25 331 ALA A O 1
ATOM 2735 N N . ASN A 1 332 ? 44.469 41.544 -78.854 1.00 90.19 332 ASN A N 1
ATOM 2736 C CA . ASN A 1 332 ? 44.631 40.144 -78.460 1.00 90.19 332 ASN A CA 1
ATOM 2737 C C . ASN A 1 332 ? 45.474 39.994 -77.184 1.00 90.19 332 ASN A C 1
ATOM 2739 O O . ASN A 1 332 ? 45.134 39.180 -76.327 1.00 90.19 332 ASN A O 1
ATOM 2743 N N . GLN A 1 333 ? 46.540 40.784 -77.022 1.00 91.56 333 GLN A N 1
ATOM 2744 C CA . GLN A 1 333 ? 47.329 40.809 -75.784 1.00 91.56 333 GLN A CA 1
ATOM 2745 C C . GLN A 1 333 ? 46.516 41.348 -74.602 1.00 91.56 333 GLN A C 1
ATOM 2747 O O . GLN A 1 333 ? 46.571 40.780 -73.510 1.00 91.56 333 GLN A O 1
ATOM 2752 N N . GLU A 1 334 ? 45.720 42.395 -74.819 1.00 92.06 334 GLU A N 1
ATOM 2753 C CA . GLU A 1 334 ? 44.804 42.930 -73.812 1.00 92.06 334 GLU A CA 1
ATOM 2754 C C . GLU A 1 334 ? 43.738 41.891 -73.433 1.00 92.06 334 GLU A C 1
ATOM 2756 O O . GLU A 1 334 ? 43.544 41.630 -72.246 1.00 92.06 334 GLU A O 1
ATOM 2761 N N . LEU A 1 335 ? 43.130 41.202 -74.406 1.00 91.25 335 LEU A N 1
ATOM 2762 C CA . LEU A 1 335 ? 42.190 40.104 -74.150 1.00 91.25 335 LEU A CA 1
ATOM 2763 C C . LEU A 1 335 ? 42.825 38.958 -73.357 1.00 91.25 335 LEU A C 1
ATOM 2765 O O . LEU A 1 335 ? 42.202 38.439 -72.431 1.00 91.25 335 LEU A O 1
ATOM 2769 N N . GLU A 1 336 ? 44.056 38.573 -73.683 1.00 93.19 336 GLU A N 1
ATOM 2770 C CA . GLU A 1 336 ? 44.774 37.522 -72.959 1.00 93.19 336 GLU A CA 1
ATOM 2771 C C . GLU A 1 336 ? 45.128 37.960 -71.527 1.00 93.19 336 GLU A C 1
ATOM 2773 O O . GLU A 1 336 ? 45.008 37.179 -70.581 1.00 93.19 336 GLU A O 1
ATOM 2778 N N . SER A 1 337 ? 45.491 39.231 -71.330 1.00 93.62 337 SER A N 1
ATOM 2779 C CA . SER A 1 337 ? 45.728 39.794 -69.995 1.00 93.62 337 SER A CA 1
ATOM 2780 C C . SER A 1 337 ? 44.448 39.848 -69.149 1.00 93.62 337 SER A C 1
ATOM 2782 O O . SER A 1 337 ? 44.474 39.492 -67.970 1.00 93.62 337 SER A O 1
ATOM 2784 N N . LEU A 1 338 ? 43.312 40.198 -69.763 1.00 93.69 338 LEU A N 1
ATOM 2785 C CA . LEU A 1 338 ? 42.003 40.219 -69.115 1.00 93.69 338 LEU A CA 1
ATOM 2786 C C . LEU A 1 338 ? 41.533 38.808 -68.763 1.00 93.69 338 LEU A C 1
ATOM 2788 O O . LEU A 1 338 ? 41.014 38.609 -67.669 1.00 93.69 338 LEU A O 1
ATOM 2792 N N . ARG A 1 339 ? 41.767 37.814 -69.630 1.00 94.94 339 ARG A N 1
ATOM 2793 C CA . ARG A 1 339 ? 41.477 36.400 -69.336 1.00 94.94 339 ARG A CA 1
ATOM 2794 C C . ARG A 1 339 ? 42.279 35.893 -68.146 1.00 94.94 339 ARG A C 1
ATOM 2796 O O . ARG A 1 339 ? 41.700 35.286 -67.253 1.00 94.94 339 ARG A O 1
ATOM 2803 N N . LYS A 1 340 ? 43.579 36.194 -68.090 1.00 95.81 340 LYS A N 1
ATOM 2804 C CA . LYS A 1 340 ? 44.424 35.846 -66.935 1.00 95.81 340 LYS A CA 1
ATOM 2805 C C . LYS A 1 340 ? 43.977 36.553 -65.659 1.00 95.81 340 LYS A C 1
ATOM 2807 O O . LYS A 1 340 ? 43.988 35.946 -64.593 1.00 95.81 340 LYS A O 1
ATOM 2812 N N . SER A 1 341 ? 43.571 37.819 -65.756 1.00 93.56 341 SER A N 1
ATOM 2813 C CA . SER A 1 341 ? 43.026 38.545 -64.607 1.00 93.56 341 SER A CA 1
ATOM 2814 C C . SER A 1 341 ? 41.696 37.956 -64.138 1.00 93.56 341 SER A C 1
ATOM 2816 O O . SER A 1 341 ? 41.478 37.897 -62.934 1.00 93.56 341 SER A O 1
ATOM 2818 N N . LEU A 1 342 ? 40.830 37.526 -65.059 1.00 94.56 342 LEU A N 1
ATOM 2819 C CA . LEU A 1 342 ? 39.558 36.874 -64.747 1.00 94.56 342 LEU A CA 1
ATOM 2820 C C . LEU A 1 342 ? 39.776 35.514 -64.075 1.00 94.56 342 LEU A C 1
ATOM 2822 O O . LEU A 1 342 ? 39.136 35.227 -63.073 1.00 94.56 342 LEU A O 1
ATOM 2826 N N . ASP A 1 343 ? 40.703 34.702 -64.584 1.00 96.00 343 ASP A N 1
ATOM 2827 C CA . ASP A 1 343 ? 41.045 33.409 -63.982 1.00 96.00 343 ASP A CA 1
ATOM 2828 C C . ASP A 1 343 ? 41.623 33.588 -62.569 1.00 96.00 343 ASP A C 1
ATOM 2830 O O . ASP A 1 343 ? 41.226 32.909 -61.623 1.00 96.00 343 ASP A O 1
ATOM 2834 N N . LYS A 1 344 ? 42.487 34.595 -62.385 1.00 96.44 344 LYS A N 1
ATOM 2835 C CA . LYS A 1 344 ? 43.027 34.948 -61.070 1.00 96.44 344 LYS A CA 1
ATOM 2836 C C . LYS A 1 344 ? 41.932 35.364 -60.083 1.00 96.44 344 LYS A C 1
ATOM 2838 O O . LYS A 1 344 ? 41.907 34.845 -58.971 1.00 96.44 344 LYS A O 1
ATOM 2843 N N . THR A 1 345 ? 41.027 36.265 -60.469 1.00 93.12 345 THR A N 1
ATOM 2844 C CA . THR A 1 345 ? 39.940 36.700 -59.574 1.00 93.12 345 THR A CA 1
ATOM 2845 C C . THR A 1 345 ? 38.938 35.582 -59.305 1.00 93.12 345 THR A C 1
ATOM 2847 O O . THR A 1 345 ? 38.369 35.518 -58.218 1.00 93.12 345 THR A O 1
ATOM 2850 N N . GLN A 1 346 ? 38.741 34.672 -60.259 1.00 96.06 346 GLN A N 1
ATOM 2851 C CA . GLN A 1 346 ? 37.895 33.497 -60.081 1.00 96.06 346 GLN A CA 1
ATOM 2852 C C . GLN A 1 346 ? 38.508 32.495 -59.089 1.00 96.06 346 GLN A C 1
ATOM 2854 O O . GLN A 1 346 ? 37.783 31.959 -58.249 1.00 96.06 346 GLN A O 1
ATOM 2859 N N . ASN A 1 347 ? 39.831 32.309 -59.113 1.00 96.38 347 ASN A N 1
ATOM 2860 C CA . ASN A 1 347 ? 40.546 31.507 -58.117 1.00 96.38 347 ASN A CA 1
ATOM 2861 C C . ASN A 1 347 ? 40.497 32.151 -56.722 1.00 96.38 347 ASN A C 1
ATOM 2863 O O . ASN A 1 347 ? 40.127 31.480 -55.761 1.00 96.38 347 ASN A O 1
ATOM 2867 N N . GLU A 1 348 ? 40.759 33.458 -56.611 1.00 96.44 348 GLU A N 1
ATOM 2868 C CA . GLU A 1 348 ? 40.655 34.199 -55.340 1.00 96.44 348 GLU A CA 1
ATOM 2869 C C . GLU A 1 348 ? 39.233 34.133 -54.751 1.00 96.44 348 GLU A C 1
ATOM 2871 O O . GLU A 1 348 ? 39.060 33.964 -53.543 1.00 96.44 348 GLU A O 1
ATOM 2876 N N . LEU A 1 349 ? 38.199 34.206 -55.597 1.00 94.94 349 LEU A N 1
ATOM 2877 C CA . LEU A 1 349 ? 36.809 34.029 -55.173 1.00 94.94 349 LEU A CA 1
ATOM 2878 C C . LEU A 1 349 ? 36.551 32.612 -54.640 1.00 94.94 349 LEU A C 1
ATOM 2880 O O . LEU A 1 349 ? 35.882 32.461 -53.619 1.00 94.94 349 LEU A O 1
ATOM 2884 N N . SER A 1 350 ? 37.075 31.580 -55.308 1.00 95.94 350 SER A N 1
ATOM 2885 C CA . SER A 1 350 ? 36.930 30.189 -54.862 1.00 95.94 350 SER A CA 1
ATOM 2886 C C . SER A 1 350 ? 37.614 29.950 -53.512 1.00 95.94 350 SER A C 1
ATOM 2888 O O . SER A 1 350 ? 37.034 29.306 -52.637 1.00 95.94 350 SER A O 1
ATOM 2890 N N . GLU A 1 351 ? 38.817 30.493 -53.317 1.00 96.12 351 GLU A N 1
ATOM 2891 C CA . GLU A 1 351 ? 39.549 30.405 -52.047 1.00 96.12 351 GLU A CA 1
ATOM 2892 C C . GLU A 1 351 ? 38.809 31.134 -50.919 1.00 96.12 351 GLU A C 1
ATOM 2894 O O . GLU A 1 351 ? 38.628 30.575 -49.835 1.00 96.12 351 GLU A O 1
ATOM 2899 N N . ALA A 1 352 ? 38.292 32.338 -51.185 1.00 95.38 352 ALA A N 1
ATOM 2900 C CA . ALA A 1 352 ? 37.508 33.096 -50.211 1.00 95.38 352 ALA A CA 1
ATOM 2901 C C . ALA A 1 352 ? 36.211 32.372 -49.803 1.00 95.38 352 ALA A C 1
ATOM 2903 O O . ALA A 1 352 ? 35.824 32.400 -48.631 1.00 95.38 352 ALA A O 1
ATOM 2904 N N . ILE A 1 353 ? 35.541 31.694 -50.744 1.00 95.31 353 ILE A N 1
ATOM 2905 C CA . ILE A 1 353 ? 34.359 30.869 -50.451 1.00 95.31 353 ILE A CA 1
ATOM 2906 C C . ILE A 1 353 ? 34.745 29.685 -49.559 1.00 95.31 353 ILE A C 1
ATOM 2908 O O . ILE A 1 353 ? 34.098 29.460 -48.534 1.00 95.31 353 ILE A O 1
ATOM 2912 N N . GLN A 1 354 ? 35.822 28.971 -49.892 1.00 96.56 354 GLN A N 1
ATOM 2913 C CA . GLN A 1 354 ? 36.293 27.839 -49.094 1.00 96.56 354 GLN A CA 1
ATOM 2914 C C . GLN A 1 354 ? 36.687 28.272 -47.672 1.00 96.56 354 GLN A C 1
ATOM 2916 O O . GLN A 1 354 ? 36.339 27.604 -46.694 1.00 96.56 354 GLN A O 1
ATOM 2921 N N . GLU A 1 355 ? 37.366 29.411 -47.519 1.00 95.25 355 GLU A N 1
ATOM 2922 C CA . GLU A 1 355 ? 37.715 29.954 -46.204 1.00 95.25 355 GLU A CA 1
ATOM 2923 C C . GLU A 1 355 ? 36.467 30.356 -45.399 1.00 95.25 355 GLU A C 1
ATOM 2925 O O . GLU A 1 355 ? 36.381 30.079 -44.193 1.00 95.25 355 GLU A O 1
ATOM 2930 N N . ALA A 1 356 ? 35.460 30.946 -46.050 1.00 95.44 356 ALA A N 1
ATOM 2931 C CA . ALA A 1 356 ? 34.183 31.262 -45.416 1.00 95.44 356 ALA A CA 1
ATOM 2932 C C . ALA A 1 356 ? 33.442 29.999 -44.939 1.00 95.44 356 ALA A C 1
ATOM 2934 O O . ALA A 1 356 ? 32.874 29.996 -43.839 1.00 95.44 356 ALA A O 1
ATOM 2935 N N . GLU A 1 357 ? 33.483 28.911 -45.712 1.00 96.88 357 GLU A N 1
ATOM 2936 C CA . GLU A 1 357 ? 32.894 27.618 -45.344 1.00 96.88 357 GLU A CA 1
ATOM 2937 C C . GLU A 1 357 ? 33.612 26.973 -44.156 1.00 96.88 357 GLU A C 1
ATOM 2939 O O . GLU A 1 357 ? 32.960 26.572 -43.187 1.00 96.88 357 GLU A O 1
ATOM 2944 N N . VAL A 1 358 ? 34.948 26.947 -44.163 1.00 97.19 358 VAL A N 1
ATOM 2945 C CA . VAL A 1 358 ? 35.749 26.461 -43.025 1.00 97.19 358 VAL A CA 1
ATOM 2946 C C . VAL A 1 358 ? 35.459 27.286 -41.770 1.00 97.19 358 VAL A C 1
ATOM 2948 O O . VAL A 1 358 ? 35.289 26.736 -40.678 1.00 97.19 358 VAL A O 1
ATOM 2951 N N . SER A 1 359 ? 35.352 28.608 -41.912 1.00 95.88 359 SER A N 1
ATOM 2952 C CA . SER A 1 359 ? 35.045 29.520 -40.806 1.00 95.88 359 SER A CA 1
ATOM 2953 C C . SER A 1 359 ? 33.640 29.292 -40.248 1.00 95.88 359 SER A C 1
ATOM 2955 O O . SER A 1 359 ? 33.444 29.322 -39.029 1.00 95.88 359 SER A O 1
ATOM 2957 N N . LYS A 1 360 ? 32.660 29.020 -41.117 1.00 97.50 360 LYS A N 1
ATOM 2958 C CA . LYS A 1 360 ? 31.309 28.613 -40.719 1.00 97.50 360 LYS A CA 1
ATOM 2959 C C . LYS A 1 360 ? 31.339 27.280 -39.967 1.00 97.50 360 LYS A C 1
ATOM 2961 O O . LYS A 1 360 ? 30.809 27.215 -38.865 1.00 97.50 360 LYS A O 1
ATOM 2966 N N . GLY A 1 361 ? 32.038 26.273 -40.492 1.00 97.25 361 GLY A N 1
ATOM 2967 C CA . GLY A 1 361 ? 32.171 24.968 -39.841 1.00 97.25 361 GLY A CA 1
ATOM 2968 C C . GLY A 1 361 ? 32.806 25.055 -38.449 1.00 97.25 361 GLY A C 1
ATOM 2969 O O . GLY A 1 361 ? 32.299 24.464 -37.499 1.00 97.25 361 GLY A O 1
ATOM 2970 N N . ARG A 1 362 ? 33.863 25.865 -38.284 1.00 96.81 362 ARG A N 1
ATOM 2971 C CA . ARG A 1 362 ? 34.482 26.121 -36.968 1.00 96.81 362 ARG A CA 1
ATOM 2972 C C . ARG A 1 362 ? 33.520 26.795 -35.990 1.00 96.81 362 ARG A C 1
ATOM 2974 O O . ARG A 1 362 ? 33.508 26.444 -34.813 1.00 96.81 362 ARG A O 1
ATOM 2981 N N . ARG A 1 363 ? 32.717 27.752 -36.465 1.00 97.06 363 ARG A N 1
ATOM 2982 C CA . ARG A 1 363 ? 31.701 28.436 -35.653 1.00 97.06 363 ARG A CA 1
ATOM 2983 C C . ARG A 1 363 ? 30.613 27.468 -35.195 1.00 97.06 363 ARG A C 1
ATOM 2985 O O . ARG A 1 363 ? 30.276 27.455 -34.015 1.00 97.06 363 ARG A O 1
ATOM 2992 N N . ASP A 1 364 ? 30.100 26.656 -36.112 1.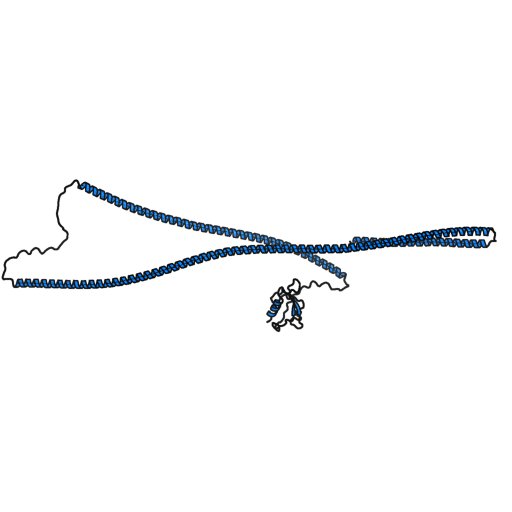00 96.81 364 ASP A N 1
ATOM 2993 C CA . ASP A 1 364 ? 29.036 25.692 -35.831 1.00 96.81 364 ASP A CA 1
ATOM 2994 C C . ASP A 1 364 ? 29.533 24.603 -34.867 1.00 96.81 364 ASP A C 1
ATOM 2996 O O . ASP A 1 364 ? 28.838 24.253 -33.913 1.00 96.81 364 ASP A O 1
ATOM 3000 N N . TRP A 1 365 ? 30.782 24.150 -35.032 1.00 97.81 365 TRP A N 1
ATOM 3001 C CA . TRP A 1 365 ? 31.437 23.253 -34.079 1.00 97.81 365 TRP A CA 1
ATOM 3002 C C . TRP A 1 365 ? 31.566 23.887 -32.687 1.00 97.81 365 TRP A C 1
ATOM 3004 O O . TRP A 1 365 ? 31.182 23.272 -31.694 1.00 97.81 365 TRP A O 1
ATOM 3014 N N . ALA A 1 366 ? 32.032 25.137 -32.601 1.00 97.00 366 ALA A N 1
ATOM 3015 C CA . ALA A 1 366 ? 32.152 25.844 -31.327 1.00 97.00 366 ALA A CA 1
ATOM 3016 C C . ALA A 1 366 ? 30.791 26.041 -30.633 1.00 97.00 366 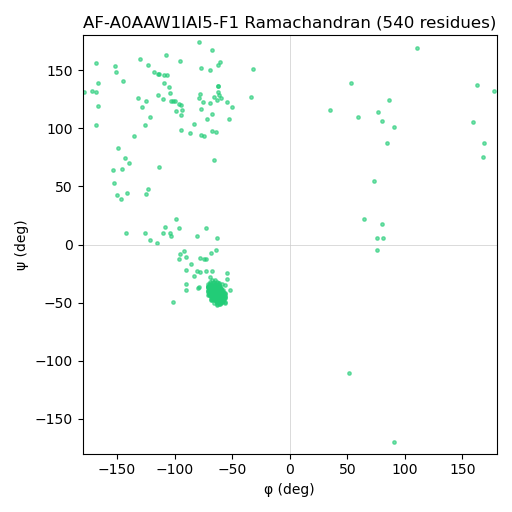ALA A C 1
ATOM 3018 O O . ALA A 1 366 ? 30.701 25.923 -29.409 1.00 97.00 366 ALA A O 1
ATOM 3019 N N . PHE A 1 367 ? 29.723 26.308 -31.393 1.00 95.81 367 PHE A N 1
ATOM 3020 C CA . PHE A 1 367 ? 28.369 26.383 -30.844 1.00 95.81 367 PHE A CA 1
ATOM 3021 C C . PHE A 1 367 ? 27.871 25.031 -30.342 1.00 95.81 367 PHE A C 1
ATOM 3023 O O . PHE A 1 367 ? 27.346 24.974 -29.232 1.00 95.81 367 PHE A O 1
ATOM 3030 N N . SER A 1 368 ? 28.090 23.956 -31.103 1.00 96.50 368 SER A N 1
ATOM 3031 C CA . SER A 1 368 ? 27.738 22.601 -30.672 1.00 96.50 368 SER A CA 1
ATOM 3032 C C . SER A 1 368 ? 28.447 22.225 -29.370 1.00 96.50 368 SER A C 1
ATOM 3034 O O . SER A 1 368 ? 27.813 21.715 -28.448 1.00 96.50 368 SER A O 1
ATOM 3036 N N . GLU A 1 369 ? 29.739 22.534 -29.252 1.00 97.25 369 GLU A N 1
ATOM 3037 C CA . GLU A 1 369 ? 30.511 22.219 -28.050 1.00 97.25 369 GLU A CA 1
ATOM 3038 C C . GLU A 1 369 ? 30.054 23.042 -26.839 1.00 97.25 369 GLU A C 1
ATOM 3040 O O . GLU A 1 369 ? 29.868 22.510 -25.744 1.00 97.25 369 GLU A O 1
ATOM 3045 N N . ARG A 1 370 ? 29.767 24.333 -27.040 1.00 97.38 370 ARG A N 1
ATOM 3046 C CA . ARG A 1 370 ? 29.155 25.178 -26.008 1.00 97.38 370 ARG A CA 1
ATOM 3047 C C . ARG A 1 370 ? 27.802 24.619 -25.561 1.00 97.38 370 ARG A C 1
ATOM 3049 O O . ARG A 1 370 ? 27.527 24.613 -24.365 1.00 97.38 370 ARG A O 1
ATOM 3056 N N . ASP A 1 371 ? 26.965 24.163 -26.487 1.00 97.44 371 ASP A N 1
ATOM 3057 C CA . ASP A 1 371 ? 25.639 23.633 -26.161 1.00 97.44 371 ASP A CA 1
ATOM 3058 C C . ASP A 1 371 ? 25.742 22.336 -25.344 1.00 97.44 371 ASP A C 1
ATOM 3060 O O . ASP A 1 371 ? 25.003 22.177 -24.371 1.00 97.44 371 ASP A O 1
ATOM 3064 N N . LYS A 1 372 ? 26.720 21.464 -25.638 1.00 97.25 372 LYS A N 1
ATOM 3065 C CA . LYS A 1 372 ? 27.033 20.302 -24.783 1.00 97.25 372 LYS A CA 1
ATOM 3066 C C . LYS A 1 372 ? 27.414 20.727 -23.367 1.00 97.25 372 LYS A C 1
ATOM 3068 O O . LYS A 1 372 ? 26.822 20.236 -22.410 1.00 97.25 372 LYS A O 1
ATOM 3073 N N . ILE A 1 373 ? 28.326 21.692 -23.226 1.00 96.38 373 ILE A N 1
ATOM 3074 C CA . ILE A 1 373 ? 28.747 22.207 -21.911 1.00 96.38 373 ILE A CA 1
ATOM 3075 C C . ILE A 1 373 ? 27.555 22.804 -21.147 1.00 96.38 373 ILE A C 1
ATOM 3077 O O . ILE A 1 373 ? 27.432 22.630 -19.933 1.00 96.38 373 ILE A O 1
ATOM 3081 N N . VAL A 1 374 ? 26.656 23.511 -21.838 1.00 97.69 374 VAL A N 1
ATOM 3082 C CA . VAL A 1 374 ? 25.437 24.056 -21.227 1.00 97.69 374 VAL A CA 1
ATOM 3083 C C . VAL A 1 374 ? 24.531 22.931 -20.729 1.00 97.69 374 VAL A C 1
ATOM 3085 O O . VAL A 1 374 ? 24.081 23.003 -19.587 1.00 97.69 374 VAL A O 1
ATOM 3088 N N . LEU A 1 375 ? 24.308 21.882 -21.526 1.00 96.25 375 LEU A N 1
ATOM 3089 C CA . LEU A 1 375 ? 23.507 20.722 -21.121 1.00 96.25 375 LEU A CA 1
ATOM 3090 C C . LEU A 1 375 ? 24.118 19.989 -19.921 1.00 96.25 375 LEU A C 1
ATOM 3092 O O . LEU A 1 375 ? 23.404 19.668 -18.969 1.00 96.25 375 LEU A O 1
ATOM 3096 N N . GLU A 1 376 ? 25.433 19.776 -19.918 1.00 96.75 376 GLU A N 1
ATOM 3097 C CA . GLU A 1 376 ? 26.146 19.175 -18.787 1.00 96.75 376 GLU A CA 1
ATOM 3098 C C . GLU A 1 376 ? 26.010 20.028 -17.522 1.00 96.75 376 GLU A C 1
ATOM 3100 O O . GLU A 1 376 ? 25.685 19.518 -16.447 1.00 96.75 376 GLU A O 1
ATOM 3105 N N . ARG A 1 377 ? 26.173 21.349 -17.643 1.00 97.94 377 ARG A N 1
ATOM 3106 C CA . ARG A 1 377 ? 25.979 22.283 -16.528 1.00 97.94 377 ARG A CA 1
ATOM 3107 C C . ARG A 1 377 ? 24.543 22.256 -16.000 1.00 97.94 377 ARG A C 1
ATOM 3109 O O . ARG A 1 377 ? 24.348 22.321 -14.784 1.00 97.94 377 ARG A O 1
ATOM 3116 N N . GLU A 1 378 ? 23.545 22.204 -16.878 1.00 96.94 378 GLU A N 1
ATOM 3117 C CA . GLU A 1 378 ? 22.125 22.124 -16.506 1.00 96.94 378 GLU A CA 1
ATOM 3118 C C . GLU A 1 378 ? 21.822 20.795 -15.787 1.00 96.94 378 GLU A C 1
ATOM 3120 O O . GLU A 1 378 ? 21.123 20.775 -14.768 1.00 96.94 378 GLU A O 1
ATOM 3125 N N . SER A 1 379 ? 22.424 19.698 -16.260 1.00 96.12 379 SER A N 1
ATOM 3126 C CA . SER A 1 379 ? 22.344 18.368 -15.646 1.00 96.12 379 SER A CA 1
ATOM 3127 C C . SER A 1 379 ? 22.943 18.357 -14.236 1.00 96.12 379 SER A C 1
ATOM 3129 O O . SER A 1 379 ? 22.278 17.955 -13.278 1.00 96.12 379 SER A O 1
ATOM 3131 N N . ILE A 1 380 ? 24.152 18.905 -14.067 1.00 97.06 380 ILE A N 1
ATOM 3132 C CA . ILE A 1 380 ? 24.806 19.027 -12.755 1.00 97.06 380 ILE A CA 1
ATOM 3133 C C . ILE A 1 380 ? 23.980 19.910 -11.813 1.00 97.06 380 ILE A C 1
ATOM 3135 O O . ILE A 1 380 ? 23.806 19.563 -10.644 1.00 97.06 380 ILE A O 1
ATOM 3139 N N . ARG A 1 381 ? 23.431 21.032 -12.301 1.00 97.88 381 ARG A N 1
ATOM 3140 C CA . ARG A 1 381 ? 22.556 21.900 -11.493 1.00 97.88 381 ARG A CA 1
ATOM 3141 C C . ARG A 1 381 ? 21.344 21.123 -10.973 1.00 97.88 381 ARG A C 1
ATOM 3143 O O . ARG A 1 381 ? 21.066 21.163 -9.777 1.00 97.88 381 ARG A O 1
ATOM 3150 N N . THR A 1 382 ? 20.688 20.369 -11.851 1.00 94.50 382 THR A N 1
ATOM 3151 C CA . THR A 1 382 ? 19.533 19.527 -11.508 1.00 94.50 382 THR A CA 1
ATOM 3152 C C . THR A 1 382 ? 19.899 18.452 -10.481 1.00 94.50 382 THR A C 1
ATOM 3154 O O . THR A 1 382 ? 19.164 18.247 -9.514 1.00 94.50 382 THR A O 1
ATOM 3157 N N . LEU A 1 383 ? 21.053 17.796 -10.640 1.00 96.88 383 LEU A N 1
ATOM 3158 C CA . LEU A 1 383 ? 21.553 16.815 -9.675 1.00 96.88 383 LEU A CA 1
ATOM 3159 C C . LEU A 1 383 ? 21.778 17.449 -8.294 1.00 96.88 383 LEU A C 1
ATOM 3161 O O . LEU A 1 383 ? 21.304 16.913 -7.294 1.00 96.88 383 LEU A O 1
ATOM 3165 N N . CYS A 1 384 ? 22.440 18.605 -8.234 1.00 96.69 384 CYS A N 1
ATOM 3166 C CA . CYS A 1 384 ? 22.676 19.333 -6.986 1.00 96.69 384 CYS A CA 1
ATOM 3167 C C . CYS A 1 384 ? 21.371 19.749 -6.291 1.00 96.69 384 CYS A C 1
ATOM 3169 O O . CYS A 1 384 ? 21.259 19.618 -5.070 1.00 96.69 384 CYS A O 1
ATOM 3171 N N . ASP A 1 385 ? 20.380 20.223 -7.048 1.00 96.69 385 ASP A N 1
ATOM 3172 C CA . ASP A 1 385 ? 19.068 20.583 -6.504 1.00 96.69 385 ASP A CA 1
ATOM 3173 C C . ASP A 1 385 ? 18.334 19.358 -5.947 1.00 96.69 385 ASP A C 1
ATOM 3175 O O . ASP A 1 385 ? 17.735 19.432 -4.872 1.00 96.69 385 ASP A O 1
ATOM 3179 N N . ASN A 1 386 ? 18.427 18.213 -6.628 1.00 95.69 386 ASN A N 1
ATOM 3180 C CA . ASN A 1 386 ? 17.871 16.954 -6.136 1.00 95.69 386 ASN A CA 1
ATOM 3181 C C . ASN A 1 386 ? 18.573 16.495 -4.854 1.00 95.69 386 ASN A C 1
ATOM 3183 O O . ASN A 1 386 ? 17.899 16.196 -3.873 1.00 95.69 386 ASN A O 1
ATOM 3187 N N . MET A 1 387 ? 19.908 16.523 -4.808 1.00 95.62 387 MET A N 1
ATOM 3188 C CA . MET A 1 387 ? 20.662 16.177 -3.597 1.00 95.62 387 MET A CA 1
ATOM 3189 C C . MET A 1 387 ? 20.324 17.101 -2.422 1.00 95.62 387 MET A C 1
ATOM 3191 O O . MET A 1 387 ? 20.220 16.645 -1.283 1.00 95.62 387 MET A O 1
ATOM 3195 N N . ARG A 1 388 ? 20.118 18.398 -2.681 1.00 97.50 388 ARG A N 1
ATOM 3196 C CA . ARG A 1 388 ? 19.697 19.351 -1.649 1.00 97.50 388 ARG A CA 1
ATOM 3197 C C . ARG A 1 388 ? 18.307 19.009 -1.110 1.00 97.50 388 ARG A C 1
ATOM 3199 O O . ARG A 1 388 ? 18.143 18.979 0.106 1.00 97.50 388 ARG A O 1
ATOM 3206 N N . LYS A 1 389 ? 17.349 18.701 -1.990 1.00 97.00 389 LYS A N 1
ATOM 3207 C CA . LYS A 1 389 ? 15.991 18.280 -1.602 1.00 97.00 389 LYS A CA 1
ATOM 3208 C C . LYS A 1 389 ? 15.991 16.974 -0.812 1.00 97.00 389 LYS A C 1
ATOM 3210 O O . LYS A 1 389 ? 15.310 16.901 0.203 1.00 97.00 389 LYS A O 1
ATOM 3215 N N . GLU A 1 390 ? 16.766 15.979 -1.239 1.00 94.88 390 GLU A N 1
ATOM 3216 C CA . GLU A 1 390 ? 16.916 14.704 -0.520 1.00 94.88 390 GLU A CA 1
ATOM 3217 C C . GLU A 1 390 ? 17.494 14.920 0.880 1.00 94.88 390 GLU A C 1
ATOM 3219 O O . GLU A 1 390 ? 16.964 14.409 1.864 1.00 94.88 390 GLU A O 1
ATOM 3224 N N . ARG A 1 391 ? 18.527 15.761 1.004 1.00 97.25 391 ARG A N 1
ATOM 3225 C CA . ARG A 1 391 ? 19.069 16.147 2.311 1.00 97.25 391 ARG A CA 1
ATOM 3226 C C . ARG A 1 391 ? 18.016 16.847 3.175 1.00 97.25 391 ARG A C 1
ATOM 3228 O O . ARG A 1 391 ? 17.876 16.501 4.342 1.00 97.25 391 ARG A O 1
ATOM 3235 N N . ASP A 1 392 ? 17.289 17.823 2.633 1.00 96.81 392 ASP A N 1
ATOM 3236 C CA . ASP A 1 392 ? 16.276 18.575 3.390 1.00 96.81 392 ASP A CA 1
ATOM 3237 C C . ASP A 1 392 ? 15.120 17.671 3.839 1.00 96.81 392 ASP A C 1
ATOM 3239 O O . ASP A 1 392 ? 14.610 17.803 4.957 1.00 96.81 392 ASP A O 1
ATOM 3243 N N . ARG A 1 393 ? 14.754 16.700 2.998 1.00 96.88 393 ARG A N 1
ATOM 3244 C CA . ARG A 1 393 ? 13.800 15.645 3.326 1.00 96.88 393 ARG A CA 1
ATOM 3245 C C . ARG A 1 393 ? 14.314 14.762 4.462 1.00 96.88 393 ARG A C 1
ATOM 3247 O O . ARG A 1 393 ? 13.620 14.638 5.465 1.00 96.88 393 ARG A O 1
ATOM 3254 N N . ALA A 1 394 ? 15.532 14.232 4.355 1.00 95.38 394 ALA A N 1
ATOM 3255 C CA . ALA A 1 394 ? 16.131 13.388 5.389 1.00 95.38 394 ALA A CA 1
ATOM 3256 C C . ALA A 1 394 ? 16.261 14.121 6.736 1.00 95.38 394 ALA A C 1
ATOM 3258 O O . ALA A 1 394 ? 15.987 13.554 7.792 1.00 95.38 394 ALA A O 1
ATOM 3259 N N . VAL A 1 395 ? 16.626 15.408 6.714 1.00 97.88 395 VAL A N 1
ATOM 3260 C CA . VAL A 1 395 ? 16.668 16.253 7.919 1.00 97.88 395 VAL A CA 1
ATOM 3261 C C . VAL A 1 395 ? 15.272 16.425 8.525 1.00 97.88 395 VAL A C 1
ATOM 3263 O O . VAL A 1 395 ? 15.125 16.368 9.746 1.00 97.88 395 VAL A O 1
ATOM 3266 N N . SER A 1 396 ? 14.247 16.613 7.692 1.00 96.44 396 SER A N 1
ATOM 3267 C CA . SER A 1 396 ? 12.860 16.755 8.152 1.00 96.44 396 SER A CA 1
ATOM 3268 C C . SER A 1 396 ? 12.324 15.459 8.767 1.00 96.44 396 SER A C 1
ATOM 3270 O O . SER A 1 396 ? 11.742 15.505 9.850 1.00 96.44 396 SER A O 1
ATOM 3272 N N . GLU A 1 397 ? 12.581 14.316 8.128 1.00 95.06 397 GLU A N 1
ATOM 3273 C CA . GLU A 1 397 ? 12.215 12.982 8.626 1.00 95.06 397 GLU A CA 1
ATOM 3274 C C . GLU A 1 397 ? 12.917 12.678 9.961 1.00 95.06 397 GLU A C 1
ATOM 3276 O O . GLU A 1 397 ? 12.280 12.231 10.916 1.00 95.06 397 GLU A O 1
ATOM 3281 N N . LEU A 1 398 ? 14.208 13.012 10.086 1.00 96.38 398 LEU A N 1
ATOM 3282 C CA . LEU A 1 398 ? 14.937 12.867 11.348 1.00 96.38 398 LEU A CA 1
ATOM 3283 C C . LEU A 1 398 ? 14.346 13.752 12.456 1.00 96.38 398 LEU A C 1
ATOM 3285 O O . LEU A 1 398 ? 14.184 13.302 13.590 1.00 96.38 398 LEU A O 1
ATOM 3289 N N . ALA A 1 399 ? 13.997 15.003 12.143 1.00 96.06 399 ALA A N 1
ATOM 3290 C CA . ALA A 1 399 ? 13.378 15.911 13.106 1.00 96.06 399 ALA A CA 1
ATOM 3291 C C . ALA A 1 399 ? 11.991 15.425 13.563 1.00 96.06 399 ALA A C 1
ATOM 3293 O O . ALA A 1 399 ? 11.626 15.603 14.727 1.00 96.06 399 ALA A O 1
ATOM 3294 N N . GLU A 1 400 ? 11.214 14.814 12.669 1.00 94.81 400 GLU A N 1
ATOM 3295 C CA . GLU A 1 400 ? 9.928 14.204 13.003 1.00 94.81 400 GLU A CA 1
ATOM 3296 C C . GLU A 1 400 ? 10.096 12.969 13.892 1.00 94.81 400 GLU A C 1
ATOM 3298 O O . GLU A 1 400 ? 9.471 12.906 14.952 1.00 94.81 400 GLU A O 1
ATOM 3303 N N . SER A 1 401 ? 11.020 12.070 13.547 1.00 94.12 401 SER A N 1
ATOM 3304 C CA . SER A 1 401 ? 11.341 10.891 14.361 1.00 94.12 401 SER A CA 1
ATOM 3305 C C . SER A 1 401 ? 11.821 11.264 15.770 1.00 94.12 401 SER A C 1
ATOM 3307 O O . SER A 1 401 ? 11.440 10.627 16.753 1.00 94.12 401 SER A O 1
ATOM 3309 N N . LEU A 1 402 ? 12.599 12.345 15.909 1.00 95.62 402 LEU A N 1
ATOM 3310 C CA . LEU A 1 402 ? 12.998 12.864 17.221 1.00 95.62 402 LEU A CA 1
ATOM 3311 C C . LEU A 1 402 ? 11.795 13.351 18.043 1.00 95.62 402 LEU A C 1
ATOM 3313 O O . LEU A 1 402 ? 11.693 13.020 19.225 1.00 95.62 402 LEU A O 1
ATOM 3317 N N . ARG A 1 403 ? 10.859 14.085 17.427 1.00 96.81 403 ARG A N 1
ATOM 3318 C CA . ARG A 1 403 ? 9.628 14.527 18.109 1.00 96.81 403 ARG A CA 1
ATOM 3319 C C . ARG A 1 403 ? 8.757 13.348 18.530 1.00 96.81 403 ARG A C 1
ATOM 3321 O O . ARG A 1 403 ? 8.228 13.357 19.640 1.00 96.81 403 ARG A O 1
ATOM 3328 N N . GLU A 1 404 ? 8.625 12.342 17.673 1.00 95.31 404 GLU A N 1
ATOM 3329 C CA . GLU A 1 404 ? 7.892 11.116 17.985 1.00 95.31 404 GLU A CA 1
ATOM 3330 C C . GLU A 1 404 ? 8.559 10.348 19.134 1.00 95.31 404 GLU A C 1
ATOM 3332 O O . GLU A 1 404 ? 7.888 9.956 20.088 1.00 95.31 404 GLU A O 1
ATOM 3337 N N . SER A 1 405 ? 9.890 10.226 19.118 1.00 95.12 405 SER A N 1
ATOM 3338 C CA . SER A 1 405 ? 10.662 9.623 20.212 1.00 95.12 405 SER A CA 1
ATOM 3339 C C . SER A 1 405 ? 10.403 10.323 21.549 1.00 95.12 405 SER A C 1
ATOM 3341 O O . SER A 1 405 ? 10.172 9.665 22.567 1.00 95.12 405 SER A O 1
ATOM 3343 N N . ASP A 1 406 ? 10.395 11.656 21.562 1.00 97.06 406 ASP A N 1
ATOM 3344 C CA . ASP A 1 406 ? 10.133 12.428 22.777 1.00 97.06 406 ASP A CA 1
ATOM 3345 C C . ASP A 1 406 ? 8.668 12.334 23.233 1.00 97.06 406 ASP A C 1
ATOM 3347 O O . ASP A 1 406 ? 8.408 12.238 24.439 1.00 97.06 406 ASP A O 1
ATOM 3351 N N . ALA A 1 407 ? 7.711 12.265 22.302 1.00 95.94 407 ALA A N 1
ATOM 3352 C CA . ALA A 1 407 ? 6.307 11.997 22.616 1.00 95.94 407 ALA A CA 1
ATOM 3353 C C . ALA A 1 407 ? 6.121 10.605 23.247 1.00 95.94 407 ALA A C 1
ATOM 3355 O O . ALA A 1 407 ? 5.482 10.487 24.298 1.00 95.94 407 ALA A O 1
ATOM 3356 N N . ILE A 1 408 ? 6.755 9.572 22.681 1.00 95.00 408 ILE A N 1
ATOM 3357 C CA . ILE A 1 408 ? 6.739 8.203 23.216 1.00 95.00 408 ILE A CA 1
ATOM 3358 C C . ILE A 1 408 ? 7.372 8.164 24.609 1.00 95.00 408 ILE A C 1
ATOM 3360 O O . ILE A 1 408 ? 6.810 7.561 25.524 1.00 95.00 408 ILE A O 1
ATOM 3364 N N . LYS A 1 409 ? 8.512 8.835 24.826 1.00 96.44 409 LYS A N 1
ATOM 3365 C CA . LYS A 1 409 ? 9.128 8.928 26.164 1.00 96.44 409 LYS A CA 1
ATOM 3366 C C . LYS A 1 409 ? 8.185 9.572 27.176 1.00 96.44 409 LYS A C 1
ATOM 3368 O O . LYS A 1 409 ? 8.110 9.106 28.315 1.00 96.44 409 LYS A O 1
ATOM 3373 N N . LYS A 1 410 ? 7.469 10.629 26.785 1.00 97.00 410 LYS A N 1
ATOM 3374 C CA . LYS A 1 410 ? 6.496 11.293 27.658 1.00 97.00 410 LYS A CA 1
ATOM 3375 C C . LYS A 1 410 ? 5.348 10.349 28.022 1.00 97.00 410 LYS A C 1
ATOM 3377 O O . LYS A 1 410 ? 5.091 10.167 29.211 1.00 97.00 410 LYS A O 1
ATOM 3382 N N . GLN A 1 411 ? 4.754 9.679 27.035 1.00 95.56 411 GLN A N 1
ATOM 3383 C CA . GLN A 1 411 ? 3.699 8.687 27.258 1.00 95.56 411 GLN A CA 1
ATOM 3384 C C . GLN A 1 411 ? 4.185 7.527 28.142 1.00 95.56 411 GLN A C 1
ATOM 3386 O O . GLN A 1 411 ? 3.498 7.128 29.080 1.00 95.56 411 GLN A O 1
ATOM 3391 N N . ARG A 1 412 ? 5.407 7.024 27.915 1.00 96.50 412 ARG A N 1
ATOM 3392 C CA . ARG A 1 412 ? 6.033 5.990 28.757 1.00 96.50 412 ARG A CA 1
ATOM 3393 C C . ARG A 1 412 ? 6.133 6.441 30.211 1.00 96.50 412 ARG A C 1
ATOM 3395 O O . ARG A 1 412 ? 5.863 5.659 31.116 1.00 96.50 412 ARG A O 1
ATOM 3402 N N . ASN A 1 413 ? 6.543 7.686 30.445 1.00 95.88 413 ASN A N 1
ATOM 3403 C CA . ASN A 1 413 ? 6.674 8.232 31.794 1.00 95.88 413 ASN A CA 1
ATOM 3404 C C . ASN A 1 413 ? 5.310 8.441 32.471 1.00 95.88 413 ASN A C 1
ATOM 3406 O O . ASN A 1 413 ? 5.209 8.250 33.681 1.00 95.88 413 ASN A O 1
ATOM 3410 N N . GLU A 1 414 ? 4.268 8.801 31.721 1.00 96.38 414 GLU A N 1
ATOM 3411 C CA . GLU A 1 414 ? 2.889 8.890 32.223 1.00 96.38 414 GLU A CA 1
ATOM 3412 C C . GLU A 1 414 ? 2.348 7.507 32.611 1.00 96.38 414 GLU A C 1
ATOM 3414 O O . GLU A 1 414 ? 1.951 7.315 33.760 1.00 96.38 414 GLU A O 1
ATOM 3419 N N . LEU A 1 415 ? 2.464 6.512 31.725 1.00 93.44 415 LEU A N 1
ATOM 3420 C CA . LEU A 1 415 ? 2.067 5.125 32.005 1.00 93.44 415 LEU A CA 1
ATOM 3421 C C . LEU A 1 415 ? 2.856 4.507 33.166 1.00 93.44 415 LEU A C 1
ATOM 3423 O O . LEU A 1 415 ? 2.318 3.716 33.938 1.00 93.44 415 LEU A O 1
ATOM 3427 N N . MET A 1 416 ? 4.135 4.864 33.314 1.00 95.44 416 MET A N 1
ATOM 3428 C CA . MET A 1 416 ? 4.964 4.415 34.434 1.00 95.44 416 MET A CA 1
ATOM 3429 C C . MET A 1 416 ? 4.480 5.002 35.766 1.00 95.44 416 MET A C 1
ATOM 3431 O O . MET A 1 416 ? 4.472 4.296 36.774 1.00 95.44 416 MET A O 1
ATOM 3435 N N . LYS A 1 417 ? 4.044 6.269 35.781 1.00 96.19 417 LYS A N 1
ATOM 3436 C CA . LYS A 1 417 ? 3.432 6.888 36.968 1.00 96.19 417 LYS A CA 1
ATOM 3437 C C . LYS A 1 417 ? 2.082 6.258 37.296 1.00 96.19 417 LYS A C 1
ATOM 3439 O O . LYS A 1 417 ? 1.837 5.959 38.459 1.00 96.19 417 LYS A O 1
ATOM 3444 N N . GLU A 1 418 ? 1.241 6.021 36.293 1.00 94.75 418 GLU A N 1
ATOM 3445 C CA . GLU A 1 418 ? -0.056 5.358 36.472 1.00 94.75 418 GLU A CA 1
ATOM 3446 C C . GLU A 1 418 ? 0.107 3.936 37.023 1.00 94.75 418 GLU A C 1
ATOM 3448 O O . GLU A 1 418 ? -0.521 3.587 38.019 1.00 94.75 418 GLU A O 1
ATOM 3453 N N . ASN A 1 419 ? 1.041 3.154 36.472 1.00 89.69 419 ASN A N 1
ATOM 3454 C CA . ASN A 1 419 ? 1.389 1.835 37.005 1.00 89.69 419 ASN A CA 1
ATOM 3455 C C . ASN A 1 419 ? 1.880 1.898 38.452 1.00 89.69 419 ASN A C 1
ATOM 3457 O O . ASN A 1 419 ? 1.538 1.028 39.248 1.00 89.69 419 ASN A O 1
ATOM 3461 N N . LYS A 1 420 ? 2.684 2.909 38.805 1.00 95.94 420 LYS A N 1
ATOM 3462 C CA . LYS A 1 420 ? 3.144 3.090 40.185 1.00 95.94 420 LYS A CA 1
ATOM 3463 C C . LYS A 1 420 ? 1.964 3.351 41.129 1.00 95.94 420 LYS A C 1
ATOM 3465 O O . LYS A 1 420 ? 1.874 2.687 42.153 1.00 95.94 420 LYS A O 1
ATOM 3470 N N . MET A 1 421 ? 1.039 4.236 40.752 1.00 94.56 421 MET A N 1
ATOM 3471 C CA . MET A 1 421 ? -0.166 4.512 41.546 1.00 94.56 421 MET A CA 1
ATOM 3472 C C . MET A 1 421 ? -1.071 3.282 41.678 1.00 94.56 421 MET A C 1
ATOM 3474 O O . MET A 1 421 ? -1.579 3.013 42.762 1.00 94.56 421 MET A O 1
ATOM 3478 N N . LEU A 1 422 ? -1.257 2.513 40.601 1.00 92.44 422 LEU A N 1
ATOM 3479 C CA . LEU A 1 422 ? -2.047 1.277 40.633 1.00 92.44 422 LEU A CA 1
ATOM 3480 C C . LEU A 1 422 ? -1.408 0.210 41.528 1.00 92.44 422 LEU A C 1
ATOM 3482 O O . LEU A 1 422 ? -2.123 -0.455 42.271 1.00 92.44 422 LEU A O 1
ATOM 3486 N N . LYS A 1 423 ? -0.077 0.071 41.497 1.00 94.12 423 LYS A N 1
ATOM 3487 C CA . LYS A 1 423 ? 0.650 -0.832 42.400 1.00 94.12 423 LYS A CA 1
ATOM 3488 C C . LYS A 1 423 ? 0.491 -0.424 43.861 1.00 94.12 423 LYS A C 1
ATOM 3490 O O . LYS A 1 423 ? 0.130 -1.270 44.665 1.00 94.12 423 LYS A O 1
ATOM 3495 N N . GLU A 1 424 ? 0.689 0.854 44.186 1.00 94.50 424 GLU A N 1
ATOM 3496 C CA . GLU A 1 424 ? 0.491 1.370 45.551 1.00 94.50 424 GLU A CA 1
ATOM 3497 C C . GLU A 1 424 ? -0.963 1.171 46.023 1.00 94.50 424 GLU A C 1
ATOM 3499 O O . GLU A 1 424 ? -1.204 0.793 47.167 1.00 94.50 424 GLU A O 1
ATOM 3504 N N . ALA A 1 425 ? -1.947 1.365 45.138 1.00 93.31 425 ALA A N 1
ATOM 3505 C CA . ALA A 1 425 ? -3.355 1.119 45.447 1.00 93.31 425 ALA A CA 1
ATOM 3506 C C . ALA A 1 425 ? -3.665 -0.369 45.684 1.00 93.31 425 ALA A C 1
ATOM 3508 O O . ALA A 1 425 ? -4.450 -0.691 46.578 1.00 93.31 425 ALA A O 1
ATOM 3509 N N . LEU A 1 426 ? -3.053 -1.269 44.907 1.00 91.19 426 LEU A N 1
ATOM 3510 C CA . LEU A 1 426 ? -3.189 -2.715 45.084 1.00 91.19 426 LEU A CA 1
ATOM 3511 C C . LEU A 1 426 ? -2.529 -3.179 46.386 1.00 91.19 426 LEU A C 1
ATOM 3513 O O . LEU A 1 426 ? -3.131 -3.948 47.125 1.00 91.19 426 LEU A O 1
ATOM 3517 N N . GLU A 1 427 ? -1.341 -2.670 46.703 1.00 90.56 427 GLU A N 1
ATOM 3518 C CA . GLU A 1 427 ? -0.625 -2.982 47.944 1.00 90.56 427 GLU A CA 1
ATOM 3519 C C . GLU A 1 427 ? -1.429 -2.522 49.172 1.00 90.56 427 GLU A C 1
ATOM 3521 O O . GLU A 1 427 ? -1.642 -3.301 50.100 1.00 90.56 427 GLU A O 1
ATOM 3526 N N . LEU A 1 428 ? -2.022 -1.322 49.118 1.00 92.06 428 LEU A N 1
ATOM 3527 C CA . LEU A 1 428 ? -2.971 -0.844 50.132 1.00 92.06 428 LEU A CA 1
ATOM 3528 C C . LEU A 1 428 ? -4.243 -1.703 50.228 1.00 92.06 428 LEU A C 1
ATOM 3530 O O . LEU A 1 428 ? -4.805 -1.848 51.317 1.00 92.06 428 LEU A O 1
ATOM 3534 N N . HIS A 1 429 ? -4.742 -2.236 49.108 1.00 88.19 429 HIS A N 1
ATOM 3535 C CA . HIS A 1 429 ? -5.890 -3.145 49.111 1.00 88.19 429 HIS A CA 1
ATOM 3536 C C . HIS A 1 429 ? -5.533 -4.471 49.785 1.00 88.19 429 HIS A C 1
ATOM 3538 O O . HIS A 1 429 ? -6.259 -4.912 50.674 1.00 88.19 429 HIS A O 1
ATOM 3544 N N . MET A 1 430 ? -4.394 -5.059 49.416 1.00 86.44 430 MET A N 1
ATOM 3545 C CA . MET A 1 430 ? -3.883 -6.296 50.005 1.00 86.44 430 MET A CA 1
ATOM 3546 C C . MET A 1 430 ? -3.614 -6.139 51.504 1.00 86.44 430 MET A C 1
ATOM 3548 O O . MET A 1 430 ? -3.959 -7.027 52.277 1.00 86.44 430 MET A O 1
ATOM 3552 N N . GLU A 1 431 ? -3.068 -5.004 51.948 1.00 85.50 431 GLU A N 1
ATOM 3553 C CA . GLU A 1 431 ? -2.825 -4.749 53.372 1.00 85.50 431 GLU A CA 1
ATOM 3554 C C . GLU A 1 431 ? -4.137 -4.609 54.164 1.00 85.50 431 GLU A C 1
ATOM 3556 O O . GLU A 1 431 ? -4.276 -5.178 55.249 1.00 85.50 431 GLU A O 1
ATOM 3561 N N . LYS A 1 432 ? -5.151 -3.933 53.602 1.00 85.38 432 LYS A N 1
ATOM 3562 C CA . LYS A 1 432 ? -6.502 -3.879 54.195 1.00 85.38 432 LYS A CA 1
ATOM 3563 C C . LYS A 1 432 ? -7.164 -5.250 54.258 1.00 85.38 432 LYS A C 1
ATOM 3565 O O . LYS A 1 432 ? -7.817 -5.566 55.250 1.00 85.38 432 LYS A O 1
ATOM 3570 N N . GLU A 1 433 ? -7.023 -6.048 53.208 1.00 81.81 433 GLU A N 1
ATOM 3571 C CA . GLU A 1 433 ? -7.578 -7.397 53.128 1.00 81.81 433 GLU A CA 1
ATOM 3572 C C . GLU A 1 433 ? -6.879 -8.354 54.102 1.00 81.81 433 GLU A C 1
ATOM 3574 O O . GLU A 1 433 ? -7.551 -9.120 54.795 1.00 81.81 433 GLU A O 1
ATOM 3579 N N . ALA A 1 434 ? -5.559 -8.236 54.259 1.00 81.75 434 ALA A N 1
ATOM 3580 C CA . ALA A 1 434 ? -4.788 -8.957 55.266 1.00 81.75 434 ALA A CA 1
ATOM 3581 C C . ALA A 1 434 ? -5.210 -8.566 56.691 1.00 81.75 434 ALA A C 1
ATOM 3583 O O . ALA A 1 434 ? -5.443 -9.447 57.517 1.00 81.75 434 ALA A O 1
ATOM 3584 N N . GLN A 1 435 ? -5.399 -7.271 56.977 1.00 78.06 435 GLN A N 1
ATOM 3585 C CA . GLN A 1 435 ? -5.908 -6.796 58.273 1.00 78.06 435 GLN A CA 1
ATOM 3586 C C . GLN A 1 435 ? -7.333 -7.296 58.557 1.00 78.06 435 GLN A C 1
ATOM 3588 O O . GLN A 1 435 ? -7.626 -7.742 59.668 1.00 78.06 435 GLN A O 1
ATOM 3593 N N . LEU A 1 436 ? -8.218 -7.269 57.553 1.00 75.88 436 LEU A N 1
ATOM 3594 C CA . LEU A 1 436 ? -9.573 -7.824 57.643 1.00 75.88 436 LEU A CA 1
ATOM 3595 C C . LEU A 1 436 ? -9.555 -9.335 57.877 1.00 75.88 436 LEU A C 1
ATOM 3597 O O . LEU A 1 436 ? -10.356 -9.830 58.667 1.00 75.88 436 LEU A O 1
ATOM 3601 N N . SER A 1 437 ? -8.647 -10.059 57.227 1.00 68.50 437 SER A N 1
ATOM 3602 C CA . SER A 1 437 ? -8.469 -11.504 57.398 1.00 68.50 437 SER A CA 1
ATOM 3603 C C . SER A 1 437 ? -7.922 -11.842 58.785 1.00 68.50 437 SER A C 1
ATOM 3605 O O . SER A 1 437 ? -8.413 -12.770 59.422 1.00 68.50 437 SER A O 1
ATOM 3607 N N . GLN A 1 438 ? -6.992 -11.040 59.314 1.00 69.62 438 GLN A N 1
ATOM 3608 C CA . GLN A 1 438 ? -6.499 -11.163 60.690 1.00 69.62 438 GLN A CA 1
ATOM 3609 C C . GLN A 1 438 ? -7.619 -10.936 61.718 1.00 69.62 438 GLN A C 1
ATOM 3611 O O . GLN A 1 438 ? -7.737 -11.696 62.679 1.00 69.62 438 GLN A O 1
ATOM 3616 N N . PHE A 1 439 ? -8.488 -9.945 61.483 1.00 60.69 439 PHE A N 1
ATOM 3617 C CA . PHE A 1 439 ? -9.690 -9.717 62.294 1.00 60.69 439 PHE A CA 1
ATOM 3618 C C . PHE A 1 439 ? -10.680 -10.884 62.196 1.00 60.69 439 PHE A C 1
ATOM 3620 O O . PHE A 1 439 ? -11.205 -11.338 63.211 1.00 60.69 439 PHE A O 1
ATOM 3627 N N . ARG A 1 440 ? -10.894 -11.420 60.988 1.00 56.69 440 ARG A N 1
ATOM 3628 C CA . ARG A 1 440 ? -11.792 -12.560 60.753 1.00 56.69 440 ARG A CA 1
ATOM 3629 C C . ARG A 1 440 ? -11.270 -13.846 61.408 1.00 56.69 440 ARG A C 1
ATOM 3631 O O . ARG A 1 440 ? -12.069 -14.630 61.914 1.00 56.69 440 ARG A O 1
ATOM 3638 N N . SER A 1 441 ? -9.948 -14.018 61.473 1.00 50.91 441 SER A N 1
ATOM 3639 C CA . SER A 1 441 ? -9.280 -15.163 62.106 1.00 50.91 441 SER A CA 1
ATOM 3640 C C . SER A 1 441 ? -9.349 -15.145 63.642 1.00 50.91 441 SER A C 1
ATOM 3642 O O . SER A 1 441 ? -9.254 -16.204 64.256 1.00 50.91 441 SER A O 1
ATOM 3644 N N . LEU A 1 442 ? -9.549 -13.980 64.273 1.00 51.47 442 LEU A N 1
ATOM 3645 C CA . LEU A 1 442 ? -9.764 -13.860 65.725 1.00 51.47 442 LEU A CA 1
ATOM 3646 C C . LEU A 1 442 ? -11.211 -14.172 66.152 1.00 51.47 442 LEU A C 1
ATOM 3648 O O . LEU A 1 442 ? -11.428 -14.568 67.295 1.00 51.47 442 LEU A O 1
ATOM 3652 N N . GLU A 1 443 ? -12.187 -14.061 65.245 1.00 43.19 443 GLU A N 1
ATOM 3653 C CA . GLU A 1 443 ? -13.596 -14.406 65.511 1.00 43.19 443 GLU A CA 1
ATOM 3654 C C . GLU A 1 443 ? -13.952 -15.874 65.194 1.00 43.19 443 GLU A C 1
ATOM 3656 O O . GLU A 1 443 ? -15.010 -16.342 65.608 1.00 43.19 443 GLU A O 1
ATOM 3661 N N . HIS A 1 444 ? -13.076 -16.630 64.519 1.00 41.28 444 HIS A N 1
ATOM 3662 C CA . HIS A 1 444 ? -13.398 -17.965 63.986 1.00 41.28 444 HIS A CA 1
ATOM 3663 C C . HIS A 1 444 ? -12.469 -19.087 64.482 1.00 41.28 444 HIS A C 1
ATOM 3665 O O . HIS A 1 444 ? -12.056 -19.953 63.717 1.00 41.28 444 HIS A O 1
ATOM 3671 N N . ASN A 1 445 ? -12.227 -19.159 65.796 1.00 35.78 445 ASN A N 1
ATOM 3672 C CA . ASN A 1 445 ? -11.678 -20.371 66.432 1.00 35.78 445 ASN A CA 1
ATOM 3673 C C . ASN A 1 445 ? -12.684 -21.540 66.531 1.00 35.78 445 ASN A C 1
ATOM 3675 O O . ASN A 1 445 ? -12.433 -22.490 67.260 1.00 35.78 445 ASN A O 1
ATOM 3679 N N . ASN A 1 446 ? -13.814 -21.507 65.820 1.00 39.59 446 ASN A N 1
ATOM 3680 C CA . ASN A 1 446 ? -14.782 -22.602 65.776 1.00 39.59 446 ASN A CA 1
ATOM 3681 C C . ASN A 1 446 ? -15.498 -22.628 64.420 1.00 39.59 446 ASN A C 1
ATOM 3683 O O . ASN A 1 446 ? -16.588 -22.087 64.304 1.00 39.59 446 ASN A O 1
ATOM 3687 N N . SER A 1 447 ? -14.876 -23.247 63.416 1.00 38.97 447 SER A N 1
ATOM 3688 C CA . SER A 1 447 ? -15.511 -24.154 62.440 1.00 38.97 447 SER A CA 1
ATOM 3689 C C . SER A 1 447 ? -14.647 -24.239 61.187 1.00 38.97 447 SER A C 1
ATOM 3691 O O . SER A 1 447 ? -14.591 -23.323 60.372 1.00 38.97 447 SER A O 1
ATOM 3693 N N . HIS A 1 448 ? -13.977 -25.375 61.064 1.00 45.28 448 HIS A N 1
ATOM 3694 C CA . HIS A 1 448 ? -13.287 -25.834 59.875 1.00 45.28 448 HIS A CA 1
ATOM 3695 C C . HIS A 1 448 ? -14.326 -26.153 58.787 1.00 45.28 448 HIS A C 1
ATOM 3697 O O . HIS A 1 448 ? -14.904 -27.237 58.801 1.00 45.28 448 HIS A O 1
ATOM 3703 N N . ASP A 1 449 ? -14.569 -25.228 57.859 1.00 42.38 449 ASP A N 1
ATOM 3704 C CA . ASP A 1 449 ? -15.311 -25.512 56.626 1.00 42.38 449 ASP A CA 1
ATOM 3705 C C . ASP A 1 449 ? -14.580 -24.876 55.438 1.00 42.38 449 ASP A C 1
ATOM 3707 O O . ASP A 1 449 ? -14.688 -23.683 55.152 1.00 42.38 449 ASP A O 1
ATOM 3711 N N . SER A 1 450 ? -13.724 -25.681 54.815 1.00 51.06 450 SER A N 1
ATOM 3712 C CA . SER A 1 450 ? -12.923 -25.312 53.652 1.00 51.06 450 SER A CA 1
ATOM 3713 C C . SER A 1 450 ? -13.664 -25.751 52.396 1.00 51.06 450 SER A C 1
ATOM 3715 O O . SER A 1 450 ? -13.595 -26.920 52.021 1.00 51.06 450 SER A O 1
ATOM 3717 N N . ALA A 1 451 ? -14.366 -24.823 51.745 1.00 45.44 451 ALA A N 1
ATOM 3718 C CA . ALA A 1 451 ? -15.038 -25.101 50.472 1.00 45.44 451 ALA A CA 1
ATOM 3719 C C . ALA A 1 451 ? -15.011 -23.947 49.451 1.00 45.44 451 ALA A C 1
ATOM 3721 O O . ALA A 1 451 ? -15.708 -24.027 48.444 1.00 45.44 451 ALA A O 1
ATOM 3722 N N . ILE A 1 452 ? -14.243 -22.871 49.667 1.00 46.06 452 ILE A N 1
ATOM 3723 C CA . ILE A 1 452 ? -14.235 -21.716 48.747 1.00 46.06 452 ILE A CA 1
ATOM 3724 C C . ILE A 1 452 ? -12.809 -21.184 48.569 1.00 46.06 452 ILE A C 1
ATOM 3726 O O . ILE A 1 452 ? -12.472 -20.126 49.087 1.00 46.06 452 ILE A O 1
ATOM 3730 N N . ASP A 1 453 ? -11.964 -21.946 47.877 1.00 40.47 453 ASP A N 1
ATOM 3731 C CA . ASP A 1 453 ? -10.697 -21.433 47.330 1.00 40.47 453 ASP A CA 1
ATOM 3732 C C . ASP A 1 453 ? -10.285 -22.235 46.081 1.00 40.47 453 ASP A C 1
ATOM 3734 O O . ASP A 1 453 ? -9.222 -22.846 46.021 1.00 40.47 453 ASP A O 1
ATOM 3738 N N . SER A 1 454 ? -11.197 -22.348 45.108 1.00 44.19 454 SER A N 1
ATOM 3739 C CA . SER A 1 454 ? -11.055 -23.278 43.977 1.00 44.19 454 SER A CA 1
ATOM 3740 C C . SER A 1 454 ? -10.750 -22.589 42.640 1.00 44.19 454 SER A C 1
ATOM 3742 O O . SER A 1 454 ? -10.867 -23.225 41.593 1.00 44.19 454 SER A O 1
ATOM 3744 N N . ASP A 1 455 ? -10.351 -21.314 42.646 1.00 42.00 455 ASP A N 1
ATOM 3745 C CA . ASP A 1 455 ? -10.378 -20.466 41.444 1.00 42.00 455 ASP A CA 1
ATOM 3746 C C . ASP A 1 455 ? -9.007 -19.885 41.049 1.00 42.00 455 ASP A C 1
ATOM 3748 O O . ASP A 1 455 ? -8.920 -19.106 40.100 1.00 42.00 455 ASP A O 1
ATOM 3752 N N . MET A 1 456 ? -7.924 -20.237 41.744 1.00 46.28 456 MET A N 1
ATOM 3753 C CA . MET A 1 456 ? -6.566 -19.768 41.419 1.00 46.28 456 MET A CA 1
ATOM 3754 C C . MET A 1 456 ? -5.600 -20.939 41.229 1.00 46.28 456 MET A C 1
ATOM 3756 O O . MET A 1 456 ? -4.469 -20.920 41.707 1.00 46.28 456 MET A O 1
ATOM 3760 N N . GLN A 1 457 ? -6.039 -21.980 40.520 1.00 49.50 457 GLN A N 1
ATOM 3761 C CA . GLN A 1 457 ? -5.129 -23.036 40.093 1.00 49.50 457 GLN A CA 1
ATOM 3762 C C . GLN A 1 457 ? -4.277 -22.502 38.934 1.00 49.50 457 GLN A C 1
ATOM 3764 O O . GLN A 1 457 ? -4.693 -22.496 37.774 1.00 49.50 457 GLN A O 1
ATOM 3769 N N . GLU A 1 458 ? -3.103 -21.969 39.274 1.00 55.31 458 GLU A N 1
ATOM 3770 C CA . GLU A 1 458 ? -2.044 -21.704 38.306 1.00 55.31 458 GLU A CA 1
ATOM 3771 C C . GLU A 1 458 ? -1.756 -23.010 37.555 1.00 55.31 458 GLU A C 1
ATOM 3773 O O . GLU A 1 458 ? -1.491 -24.050 38.155 1.00 55.31 458 GLU A O 1
ATOM 3778 N N . TRP A 1 459 ? -1.883 -22.979 36.230 1.00 71.12 459 TRP A N 1
ATOM 3779 C CA . TRP A 1 459 ? -1.578 -24.134 35.398 1.00 71.12 459 TRP A CA 1
ATOM 3780 C C . TRP A 1 459 ? -0.071 -24.396 35.459 1.00 71.12 459 TRP A C 1
ATOM 3782 O O . TRP A 1 459 ? 0.723 -23.602 34.951 1.00 71.12 459 TRP A O 1
ATOM 3792 N N . GLU A 1 460 ? 0.333 -25.512 36.059 1.00 75.38 460 GLU A N 1
ATOM 3793 C CA . GLU A 1 460 ? 1.723 -25.965 36.042 1.00 75.38 460 GLU A CA 1
ATOM 3794 C C . GLU A 1 460 ? 2.027 -26.629 34.691 1.00 75.38 460 GLU A C 1
ATOM 3796 O O . GLU A 1 460 ? 1.311 -27.519 34.237 1.00 75.38 460 GLU A O 1
ATOM 3801 N N . THR A 1 461 ? 3.079 -26.170 34.006 1.00 82.94 461 THR A N 1
ATOM 3802 C CA . THR A 1 461 ? 3.536 -26.782 32.748 1.00 82.94 461 THR A CA 1
ATOM 3803 C C . THR A 1 461 ? 4.618 -27.812 33.051 1.00 82.94 461 THR A C 1
ATOM 3805 O O . THR A 1 461 ? 5.707 -27.447 33.492 1.00 82.94 461 THR A O 1
ATOM 3808 N N . GLU A 1 462 ? 4.343 -29.084 32.771 1.00 85.38 462 GLU A N 1
ATOM 3809 C CA . GLU A 1 462 ? 5.287 -30.192 32.946 1.00 85.38 462 GLU A CA 1
ATOM 3810 C C . GLU A 1 462 ? 5.758 -30.737 31.585 1.00 85.38 462 GLU A C 1
ATOM 3812 O O . GLU A 1 462 ? 4.975 -30.866 30.643 1.00 85.38 462 GLU A O 1
ATOM 3817 N N . ILE A 1 463 ? 7.054 -31.052 31.465 1.00 85.38 463 ILE A N 1
ATOM 3818 C CA . ILE A 1 463 ? 7.629 -31.700 30.276 1.00 85.38 463 ILE A CA 1
ATOM 3819 C C . ILE A 1 463 ? 7.754 -33.196 30.564 1.00 85.38 463 ILE A C 1
ATOM 3821 O O . ILE A 1 463 ? 8.544 -33.601 31.414 1.00 85.38 463 ILE A O 1
ATOM 3825 N N . LEU A 1 464 ? 7.003 -34.013 29.827 1.00 85.62 464 LEU A N 1
ATOM 3826 C CA . LEU A 1 464 ? 6.973 -35.466 29.996 1.00 85.62 464 LEU A CA 1
ATOM 3827 C C . LEU A 1 464 ? 7.761 -36.173 28.888 1.00 85.62 464 LEU A C 1
ATOM 3829 O O . LEU A 1 464 ? 7.537 -35.935 27.701 1.00 85.62 464 LEU A O 1
ATOM 3833 N N . GLU A 1 465 ? 8.644 -37.097 29.274 1.00 84.19 465 GLU A N 1
ATOM 3834 C CA . GLU A 1 465 ? 9.377 -37.961 28.344 1.00 84.19 465 GLU A CA 1
ATOM 3835 C C . GLU A 1 465 ? 8.725 -39.355 28.269 1.00 84.19 465 GLU A C 1
ATOM 3837 O O . GLU A 1 465 ? 8.527 -40.055 29.273 1.00 84.19 465 GLU A O 1
ATOM 3842 N N . MET A 1 466 ? 8.348 -39.762 27.055 1.00 82.38 466 MET A N 1
ATOM 3843 C CA . MET A 1 466 ? 7.668 -41.029 26.775 1.00 82.38 466 MET A CA 1
ATOM 3844 C C . MET A 1 466 ? 8.452 -41.821 25.727 1.00 82.38 466 MET A C 1
ATOM 3846 O O . MET A 1 466 ? 8.700 -41.331 24.629 1.00 82.38 466 MET A O 1
ATOM 3850 N N . ASP A 1 467 ? 8.831 -43.050 26.075 1.00 79.62 467 ASP A N 1
ATOM 3851 C CA . ASP A 1 467 ? 9.616 -43.942 25.222 1.00 79.62 467 ASP A CA 1
ATOM 3852 C C . ASP A 1 467 ? 8.725 -44.762 24.274 1.00 79.62 467 ASP A C 1
ATOM 3854 O O . ASP A 1 467 ? 8.202 -45.817 24.621 1.00 79.62 467 ASP A O 1
ATOM 3858 N N . LEU A 1 468 ? 8.554 -44.284 23.045 1.00 77.38 468 LEU A N 1
ATOM 3859 C CA . LEU A 1 468 ? 7.672 -44.915 22.059 1.00 77.38 468 LEU A CA 1
ATOM 3860 C C . LEU A 1 468 ? 8.301 -46.130 21.337 1.00 77.38 468 LEU A C 1
ATOM 3862 O O . LEU A 1 468 ? 7.688 -46.649 20.405 1.00 77.38 468 LEU A O 1
ATOM 3866 N N . THR A 1 469 ? 9.487 -46.615 21.740 1.00 68.94 469 THR A N 1
ATOM 3867 C CA . THR A 1 469 ? 10.273 -47.648 21.017 1.00 68.94 469 THR A CA 1
ATOM 3868 C C . THR A 1 469 ? 9.618 -49.038 20.899 1.00 68.94 469 THR A C 1
ATOM 3870 O O . THR A 1 469 ? 10.139 -49.899 20.191 1.00 68.94 469 THR A O 1
ATOM 3873 N N . GLY A 1 470 ? 8.458 -49.265 21.525 1.00 63.56 470 GLY A N 1
ATOM 3874 C CA . GLY A 1 470 ? 7.692 -50.518 21.452 1.00 63.56 470 GLY A CA 1
ATOM 3875 C C . GLY A 1 470 ? 6.311 -50.424 20.789 1.00 63.56 470 GLY A C 1
ATOM 3876 O O . GLY A 1 470 ? 5.609 -51.435 20.737 1.00 63.56 470 GLY A O 1
ATOM 3877 N N . ILE A 1 471 ? 5.891 -49.249 20.306 1.00 69.19 471 ILE A N 1
ATOM 3878 C CA . ILE A 1 471 ? 4.547 -49.028 19.745 1.00 69.19 471 ILE A CA 1
ATOM 3879 C C . ILE A 1 471 ? 4.646 -48.995 18.214 1.00 69.19 471 ILE A C 1
ATOM 3881 O O . ILE A 1 471 ? 5.400 -48.207 17.650 1.00 69.19 471 ILE A O 1
ATOM 3885 N N . SER A 1 472 ? 3.893 -49.853 17.515 1.00 63.41 472 SER A N 1
ATOM 3886 C CA . SER A 1 472 ? 3.817 -49.805 16.046 1.00 63.41 472 SER A CA 1
ATOM 3887 C C . SER A 1 472 ? 3.259 -48.459 15.563 1.00 63.41 472 SER A C 1
ATOM 3889 O O . SER A 1 472 ? 2.504 -47.814 16.279 1.00 63.41 472 SER A O 1
ATOM 3891 N N . ILE A 1 473 ? 3.545 -48.056 14.321 1.00 64.56 473 ILE A N 1
ATOM 3892 C CA . ILE A 1 473 ? 3.037 -46.795 13.732 1.00 64.56 473 ILE A CA 1
ATOM 3893 C C . ILE A 1 473 ? 1.494 -46.696 13.806 1.00 64.56 473 ILE A C 1
ATOM 3895 O O . ILE A 1 473 ? 0.951 -45.606 13.977 1.00 64.56 473 ILE A O 1
ATOM 3899 N N . ASP A 1 474 ? 0.800 -47.840 13.769 1.00 64.56 474 ASP A N 1
ATOM 3900 C CA . ASP A 1 474 ? -0.657 -47.963 13.947 1.00 64.56 474 ASP A CA 1
ATOM 3901 C C . ASP A 1 474 ? -1.081 -48.480 15.334 1.00 64.56 474 ASP A C 1
ATOM 3903 O O . ASP A 1 474 ? -2.252 -48.774 15.563 1.00 64.56 474 ASP A O 1
ATOM 3907 N N . GLY A 1 475 ? -0.131 -48.609 16.260 1.00 69.94 475 GLY A N 1
ATOM 3908 C CA . GLY A 1 475 ? -0.376 -49.053 17.627 1.00 69.94 475 GLY A CA 1
ATOM 3909 C C . GLY A 1 475 ? -1.156 -48.015 18.428 1.00 69.94 475 GLY A C 1
ATOM 3910 O O . GLY A 1 475 ? -1.061 -46.807 18.188 1.00 69.94 475 GLY A O 1
ATOM 3911 N N . ASP A 1 476 ? -1.942 -48.506 19.383 1.00 79.31 476 ASP A N 1
ATOM 3912 C CA . ASP A 1 476 ? -2.629 -47.659 20.348 1.00 79.31 476 ASP A CA 1
ATOM 3913 C C . ASP A 1 476 ? -1.594 -46.962 21.249 1.00 79.31 476 ASP A C 1
ATOM 3915 O O . ASP A 1 476 ? -0.719 -47.609 21.827 1.00 79.31 476 ASP A O 1
ATOM 3919 N N . LEU A 1 477 ? -1.686 -45.633 21.346 1.00 81.88 477 LEU A N 1
ATOM 3920 C CA . LEU A 1 477 ? -0.831 -44.816 22.213 1.00 81.88 477 LEU A CA 1
ATOM 3921 C C . LEU A 1 477 ? -1.233 -44.955 23.691 1.00 81.88 477 LEU A C 1
ATOM 3923 O O . LEU A 1 477 ? -0.479 -44.549 24.576 1.00 81.88 477 LEU A O 1
ATOM 3927 N N . GLY A 1 478 ? -2.403 -45.547 23.958 1.00 86.62 478 GLY A N 1
ATOM 3928 C CA . GLY A 1 478 ? -2.904 -45.809 25.301 1.00 86.62 478 GLY A CA 1
ATOM 3929 C C . GLY A 1 478 ? -3.535 -44.593 25.973 1.00 86.62 478 GLY A C 1
ATOM 3930 O O . GLY A 1 478 ? -3.681 -44.583 27.192 1.00 86.62 478 GLY A O 1
ATOM 3931 N N . PHE A 1 479 ? -3.901 -43.572 25.201 1.00 90.50 479 PHE A N 1
ATOM 3932 C CA . PHE A 1 479 ? -4.692 -42.431 25.651 1.00 90.50 479 PHE A CA 1
ATOM 3933 C C . PHE A 1 479 ? -5.522 -41.865 24.497 1.00 90.50 479 PHE A C 1
ATOM 3935 O O . PHE A 1 479 ? -5.110 -41.896 23.335 1.00 90.50 479 PHE A O 1
ATOM 3942 N N . GLU A 1 480 ? -6.688 -41.316 24.822 1.00 91.19 480 GLU A N 1
ATOM 3943 C CA . GLU A 1 480 ? -7.568 -40.653 23.865 1.00 91.19 480 GLU A CA 1
ATOM 3944 C C . GLU A 1 480 ? -7.530 -39.142 24.051 1.00 91.19 480 GLU A C 1
ATOM 3946 O O . GLU A 1 480 ? -7.437 -38.627 25.164 1.00 91.19 480 GLU A O 1
ATOM 3951 N N . LEU A 1 481 ? -7.651 -38.427 22.937 1.00 92.62 481 LEU A N 1
ATOM 3952 C CA . LEU A 1 481 ? -7.650 -36.971 22.904 1.00 92.62 481 LEU A CA 1
ATOM 3953 C C . LEU A 1 481 ? -9.012 -36.436 22.463 1.00 92.62 481 LEU A C 1
ATOM 3955 O O . LEU A 1 481 ? -9.661 -37.031 21.601 1.00 92.62 481 LEU A O 1
ATOM 3959 N N . VAL A 1 482 ? -9.414 -35.288 22.988 1.00 92.88 482 VAL A N 1
ATOM 3960 C CA . VAL A 1 482 ? -10.585 -34.507 22.555 1.00 92.88 482 VAL A CA 1
ATOM 3961 C C . VAL A 1 482 ? -10.165 -33.060 22.330 1.00 92.88 482 VAL A C 1
ATOM 3963 O O . VAL A 1 482 ? -9.130 -32.633 22.837 1.00 92.88 482 VAL A O 1
ATOM 3966 N N . GLY A 1 483 ? -10.938 -32.296 21.566 1.00 92.12 483 GLY A N 1
ATOM 3967 C CA . GLY A 1 483 ? -10.562 -30.925 21.241 1.00 92.12 483 GLY A CA 1
ATOM 3968 C C . GLY A 1 483 ? -9.733 -30.809 19.962 1.00 92.12 483 GLY A C 1
ATOM 3969 O O . GLY A 1 483 ? -9.540 -31.770 19.210 1.00 92.12 483 GLY A O 1
ATOM 3970 N N . GLY A 1 484 ? -9.200 -29.610 19.748 1.00 90.56 484 GLY A N 1
ATOM 3971 C CA . GLY A 1 484 ? -8.502 -29.214 18.531 1.00 90.56 484 GLY A CA 1
ATOM 3972 C C . GLY A 1 484 ? -9.286 -28.199 17.704 1.00 90.56 484 GLY A C 1
ATOM 3973 O O . GLY A 1 484 ? -10.459 -27.920 17.938 1.00 90.56 484 GLY A O 1
ATOM 3974 N N . ARG A 1 485 ? -8.610 -27.624 16.709 1.00 91.62 485 ARG A N 1
ATOM 3975 C CA . ARG A 1 485 ? -9.147 -26.534 15.875 1.00 91.62 485 ARG A CA 1
ATOM 3976 C C . ARG A 1 485 ? -10.442 -26.897 15.136 1.00 91.62 485 ARG A C 1
ATOM 3978 O O . ARG A 1 485 ? -11.251 -26.020 14.850 1.00 91.62 485 ARG A O 1
ATOM 3985 N N . ASP A 1 486 ? -10.573 -28.154 14.736 1.00 89.56 486 ASP A N 1
ATOM 3986 C CA . ASP A 1 486 ? -11.678 -28.695 13.946 1.00 89.56 486 ASP A CA 1
ATOM 3987 C C . ASP A 1 486 ? -12.841 -29.231 14.792 1.00 89.56 486 ASP A C 1
ATOM 3989 O O . ASP A 1 486 ? -13.964 -29.267 14.293 1.00 89.56 486 ASP A O 1
ATOM 3993 N N . ASP A 1 487 ? -12.593 -29.577 16.058 1.00 90.81 487 ASP A N 1
ATOM 3994 C CA . ASP A 1 487 ? -13.604 -30.058 17.008 1.00 90.81 487 ASP A CA 1
ATOM 3995 C C . ASP A 1 487 ? -13.318 -29.531 18.433 1.00 90.81 487 ASP A C 1
ATOM 3997 O O . ASP A 1 487 ? -12.795 -30.271 19.268 1.00 90.81 487 ASP A O 1
ATOM 4001 N N . PRO A 1 488 ? -13.581 -28.236 18.719 1.00 90.44 488 PRO A N 1
ATOM 4002 C CA . PRO A 1 488 ? -13.283 -27.626 20.017 1.00 90.44 488 PRO A CA 1
ATOM 4003 C C . PRO A 1 488 ? -14.038 -28.296 21.172 1.00 90.44 488 PRO A C 1
ATOM 4005 O O . PRO A 1 488 ? -15.264 -28.407 21.139 1.00 90.44 488 PRO A O 1
ATOM 4008 N N . HIS A 1 489 ? -13.323 -28.691 22.232 1.00 89.75 489 HIS A N 1
ATOM 4009 C CA . HIS A 1 489 ? -13.941 -29.323 23.405 1.00 89.75 489 HIS A CA 1
ATOM 4010 C C . HIS A 1 489 ? -14.607 -28.297 24.335 1.00 89.75 489 HIS A C 1
ATOM 4012 O O . HIS A 1 489 ? -15.683 -28.551 24.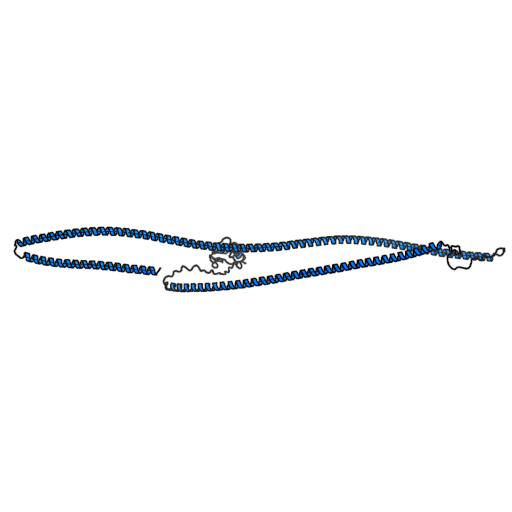877 1.00 89.75 489 HIS A O 1
ATOM 4018 N N . TYR A 1 490 ? -13.998 -27.114 24.470 1.00 86.88 490 TYR A N 1
ATOM 4019 C CA . TYR A 1 490 ? -14.544 -25.987 25.222 1.00 86.88 490 TYR A CA 1
ATOM 4020 C C . TYR A 1 490 ? -14.869 -24.806 24.284 1.00 86.88 490 TYR A C 1
ATOM 4022 O O . TYR A 1 490 ? -14.170 -24.584 23.291 1.00 86.88 490 TYR A O 1
ATOM 4030 N N . PRO A 1 491 ? -15.923 -24.011 24.563 1.00 84.44 491 PRO A N 1
ATOM 4031 C CA . PRO A 1 491 ? -16.271 -22.862 23.730 1.00 84.44 491 PRO A CA 1
ATOM 4032 C C . PRO A 1 491 ? -15.134 -21.830 23.650 1.00 84.44 491 PRO A C 1
ATOM 4034 O O . PRO A 1 491 ? -14.702 -21.306 24.673 1.00 84.44 491 PRO A O 1
ATOM 4037 N N . ASN A 1 492 ? -14.723 -21.471 22.428 1.00 84.75 492 ASN A N 1
ATOM 4038 C CA . ASN A 1 492 ? -13.610 -20.551 22.125 1.00 84.75 492 ASN A CA 1
ATOM 4039 C C . ASN A 1 492 ? -12.213 -21.037 22.548 1.00 84.75 492 ASN A C 1
ATOM 4041 O O . ASN A 1 492 ? -11.304 -20.217 22.685 1.00 84.75 492 ASN A O 1
ATOM 4045 N N . ASP A 1 493 ? -12.028 -22.342 22.718 1.00 88.56 493 ASP A N 1
ATOM 4046 C CA . ASP A 1 493 ? -10.742 -22.937 23.053 1.00 88.56 493 ASP A CA 1
ATOM 4047 C C . ASP A 1 493 ? -10.403 -24.074 22.081 1.00 88.56 493 ASP A C 1
ATOM 4049 O O . ASP A 1 493 ? -11.105 -25.079 21.985 1.00 88.56 493 ASP A O 1
ATOM 4053 N N . ASN A 1 494 ? -9.301 -23.892 21.355 1.00 90.31 494 ASN A N 1
ATOM 4054 C CA . ASN A 1 494 ? -8.816 -24.832 20.345 1.00 90.31 494 ASN A CA 1
ATOM 4055 C C . ASN A 1 494 ? -7.741 -25.784 20.902 1.00 90.31 494 ASN A C 1
ATOM 4057 O O . ASN A 1 494 ? -7.041 -26.435 20.119 1.00 90.31 494 ASN A O 1
ATOM 4061 N N . GLY A 1 495 ? -7.589 -25.849 22.229 1.00 91.44 495 GLY A N 1
ATOM 4062 C CA . GLY A 1 495 ? -6.714 -26.789 22.916 1.00 91.44 495 GLY A CA 1
ATOM 4063 C C . GLY A 1 495 ? -7.112 -28.247 22.682 1.00 91.44 495 GLY A C 1
ATOM 4064 O O . GLY A 1 495 ? -8.267 -28.570 22.390 1.00 91.44 495 GLY A O 1
ATOM 4065 N N . ILE A 1 496 ? -6.125 -29.135 22.797 1.00 94.06 496 ILE A N 1
ATOM 4066 C CA . ILE A 1 496 ? -6.313 -30.585 22.712 1.00 94.06 496 ILE A CA 1
ATOM 4067 C C . ILE A 1 496 ? -6.077 -31.170 24.103 1.00 94.06 496 ILE A C 1
ATOM 4069 O O . ILE A 1 496 ? -5.014 -30.965 24.691 1.00 94.06 496 ILE A O 1
ATOM 4073 N N . TYR A 1 497 ? -7.061 -31.915 24.598 1.00 93.94 497 TYR A N 1
ATOM 4074 C CA . TYR A 1 497 ? -7.135 -32.413 25.967 1.00 93.94 497 TYR A CA 1
ATOM 4075 C C . TYR A 1 497 ? -7.124 -33.937 26.020 1.00 93.94 497 TYR A C 1
ATOM 4077 O O . TYR A 1 497 ? -7.663 -34.598 25.130 1.00 93.94 497 TYR A O 1
ATOM 4085 N N . VAL A 1 498 ? -6.556 -34.503 27.084 1.00 93.25 498 VAL A N 1
ATOM 4086 C CA . VAL A 1 498 ? -6.601 -35.948 27.349 1.00 93.25 498 VAL A CA 1
ATOM 4087 C C . VAL A 1 498 ? -7.975 -36.337 27.904 1.00 93.25 498 VAL A C 1
ATOM 4089 O O . VAL A 1 498 ? -8.357 -35.910 28.990 1.00 93.25 498 VAL A O 1
ATOM 4092 N N . ALA A 1 499 ? -8.718 -37.163 27.169 1.00 93.19 499 ALA A N 1
ATOM 4093 C CA . ALA A 1 499 ? -10.059 -37.616 27.540 1.00 93.19 499 ALA A CA 1
ATOM 4094 C C . ALA A 1 499 ? -10.050 -38.906 28.365 1.00 93.19 499 ALA A C 1
ATOM 4096 O O . ALA A 1 499 ? -10.842 -39.065 29.293 1.00 93.19 499 ALA A O 1
ATOM 4097 N N . SER A 1 500 ? -9.166 -39.841 28.022 1.00 92.50 500 SER A N 1
ATOM 4098 C CA . SER A 1 500 ? -9.060 -41.135 28.692 1.00 92.50 500 SER A CA 1
ATOM 4099 C C . SER A 1 500 ? -7.631 -41.667 28.600 1.00 92.50 500 SER A C 1
ATOM 4101 O O . SER A 1 500 ? -6.882 -41.303 27.693 1.00 92.50 500 SER A O 1
ATOM 4103 N N . ILE A 1 501 ? -7.238 -42.501 29.565 1.00 92.44 501 ILE A N 1
ATOM 4104 C CA . ILE A 1 501 ? -5.922 -43.147 29.610 1.00 92.44 501 ILE A CA 1
ATOM 4105 C C . ILE A 1 501 ? -6.132 -44.633 29.885 1.00 92.44 501 ILE A C 1
ATOM 4107 O O . ILE A 1 501 ? -6.799 -45.019 30.848 1.00 92.44 501 ILE A O 1
ATOM 4111 N N . THR A 1 502 ? -5.561 -45.471 29.029 1.00 91.19 502 THR A N 1
ATOM 4112 C CA . THR A 1 502 ? -5.604 -46.925 29.144 1.00 91.19 502 THR A CA 1
ATOM 4113 C C . THR A 1 502 ? -4.654 -47.371 30.249 1.00 91.19 502 THR A C 1
ATOM 4115 O O . THR A 1 502 ? -3.451 -47.107 30.201 1.00 91.19 502 THR A O 1
ATOM 4118 N N . LYS A 1 503 ? -5.192 -48.084 31.242 1.00 88.12 503 LYS A N 1
ATOM 4119 C CA . LYS A 1 503 ? -4.423 -48.608 32.377 1.00 88.12 503 LYS A CA 1
ATOM 4120 C C . LYS A 1 503 ? -3.348 -49.597 31.911 1.00 88.12 503 LYS A C 1
ATOM 4122 O O . LYS A 1 503 ? -3.650 -50.522 31.157 1.00 88.12 503 LYS A O 1
ATOM 4127 N N . GLY A 1 504 ? -2.115 -49.428 32.385 1.00 83.06 504 GLY A N 1
ATOM 4128 C CA . GLY A 1 504 ? -0.944 -50.211 31.976 1.00 83.06 504 GLY A CA 1
ATOM 4129 C C . GLY A 1 504 ? -0.297 -49.771 30.656 1.00 83.06 504 GLY A C 1
ATOM 4130 O O . GLY A 1 504 ? 0.615 -50.449 30.186 1.00 83.06 504 GLY A O 1
ATOM 4131 N N . SER A 1 505 ? -0.754 -48.669 30.051 1.00 87.19 505 SER A N 1
ATOM 4132 C CA . SER A 1 505 ? -0.097 -48.064 28.886 1.00 87.19 505 SER A CA 1
ATOM 4133 C C . SER A 1 505 ? 1.130 -47.237 29.277 1.00 87.19 505 SER A C 1
ATOM 4135 O O . SER A 1 505 ? 1.392 -46.996 30.453 1.00 87.19 505 SER A O 1
ATOM 4137 N N . ILE A 1 506 ? 1.867 -46.741 28.280 1.00 85.25 506 ILE A N 1
ATOM 4138 C CA . ILE A 1 506 ? 3.004 -45.846 28.522 1.00 85.25 506 ILE A CA 1
ATOM 4139 C C . ILE A 1 506 ? 2.600 -44.469 29.070 1.00 85.25 506 ILE A C 1
ATOM 4141 O O . ILE A 1 506 ? 3.422 -43.787 29.684 1.00 85.25 506 ILE A O 1
ATOM 4145 N N . ALA A 1 507 ? 1.352 -44.063 28.835 1.00 86.94 507 ALA A N 1
ATOM 4146 C CA . ALA A 1 507 ? 0.792 -42.813 29.329 1.00 86.94 507 ALA A CA 1
ATOM 4147 C C . ALA A 1 507 ? 0.222 -42.943 30.751 1.00 86.94 507 ALA A C 1
ATOM 4149 O O . ALA A 1 507 ? 0.030 -41.925 31.419 1.00 86.94 507 ALA A O 1
ATOM 4150 N N . ASP A 1 508 ? -0.021 -44.172 31.226 1.00 87.88 508 ASP A N 1
ATOM 4151 C CA . ASP A 1 508 ? -0.563 -44.433 32.559 1.00 87.88 508 ASP A CA 1
ATOM 4152 C C . ASP A 1 508 ? 0.405 -43.950 33.649 1.00 87.88 508 ASP A C 1
ATOM 4154 O O . ASP A 1 508 ? 1.588 -44.296 33.667 1.00 87.88 508 ASP A O 1
ATOM 4158 N N . GLY A 1 509 ? -0.093 -43.094 34.540 1.00 84.75 509 GLY A N 1
ATOM 4159 C CA . GLY A 1 509 ? 0.695 -42.438 35.584 1.00 84.75 509 GLY A CA 1
ATOM 4160 C C . GLY A 1 509 ? 1.592 -41.283 35.118 1.00 84.75 509 GLY A C 1
ATOM 4161 O O . GLY A 1 509 ? 2.183 -40.629 35.976 1.00 84.75 509 GLY A O 1
ATOM 4162 N N . LYS A 1 510 ? 1.685 -41.007 33.807 1.00 88.38 510 LYS A N 1
ATOM 4163 C CA . LYS A 1 510 ? 2.418 -39.848 33.258 1.00 88.38 510 LYS A CA 1
ATOM 4164 C C . LYS A 1 510 ? 1.486 -38.711 32.866 1.00 88.38 510 LYS A C 1
ATOM 4166 O O . LYS A 1 510 ? 1.724 -37.577 33.253 1.00 88.38 510 LYS A O 1
ATOM 4171 N N . LEU A 1 511 ? 0.437 -39.023 32.110 1.00 90.44 511 LEU A N 1
ATOM 4172 C CA . LEU A 1 511 ? -0.619 -38.074 31.771 1.00 90.44 511 LEU A CA 1
ATOM 4173 C C . LEU A 1 511 ? -1.781 -38.214 32.756 1.00 90.44 511 LEU A C 1
ATOM 4175 O O . LEU A 1 511 ? -1.968 -39.261 33.387 1.00 90.44 511 LEU A O 1
ATOM 4179 N N . ARG A 1 512 ? -2.588 -37.164 32.865 1.00 90.94 512 ARG A N 1
ATOM 4180 C CA . ARG A 1 512 ? -3.844 -37.146 33.614 1.00 90.94 512 ARG A CA 1
ATOM 4181 C C . ARG A 1 512 ? -4.994 -36.752 32.696 1.00 90.94 512 ARG A C 1
ATOM 4183 O O . ARG A 1 512 ? -4.824 -36.092 31.674 1.00 90.94 512 ARG A O 1
ATOM 4190 N N . ILE A 1 513 ? -6.196 -37.185 33.067 1.00 90.44 513 ILE A N 1
ATOM 4191 C CA . ILE A 1 513 ? -7.423 -36.764 32.385 1.00 90.44 513 ILE A CA 1
ATOM 4192 C C . ILE A 1 513 ? -7.559 -35.244 32.550 1.00 90.44 513 ILE A C 1
ATOM 4194 O O . ILE A 1 513 ? -7.379 -34.733 33.654 1.00 90.44 513 ILE A O 1
ATOM 4198 N N . ASN A 1 514 ? -7.918 -34.560 31.463 1.00 91.06 514 ASN A N 1
ATOM 4199 C CA . ASN A 1 514 ? -7.998 -33.102 31.310 1.00 91.06 514 ASN A CA 1
ATOM 4200 C C . ASN A 1 514 ? -6.664 -32.357 31.153 1.00 91.06 514 ASN A C 1
ATOM 4202 O O . ASN A 1 514 ? -6.687 -31.129 31.056 1.00 91.06 514 ASN A O 1
ATOM 4206 N N . ASP A 1 515 ? -5.529 -33.050 31.045 1.00 92.25 515 ASP A N 1
ATOM 4207 C CA . ASP A 1 515 ? -4.274 -32.385 30.683 1.00 92.25 515 ASP A CA 1
ATOM 4208 C C . ASP A 1 515 ? -4.371 -31.771 29.279 1.00 92.25 515 ASP A C 1
ATOM 4210 O O . ASP A 1 515 ? -4.877 -32.404 28.347 1.00 92.25 515 ASP A O 1
ATOM 4214 N N . CYS A 1 516 ? -3.867 -30.542 29.125 1.00 92.25 516 CYS A N 1
ATOM 4215 C CA . CYS A 1 516 ? -3.817 -29.829 27.848 1.00 92.25 516 CYS A CA 1
ATOM 4216 C C . CYS A 1 516 ? -2.450 -30.013 27.180 1.00 92.25 516 CYS A C 1
ATOM 4218 O O . CYS A 1 516 ? -1.414 -29.626 27.730 1.00 92.25 516 CYS A O 1
ATOM 4220 N N . ILE A 1 517 ? -2.435 -30.565 25.966 1.00 92.25 517 ILE A N 1
ATOM 4221 C CA . ILE A 1 517 ? -1.195 -30.791 25.221 1.00 92.25 517 ILE A CA 1
ATOM 4222 C C . ILE A 1 517 ? -0.787 -29.501 24.505 1.00 92.25 517 ILE A C 1
ATOM 4224 O O . ILE A 1 517 ? -1.335 -29.145 23.462 1.00 92.25 517 ILE A O 1
ATOM 4228 N N . THR A 1 518 ? 0.210 -28.801 25.050 1.00 91.06 518 THR A N 1
ATOM 4229 C CA . THR A 1 518 ? 0.673 -27.517 24.493 1.00 91.06 518 THR A CA 1
ATOM 4230 C C . THR A 1 518 ? 1.780 -27.672 23.452 1.00 91.06 518 THR A C 1
ATOM 4232 O O . THR A 1 518 ? 1.809 -26.902 22.490 1.00 91.06 518 THR A O 1
ATOM 4235 N N . HIS A 1 519 ? 2.668 -28.660 23.613 1.00 90.44 519 HIS A N 1
ATOM 4236 C CA . HIS A 1 519 ? 3.810 -28.899 22.730 1.00 90.44 519 HIS A CA 1
ATOM 4237 C C . HIS A 1 519 ? 4.105 -30.393 22.575 1.00 90.44 519 HIS A C 1
ATOM 4239 O O . HIS A 1 519 ? 4.089 -31.145 23.547 1.00 90.44 519 HIS A O 1
ATOM 4245 N N . VAL A 1 520 ? 4.458 -30.803 21.357 1.00 89.25 520 VAL A N 1
ATOM 4246 C CA . VAL A 1 520 ? 5.051 -32.117 21.069 1.00 89.25 520 VAL A CA 1
ATOM 4247 C C . VAL A 1 520 ? 6.404 -31.871 20.405 1.00 89.25 520 VAL A C 1
ATOM 4249 O O . VAL A 1 520 ? 6.472 -31.377 19.276 1.00 89.25 520 VAL A O 1
ATOM 4252 N N . LYS A 1 521 ? 7.499 -32.170 21.118 1.00 83.25 521 LYS A N 1
ATOM 4253 C CA . LYS A 1 521 ? 8.871 -31.761 20.754 1.00 83.25 521 LYS A CA 1
ATOM 4254 C C . LYS A 1 521 ? 8.958 -30.250 20.471 1.00 83.25 521 LYS A C 1
ATOM 4256 O O . LYS A 1 521 ? 8.812 -29.453 21.387 1.00 83.25 521 LYS A O 1
ATOM 4261 N N . ASN A 1 522 ? 9.164 -29.866 19.208 1.00 80.12 522 ASN A N 1
ATOM 4262 C CA . ASN A 1 522 ? 9.294 -28.474 18.758 1.00 80.12 522 ASN A CA 1
ATOM 4263 C C . ASN A 1 522 ? 8.034 -27.950 18.045 1.00 80.12 522 ASN A C 1
ATOM 4265 O O . ASN A 1 522 ? 8.078 -26.887 17.425 1.00 80.12 522 ASN A O 1
ATOM 4269 N N . ILE A 1 523 ? 6.925 -28.695 18.077 1.00 83.00 523 ILE A N 1
ATOM 4270 C CA . ILE A 1 523 ? 5.668 -28.303 17.434 1.00 83.00 523 ILE A CA 1
ATOM 4271 C C . ILE A 1 523 ? 4.723 -27.754 18.503 1.00 83.00 523 ILE A C 1
ATOM 4273 O O . ILE A 1 523 ? 4.423 -28.437 19.479 1.00 83.00 523 ILE A O 1
ATOM 4277 N N . VAL A 1 524 ? 4.255 -26.521 18.300 1.00 87.12 524 VAL A N 1
ATOM 4278 C CA . VAL A 1 524 ? 3.240 -25.871 19.143 1.00 87.12 524 VAL A CA 1
ATOM 4279 C C . VAL A 1 524 ? 1.856 -26.410 18.774 1.00 87.12 524 VAL A C 1
ATOM 4281 O O . VAL A 1 524 ? 1.478 -26.412 17.601 1.00 87.12 524 VAL A O 1
ATOM 4284 N N . CYS A 1 525 ? 1.087 -26.841 19.770 1.00 85.94 525 CYS A N 1
ATOM 4285 C CA . CYS A 1 525 ? -0.157 -27.594 19.595 1.00 85.94 525 CYS A CA 1
ATOM 4286 C C . CYS A 1 525 ? -1.431 -26.812 19.969 1.00 85.94 525 CYS A C 1
ATOM 4288 O O . CYS A 1 525 ? -2.519 -27.375 19.982 1.00 85.94 525 CYS A O 1
ATOM 4290 N N . THR A 1 526 ? -1.333 -25.505 20.214 1.00 84.00 526 THR A N 1
ATOM 4291 C CA . THR A 1 526 ? -2.443 -24.663 20.708 1.00 84.00 526 THR A CA 1
ATOM 4292 C C . THR A 1 526 ? -3.545 -24.350 19.686 1.00 84.00 526 THR A C 1
ATOM 4294 O O . THR A 1 526 ? -4.594 -23.832 20.055 1.00 84.00 526 THR A O 1
ATOM 4297 N N . ASN A 1 527 ? -3.333 -24.623 18.395 1.00 87.81 527 ASN A N 1
ATOM 4298 C CA . ASN A 1 527 ? -4.334 -24.395 17.343 1.00 87.81 527 ASN A CA 1
ATOM 4299 C C . ASN A 1 527 ? -4.182 -25.389 16.179 1.00 87.81 527 ASN A C 1
ATOM 4301 O O . ASN A 1 527 ? -4.213 -25.018 14.999 1.00 87.81 527 ASN A O 1
ATOM 4305 N N . VAL A 1 528 ? -3.943 -26.656 16.512 1.00 91.44 528 VAL A N 1
ATOM 4306 C CA . VAL A 1 528 ? -3.783 -27.740 15.533 1.00 91.44 528 VAL A CA 1
ATOM 4307 C C . VAL A 1 528 ? -5.003 -28.659 15.548 1.00 91.44 528 VAL A C 1
ATOM 4309 O O . VAL A 1 528 ? -5.819 -28.616 16.465 1.00 91.44 528 VAL A O 1
ATOM 4312 N N . THR A 1 529 ? -5.167 -29.467 14.501 1.00 90.94 529 THR A N 1
ATOM 4313 C CA . THR A 1 529 ? -6.197 -30.518 14.506 1.00 90.94 529 THR A CA 1
ATOM 4314 C C . THR A 1 529 ? -5.724 -31.699 15.347 1.00 90.94 529 THR A C 1
ATOM 4316 O O . THR A 1 529 ? -4.516 -31.970 15.401 1.00 90.94 529 THR A O 1
ATOM 4319 N N . LYS A 1 530 ? -6.657 -32.449 15.945 1.00 89.12 530 LYS A N 1
ATOM 4320 C CA . LYS A 1 530 ? -6.335 -33.682 16.690 1.00 89.12 530 LYS A CA 1
ATOM 4321 C C . LYS A 1 530 ? -5.479 -34.643 15.858 1.00 89.12 530 LYS A C 1
ATOM 4323 O O . LYS A 1 530 ? -4.531 -35.241 16.363 1.00 89.12 530 LYS A O 1
ATOM 4328 N N . ARG A 1 531 ? -5.768 -34.748 14.557 1.00 88.25 531 ARG A N 1
ATOM 4329 C CA . ARG A 1 531 ? -5.015 -35.583 13.613 1.00 88.25 531 ARG A CA 1
ATOM 4330 C C . ARG A 1 531 ? -3.551 -35.154 13.490 1.00 88.25 531 ARG A C 1
ATOM 4332 O O . ARG A 1 531 ? -2.668 -35.998 13.586 1.00 88.25 531 ARG A O 1
ATOM 4339 N N . THR A 1 532 ? -3.299 -33.857 13.310 1.00 88.44 532 THR A N 1
ATOM 4340 C CA . THR A 1 532 ? -1.938 -33.312 13.180 1.00 88.44 532 THR A CA 1
ATOM 4341 C C . THR A 1 532 ? -1.103 -33.578 14.432 1.00 88.44 532 THR A C 1
ATOM 4343 O O . THR A 1 532 ? 0.080 -33.887 14.322 1.00 88.44 532 THR A O 1
ATOM 4346 N N . LEU A 1 533 ? -1.714 -33.498 15.618 1.00 89.19 533 LEU A N 1
ATOM 4347 C CA . LEU A 1 533 ? -1.036 -33.812 16.875 1.00 89.19 533 LEU A CA 1
ATOM 4348 C C . LEU A 1 533 ? -0.630 -35.292 16.954 1.00 89.19 533 LEU A C 1
ATOM 4350 O O . LEU A 1 533 ? 0.513 -35.601 17.281 1.00 89.19 533 LEU A O 1
ATOM 4354 N N . ILE A 1 534 ? -1.540 -36.207 16.610 1.00 87.69 534 ILE A N 1
ATOM 4355 C CA . ILE A 1 534 ? -1.261 -37.653 16.605 1.00 87.69 534 ILE A CA 1
ATOM 4356 C C . ILE A 1 534 ? -0.165 -37.991 15.586 1.00 87.69 534 ILE A C 1
ATOM 4358 O O . ILE A 1 534 ? 0.741 -38.766 15.893 1.00 87.69 534 ILE A O 1
ATOM 4362 N N . GLU A 1 535 ? -0.206 -37.386 14.397 1.00 86.50 535 GLU A N 1
ATOM 4363 C CA . GLU A 1 535 ? 0.846 -37.534 13.385 1.00 86.50 535 GLU A CA 1
ATOM 4364 C C . GLU A 1 535 ? 2.199 -37.023 13.903 1.00 86.50 535 GLU A C 1
ATOM 4366 O O . GLU A 1 535 ? 3.197 -37.716 13.729 1.00 86.50 535 GLU A O 1
ATOM 4371 N N . ALA A 1 536 ? 2.236 -35.890 14.617 1.00 86.62 536 ALA A N 1
ATOM 4372 C CA . ALA A 1 536 ? 3.454 -35.348 15.229 1.00 86.62 536 ALA A CA 1
ATOM 4373 C C . ALA A 1 536 ? 4.040 -36.245 16.337 1.00 86.62 536 ALA A C 1
ATOM 4375 O O . ALA A 1 536 ? 5.263 -36.351 16.467 1.00 86.62 536 ALA A O 1
ATOM 4376 N N . ILE A 1 537 ? 3.189 -36.905 17.130 1.00 86.50 537 ILE A N 1
ATOM 4377 C CA . ILE A 1 537 ? 3.610 -37.884 18.148 1.00 86.50 537 ILE A CA 1
ATOM 4378 C C . ILE A 1 537 ? 4.167 -39.143 17.470 1.00 86.50 537 ILE A C 1
ATOM 4380 O O . ILE A 1 537 ? 5.215 -39.650 17.865 1.00 86.50 537 ILE A O 1
ATOM 4384 N N . ARG A 1 538 ? 3.518 -39.626 16.405 1.00 83.00 538 ARG A N 1
ATOM 4385 C CA . ARG A 1 538 ? 3.958 -40.824 15.670 1.00 83.00 538 ARG A CA 1
ATOM 4386 C C . ARG A 1 538 ? 5.226 -40.589 14.857 1.00 83.00 538 ARG A C 1
ATOM 4388 O O . ARG A 1 538 ? 6.120 -41.424 14.888 1.00 83.00 538 ARG A O 1
ATOM 4395 N N . SER A 1 539 ? 5.362 -39.430 14.211 1.00 77.62 539 SER A N 1
ATOM 4396 C CA . SER A 1 539 ? 6.603 -39.020 13.533 1.00 77.62 539 SER A CA 1
ATOM 4397 C C . SER A 1 539 ? 7.746 -38.742 14.511 1.00 77.62 539 SER A C 1
ATOM 4399 O O . SER A 1 539 ? 8.862 -38.441 14.096 1.00 77.62 539 SER A O 1
ATOM 4401 N N . SER A 1 540 ? 7.446 -38.752 15.810 1.00 69.44 540 SER A N 1
ATOM 4402 C CA . SER A 1 540 ? 8.404 -38.554 16.882 1.00 69.44 540 SER A CA 1
ATOM 4403 C C . SER A 1 540 ? 8.957 -39.852 17.473 1.00 69.44 540 SER A C 1
ATOM 4405 O O . SER A 1 540 ? 9.903 -39.751 18.260 1.00 69.44 540 SER A O 1
ATOM 4407 N N . GLY A 1 541 ? 8.416 -41.015 17.091 1.00 63.50 541 GLY A N 1
ATOM 4408 C CA . GLY A 1 541 ? 9.039 -42.318 17.335 1.00 63.50 541 GLY A CA 1
ATOM 4409 C C . GLY A 1 541 ? 10.335 -42.499 16.524 1.00 63.50 541 GLY A C 1
ATOM 4410 O O . GLY A 1 541 ? 10.623 -41.661 15.666 1.00 63.50 541 GLY A O 1
ATOM 4411 N N . PRO A 1 542 ? 11.147 -43.524 16.832 1.00 51.41 542 PRO A N 1
ATOM 4412 C CA . PRO A 1 542 ? 12.380 -43.824 16.098 1.00 51.41 542 PRO A CA 1
ATOM 4413 C C . PRO A 1 542 ? 12.156 -44.144 14.614 1.00 51.41 542 PRO A C 1
ATOM 4415 O O . PRO A 1 542 ? 11.099 -44.729 14.276 1.00 51.41 542 PRO A O 1
#

Mean predicted aligned error: 23.45 Å

pLDDT: mean 83.08, std 18.74, range [28.94, 98.06]

Solvent-accessible surface area (backbone atoms only — not comparable to full-atom values): 30835 Å² total; per-residue (Å²): 112,74,66,62,53,51,54,52,51,52,51,52,54,53,49,52,53,51,52,51,52,52,51,52,53,53,52,49,52,54,51,52,54,53,50,55,50,50,53,52,52,50,51,52,52,51,52,51,52,51,49,51,56,51,50,57,57,59,74,74,50,86,92,49,76,66,59,56,53,53,49,51,54,49,54,49,53,52,49,53,51,50,53,51,51,48,52,53,49,53,52,50,53,53,51,50,53,53,50,50,56,52,49,52,54,51,50,54,50,48,52,52,51,50,52,53,52,51,53,53,50,51,52,52,51,49,52,52,51,51,51,51,51,52,51,52,52,50,54,51,50,51,56,50,50,55,50,50,53,52,51,53,50,52,51,51,54,49,50,53,54,52,49,50,53,51,55,50,52,51,52,51,51,52,50,53,49,54,50,49,53,52,53,51,53,50,54,50,52,53,49,52,50,53,50,51,53,50,53,51,50,54,50,53,52,53,51,50,56,48,51,52,53,51,52,52,51,52,51,52,53,49,52,51,50,51,54,51,48,54,51,51,53,52,53,51,49,52,54,50,52,51,52,49,52,53,49,53,51,53,52,50,52,51,51,52,51,52,49,53,51,49,52,50,54,49,51,52,48,52,53,49,52,50,47,69,75,71,58,88,87,73,89,83,90,84,89,82,79,98,76,87,85,79,88,76,95,79,81,84,79,89,78,90,77,81,89,87,83,86,80,95,71,92,53,90,68,53,59,65,54,48,55,50,48,54,52,48,53,50,52,51,52,50,51,51,52,50,50,52,52,49,52,50,52,52,50,53,51,52,51,54,50,53,53,51,50,53,53,49,52,53,50,53,49,52,51,52,52,49,51,52,53,49,52,53,51,52,50,51,51,52,51,52,52,49,53,51,50,52,50,54,48,53,53,49,54,50,54,48,53,51,53,50,52,53,50,49,53,50,51,52,53,50,53,50,50,52,51,50,52,51,49,55,53,47,52,56,48,51,52,51,50,51,52,50,48,55,55,52,58,72,76,51,90,78,74,96,76,91,83,87,84,87,83,79,78,75,84,82,89,79,91,83,90,76,87,50,89,82,55,55,94,85,46,82,70,27,59,43,75,41,22,3,58,85,49,52,70,48,94,97,37,28,45,29,27,30,68,44,68,39,86,89,31,83,38,44,89,72,59,53,74,68,41,70,51,54,63,61,92,91,43,78,30,60,72,34,42,56,64,59,53,53,50,54,56,55,73,64,40,132

InterPro domains:
  IPR001478 PDZ domain [PF00595] (474-541)
  IPR001478 PDZ domain [PS50106] (475-542)
  IPR001478 PDZ domain [SM00228] (475-542)
  IPR036034 PDZ superfamily [G3DSA:2.30.42.10] (450-542)
  IPR036034 PDZ superfamily [SSF50156] (447-541)
  IPR053004 MAGUK Family Regulators of Signaling Pathways [PTHR46360] (1-540)

Radius of gyration: 87.2 Å; Cα contacts (8 Å, |Δi|>4): 135; chains: 1; bounding box: 193×104×265 Å